Protein AF-A0A352SL53-F1 (afdb_monomer)

Sequence (410 aa):
MSFAHKALFLMIRSLYIFQQVCSWWLHPSRWYGLLTLALLGMVYASPAETQAQSLYEVQRGVDWIEFEVQNPDGVLSVPLSMLVEAPVRGDVEVLSTTRGMPAQNLSGQAGVEDLSAITQKAAALGISSSHPIAEVIPFAGEHSELQVSLWNGSTILTSARIRVFLDSQRPSGAGVAGRALGVRQQTGSPLATGTWVRFGIQESGLYQLRPSELTEASASFTGIDSDQLQCWGRPGVELPEVNTAPRISLQQLPLHLNDGGDGVFDGNDQAWVYMEGPSVTRVAADGNLEHRVHDSSTQTYLYCTSEGDPSTSLRMDMGAPTDALIREEGRQLAWIEEDLRKSEDKIRSGRQWLGQTLQATGAASSASILQVDESHVVPNSPMRVTSQWVGRSLAPVTVAQFVNSENAGN

Solvent-accessible surface area (backbone atoms only — not comparable to full-atom values): 26108 Å² total; per-residue (Å²): 139,69,79,70,69,67,56,58,61,55,56,58,58,56,55,58,56,55,60,60,58,66,72,72,73,78,64,86,82,52,58,68,56,53,55,50,50,52,58,54,56,70,71,50,71,66,72,76,77,76,61,74,69,46,71,47,82,75,49,75,62,93,47,35,40,32,33,40,39,41,23,83,67,17,72,93,68,65,63,51,70,41,83,38,87,44,50,65,66,61,53,72,46,79,78,44,77,42,70,33,68,68,56,76,78,92,70,92,63,100,64,83,80,52,71,66,59,54,50,51,52,33,49,76,59,73,47,48,52,84,54,60,61,61,46,60,46,80,43,99,74,54,38,23,35,44,36,33,45,40,50,56,80,80,41,20,44,24,33,36,34,37,37,38,34,38,44,80,82,66,81,87,84,78,94,69,94,70,76,86,75,74,80,74,70,66,88,82,48,79,83,77,56,80,64,73,46,76,44,80,31,62,58,59,46,78,43,79,49,41,33,64,61,47,26,73,72,35,71,77,32,62,67,28,51,46,52,15,52,36,38,30,33,52,72,25,67,75,79,61,87,52,87,86,52,84,72,88,63,82,39,79,44,48,33,37,75,46,41,92,81,77,56,38,30,34,86,89,25,45,34,36,37,74,44,49,3,14,51,45,77,44,75,43,97,89,69,44,82,45,76,46,74,40,94,84,44,78,50,26,56,43,36,36,28,51,76,37,60,53,95,73,46,52,63,51,83,80,73,78,92,69,91,67,83,88,69,95,78,81,90,84,86,88,87,87,86,42,84,74,36,63,91,45,90,90,59,93,78,76,90,66,54,35,49,90,83,79,65,91,49,100,82,66,69,86,80,89,86,81,87,77,79,63,93,80,57,67,84,96,58,92,81,86,87,86,86,85,84,88,86,85,70,100,58,93,84,85,83,80,45,66,56,100,85,42,79,67,57,128

Foldseek 3Di:
DDPVVVVVVVVVVVVVVVVVVVVVPDDPPCVVVVVVVVVVVVVPPPPPPQPDWDKDWDDDDLFKTKIKTARQQQAADAWDKDKDQAAFPFDKDWPDFDWDFHHDPPPPDPDPPPLVNVQVVCVVSVHDLPDDQWTWADDQARIIMITGHQDNSGTGTRMTMMMTTGDNPDDHDDDDPDDPPPPPPPPDAPVPDADKFKDWAQAWDKDKDALVVVCVRPVQSAFFQPLLKWKKWDALEDADPPPPDDGDGIDIWAKAWDCVPPRTRDDGIIIMTTHHWNWDWDQDPVRDIDIDHHLPDSTTMMMIGSRHDSVPHHHDDPDDDDPDDPDDDDDDDDDDADQDADLDPPDPDDSDGHDDDFDPDPVGGDDDDDDDDCPRPDPPDDDADDDDDDDDDPDDDDDWDDDVNHTRDD

Radius of gyration: 37.66 Å; Cα contacts (8 Å, |Δi|>4): 578; chains: 1; bounding box: 88×104×71 Å

Mean predicted aligned error: 20.08 Å

Secondary structure (DSSP, 8-state):
--THHHHHHHHHHHHHHHHHHHTTS--GGGHHHHHHHHHHTTT-------PPPEEEEEEE-SSEEEEEEE-TT----SPEEEEEES-EEEEEEEEEEEEEPPPPPSSS------HHHHHHHHHHTT--TTS-SEEEEE-SSSEEEEEE--B-SS-EEEEEEEEEEE-TTS----------------TT-GGGSS--EEEEE-S-EEEEE-HHHHHHH-GGGTTEEGGG-EEEE--SPPPPSSTTSPPPPPEEEPBEEE-TTSSEE-TT-EEEEEE--SSEEEE-TTS-EEEE--SS-S-EEEEEESS--GGG--B----S---S---S------------EES-TT----S-EE-SPPP--TT----------GGGPPTT-------------SS------EETTEE---

Structure (mmCIF, N/CA/C/O backbone):
data_AF-A0A352SL53-F1
#
_entry.id   AF-A0A352SL53-F1
#
loop_
_atom_site.group_PDB
_atom_site.id
_atom_site.type_symbol
_atom_site.label_atom_id
_atom_site.label_alt_id
_atom_site.label_comp_id
_atom_site.label_asym_id
_atom_site.label_entity_id
_atom_site.label_seq_id
_atom_site.pdbx_PDB_ins_code
_atom_site.Cartn_x
_atom_site.Cartn_y
_atom_site.Cartn_z
_atom_site.occupancy
_atom_site.B_iso_or_equiv
_atom_site.auth_seq_id
_atom_site.auth_comp_id
_atom_site.auth_asym_id
_atom_site.auth_atom_id
_atom_site.pdbx_PDB_model_num
ATOM 1 N N . MET A 1 1 ? -18.215 71.832 -38.502 1.00 46.66 1 MET A N 1
ATOM 2 C CA . MET A 1 1 ? -19.315 72.449 -37.727 1.00 46.66 1 MET A CA 1
ATOM 3 C C . MET A 1 1 ? -19.271 71.883 -36.321 1.00 46.66 1 MET A C 1
ATOM 5 O O . MET A 1 1 ? -19.277 70.673 -36.147 1.00 46.66 1 MET A O 1
ATOM 9 N N . SER A 1 2 ? -19.039 72.783 -35.371 1.00 40.12 2 SER A N 1
ATOM 10 C CA . SER A 1 2 ? -18.528 72.547 -34.018 1.00 40.12 2 SER A CA 1
ATOM 11 C C . SER A 1 2 ? -19.625 72.129 -33.024 1.00 40.12 2 SER A C 1
ATOM 13 O O . SER A 1 2 ? -20.807 72.391 -33.245 1.00 40.12 2 SER A O 1
ATOM 15 N N . PHE A 1 3 ? -19.184 71.509 -31.924 1.00 40.12 3 PHE A N 1
ATOM 16 C CA . PHE A 1 3 ? -19.862 71.036 -30.703 1.00 40.12 3 PHE A CA 1
ATOM 17 C C . PHE A 1 3 ? -21.044 71.879 -30.159 1.00 40.12 3 PHE A C 1
ATOM 19 O O . PHE A 1 3 ? -21.827 71.381 -29.352 1.00 40.12 3 PHE A O 1
ATOM 26 N N . ALA A 1 4 ? -21.238 73.115 -30.622 1.00 48.38 4 ALA A N 1
ATOM 27 C CA . ALA A 1 4 ? -22.300 74.026 -30.194 1.00 48.38 4 ALA A CA 1
ATOM 28 C C . ALA A 1 4 ? -23.737 73.564 -30.538 1.00 48.38 4 ALA A C 1
ATOM 30 O O . ALA A 1 4 ? -24.675 73.931 -29.837 1.00 48.38 4 ALA A O 1
ATOM 31 N N . HIS A 1 5 ? -23.939 72.723 -31.562 1.00 49.47 5 HIS A N 1
ATOM 32 C CA . HIS A 1 5 ? -25.293 72.281 -31.952 1.00 49.47 5 HIS A CA 1
ATOM 33 C C . HIS A 1 5 ? -25.867 71.139 -31.091 1.00 49.47 5 HIS A C 1
ATOM 35 O O . HIS A 1 5 ? -27.084 70.986 -31.019 1.00 49.47 5 HIS A O 1
ATOM 41 N N . LYS A 1 6 ? -25.027 70.353 -30.399 1.00 44.09 6 LYS A N 1
ATOM 42 C CA . LYS A 1 6 ? -25.499 69.247 -29.539 1.00 44.09 6 LYS A CA 1
ATOM 43 C C . LYS A 1 6 ? -25.878 69.705 -28.122 1.00 44.09 6 LYS A C 1
ATOM 45 O O . LYS A 1 6 ? -26.756 69.100 -27.516 1.00 44.09 6 LYS A O 1
ATOM 50 N N . ALA A 1 7 ? -25.294 70.796 -27.621 1.00 47.94 7 ALA A N 1
ATOM 51 C CA . ALA A 1 7 ? -25.607 71.338 -26.293 1.00 47.94 7 ALA A CA 1
ATOM 52 C C . ALA A 1 7 ? -26.977 72.050 -26.236 1.00 47.94 7 ALA A C 1
ATOM 54 O O . ALA A 1 7 ? -27.695 71.940 -25.243 1.00 47.94 7 ALA A O 1
ATOM 55 N N . LEU A 1 8 ? -27.387 72.712 -27.326 1.00 48.19 8 LEU A N 1
ATOM 56 C CA . LEU A 1 8 ? -28.653 73.453 -27.390 1.00 48.19 8 LEU A CA 1
ATOM 57 C C . LEU A 1 8 ? -29.890 72.531 -27.351 1.00 48.19 8 LEU A C 1
ATOM 59 O O . LEU A 1 8 ? -30.911 72.883 -26.765 1.00 48.19 8 LEU A O 1
ATOM 63 N N . PHE A 1 9 ? -29.787 71.314 -27.897 1.00 49.88 9 PHE A N 1
ATOM 64 C CA . PHE A 1 9 ? -30.880 70.329 -27.887 1.00 49.88 9 PHE A CA 1
ATOM 65 C C . PHE A 1 9 ? -31.115 69.682 -26.507 1.00 49.88 9 PHE A C 1
ATOM 67 O O . PHE A 1 9 ? -32.237 69.282 -26.195 1.00 49.88 9 PHE A O 1
ATOM 74 N N . LEU A 1 10 ? -30.081 69.606 -25.660 1.00 47.16 10 LEU A N 1
ATOM 75 C CA . LEU A 1 10 ? -30.177 69.060 -24.299 1.00 47.16 10 LEU A CA 1
ATOM 76 C C . LEU A 1 10 ? -30.773 70.069 -23.301 1.00 47.16 10 LEU A C 1
ATOM 78 O O . LEU A 1 10 ? -31.567 69.672 -22.448 1.00 47.16 10 LEU A O 1
ATOM 82 N N . MET A 1 11 ? -30.494 71.370 -23.450 1.00 48.19 11 MET A N 1
ATOM 83 C CA . MET A 1 11 ? -31.087 72.406 -22.586 1.00 48.19 11 MET A CA 1
ATOM 84 C C . MET A 1 11 ? -32.600 72.579 -22.799 1.00 48.19 11 MET A C 1
ATOM 86 O O . MET A 1 11 ? -33.339 72.740 -21.829 1.00 48.19 11 MET A O 1
ATOM 90 N N . ILE A 1 12 ? -33.089 72.476 -24.041 1.00 54.34 12 ILE A N 1
ATOM 91 C CA . ILE A 1 12 ? -34.522 72.649 -24.349 1.00 54.34 12 ILE A CA 1
ATOM 92 C C . ILE A 1 12 ? -35.364 71.475 -23.813 1.00 54.34 12 ILE A C 1
ATOM 94 O O . ILE A 1 12 ? -36.477 71.683 -23.331 1.00 54.34 12 ILE A O 1
ATOM 98 N N . ARG A 1 13 ? -34.825 70.245 -23.802 1.00 47.25 13 ARG A N 1
ATOM 99 C CA . ARG A 1 13 ? -35.509 69.081 -23.202 1.00 47.25 13 ARG A CA 1
ATOM 100 C C . ARG A 1 13 ? -35.604 69.157 -21.675 1.00 47.25 13 ARG A C 1
ATOM 102 O O . ARG A 1 13 ? -36.597 68.696 -21.119 1.00 47.25 13 ARG A O 1
ATOM 109 N N . SER A 1 14 ? -34.622 69.762 -21.003 1.00 45.09 14 SER A N 1
ATOM 110 C CA . SER A 1 14 ? -34.620 69.873 -19.538 1.00 45.09 14 SER A CA 1
ATOM 111 C C . SER A 1 14 ? -35.615 70.916 -19.014 1.00 45.09 14 SER A C 1
ATOM 113 O O . SER A 1 14 ? -36.202 70.715 -17.952 1.00 45.09 14 SER A O 1
ATOM 115 N N . LEU A 1 15 ? -35.861 72.000 -19.763 1.00 50.22 15 LEU A N 1
ATOM 116 C CA . LEU A 1 15 ? -36.838 73.027 -19.373 1.00 50.22 15 LEU A CA 1
ATOM 117 C C . LEU A 1 15 ? -38.296 72.547 -19.510 1.00 50.22 15 LEU A C 1
ATOM 119 O O . LEU A 1 15 ? -39.147 72.930 -18.710 1.00 50.22 15 LEU A O 1
ATOM 123 N N . TYR A 1 16 ? -38.581 71.659 -20.469 1.00 49.62 16 TYR A N 1
ATOM 124 C CA . TYR A 1 16 ? -39.933 71.128 -20.692 1.00 49.62 16 TYR A CA 1
ATOM 125 C C . TYR A 1 16 ? -40.381 70.148 -19.592 1.00 49.62 16 TYR A C 1
ATOM 127 O O . TYR A 1 16 ? -41.556 70.096 -19.235 1.00 49.62 16 TYR A O 1
ATOM 135 N N . ILE A 1 17 ? -39.436 69.405 -19.004 1.00 50.19 17 ILE A N 1
ATOM 136 C CA . ILE A 1 17 ? -39.706 68.471 -17.899 1.00 50.19 17 ILE A CA 1
ATOM 137 C C . ILE A 1 17 ? -39.978 69.238 -16.595 1.00 50.19 17 ILE A C 1
ATOM 139 O O . ILE A 1 17 ? -40.875 68.869 -15.842 1.00 50.19 17 ILE A O 1
ATOM 143 N N . PHE A 1 18 ? -39.288 70.358 -16.357 1.00 46.81 18 PHE A N 1
ATOM 144 C CA . PHE A 1 18 ? -39.480 71.161 -15.144 1.00 46.81 18 PHE A CA 1
ATOM 145 C C . PHE A 1 18 ? -40.843 71.879 -15.116 1.00 46.81 18 PHE A C 1
ATOM 147 O O . PHE A 1 18 ? -41.466 72.010 -14.063 1.00 46.81 18 PHE A O 1
ATOM 154 N N . GLN A 1 19 ? -41.360 72.275 -16.284 1.00 48.25 19 GLN A N 1
ATOM 155 C CA . GLN A 1 19 ? -42.663 72.937 -16.400 1.00 48.25 19 GLN A CA 1
ATOM 156 C C . GLN A 1 19 ? -43.855 71.970 -16.208 1.00 48.25 19 GLN A C 1
ATOM 158 O O . GLN A 1 19 ? -44.923 72.398 -15.776 1.00 48.25 19 GLN A O 1
ATOM 163 N N . GLN A 1 20 ? -43.664 70.667 -16.454 1.00 47.62 20 GLN A N 1
ATOM 164 C CA . GLN A 1 20 ? -44.666 69.613 -16.208 1.00 47.62 20 GLN A CA 1
ATOM 165 C C . GLN A 1 20 ? -44.749 69.201 -14.724 1.00 47.62 20 GLN A C 1
ATOM 167 O O . GLN A 1 20 ? -45.803 68.778 -14.257 1.00 47.62 20 GLN A O 1
ATOM 172 N N . VAL A 1 21 ? -43.660 69.351 -13.959 1.00 49.09 21 VAL A N 1
ATOM 173 C CA . VAL A 1 21 ? -43.610 68.967 -12.534 1.00 49.09 21 VAL A CA 1
ATOM 174 C C . VAL A 1 21 ? -44.258 70.027 -11.633 1.00 49.09 21 VAL A C 1
ATOM 176 O O . VAL A 1 21 ? -44.956 69.680 -10.680 1.00 49.09 21 VAL A O 1
ATOM 179 N N . CYS A 1 22 ? -44.117 71.317 -11.956 1.00 41.78 22 CYS A N 1
ATOM 180 C CA . CYS A 1 22 ? -44.687 72.398 -11.140 1.00 41.78 22 CYS A CA 1
ATOM 181 C C . CYS A 1 22 ? -46.211 72.578 -11.290 1.00 41.78 22 CYS A C 1
ATOM 183 O O . CYS A 1 22 ? -46.846 73.106 -10.380 1.00 41.78 22 CYS A O 1
ATOM 185 N N . SER A 1 23 ? -46.831 72.122 -12.385 1.00 44.88 23 SER A N 1
ATOM 186 C CA . SER A 1 23 ? -48.290 72.229 -12.586 1.00 44.88 23 SER A CA 1
ATOM 187 C C . SER A 1 23 ? -49.094 71.102 -11.918 1.00 44.88 23 SER A C 1
ATOM 189 O O . SER A 1 23 ? -50.316 71.192 -11.817 1.00 44.88 23 SER A O 1
ATOM 191 N N . TRP A 1 24 ? -48.423 70.067 -11.397 1.00 44.38 24 TRP A N 1
ATOM 192 C CA . TRP A 1 24 ? -49.049 68.939 -10.692 1.00 44.38 24 TRP A CA 1
ATOM 193 C C . TRP A 1 24 ? -49.290 69.187 -9.191 1.00 44.38 24 TRP A C 1
ATOM 195 O O . TRP A 1 24 ? -49.991 68.408 -8.545 1.00 44.38 24 TRP A O 1
ATOM 205 N N . TRP A 1 25 ? -48.736 70.267 -8.630 1.00 46.97 25 TRP A N 1
ATOM 206 C CA . TRP A 1 25 ? -48.635 70.475 -7.177 1.00 46.97 25 TRP A CA 1
ATOM 207 C C . TRP A 1 25 ? -49.689 71.405 -6.547 1.00 46.97 25 TRP A C 1
ATOM 209 O O . TRP A 1 25 ? -49.678 71.593 -5.334 1.00 46.97 25 TRP A O 1
ATOM 219 N N . LEU A 1 26 ? -50.621 71.979 -7.318 1.00 49.47 26 LEU A N 1
ATOM 220 C CA . LEU A 1 26 ? -51.493 73.071 -6.842 1.00 49.47 26 LEU A CA 1
ATOM 221 C C . LEU A 1 26 ? -52.998 72.857 -7.103 1.00 49.47 26 LEU A C 1
ATOM 223 O O . LEU A 1 26 ? -53.688 73.778 -7.529 1.00 49.47 26 LEU A O 1
ATOM 227 N N . HIS A 1 27 ? -53.543 71.671 -6.790 1.00 45.19 27 HIS A N 1
ATOM 228 C CA . HIS A 1 27 ? -55.004 71.498 -6.693 1.00 45.19 27 HIS A CA 1
ATOM 229 C C . HIS A 1 27 ? -55.474 70.881 -5.354 1.00 45.19 27 HIS A C 1
ATOM 231 O O . HIS A 1 27 ? -55.035 69.781 -5.007 1.00 45.19 27 HIS A O 1
ATOM 237 N N . PRO A 1 28 ? -56.405 71.529 -4.609 1.00 48.06 28 PRO A N 1
ATOM 238 C CA . PRO A 1 28 ? -56.774 71.146 -3.232 1.00 48.06 28 PRO A CA 1
ATOM 239 C C . PRO A 1 28 ? -57.628 69.873 -3.100 1.00 48.06 28 PRO A C 1
ATOM 241 O O . PRO A 1 28 ? -57.910 69.424 -1.994 1.00 48.06 28 PRO A O 1
ATOM 244 N N . SER A 1 29 ? -58.048 69.261 -4.207 1.00 47.28 29 SER A N 1
ATOM 245 C CA . SER A 1 29 ? -58.938 68.091 -4.220 1.00 47.28 29 SER A CA 1
ATOM 246 C C . SER A 1 29 ? -58.221 66.742 -4.063 1.00 47.28 29 SER A C 1
ATOM 248 O O . SER A 1 29 ? -58.870 65.701 -4.080 1.00 47.28 29 SER A O 1
ATOM 250 N N . ARG A 1 30 ? -56.894 66.729 -3.864 1.00 46.16 30 ARG A N 1
ATOM 251 C CA . ARG A 1 30 ? -56.108 65.495 -3.647 1.00 46.16 30 ARG A CA 1
ATOM 252 C C . ARG A 1 30 ? -55.719 65.234 -2.187 1.00 46.16 30 ARG A C 1
ATOM 254 O O . ARG A 1 30 ? -55.242 64.146 -1.874 1.00 46.16 30 ARG A O 1
ATOM 261 N N . TRP A 1 31 ? -55.991 66.173 -1.279 1.00 45.16 31 TRP A N 1
ATOM 262 C CA . TRP A 1 31 ? -55.723 66.001 0.157 1.00 45.16 31 TRP A CA 1
ATOM 263 C C . TRP A 1 31 ? -56.656 64.975 0.818 1.00 45.16 31 TRP A C 1
ATOM 265 O O . TRP A 1 31 ? -56.222 64.211 1.675 1.00 45.16 31 TRP A O 1
ATOM 275 N N . TYR A 1 32 ? -57.899 64.856 0.341 1.00 43.59 32 TYR A N 1
ATOM 276 C CA . TYR A 1 32 ? -58.831 63.821 0.805 1.00 43.59 32 TYR A CA 1
ATOM 277 C C . TYR A 1 32 ? -58.458 62.404 0.331 1.00 43.59 32 TYR A C 1
ATOM 279 O O . TYR A 1 32 ? -58.802 61.429 0.998 1.00 43.59 32 TYR A O 1
ATOM 287 N N . GLY A 1 33 ? -57.698 62.278 -0.764 1.00 42.84 33 GLY A N 1
ATOM 288 C CA . GLY A 1 33 ? -57.143 60.997 -1.219 1.00 42.84 33 GLY A CA 1
ATOM 289 C C . GLY A 1 33 ? -55.967 60.520 -0.362 1.00 42.84 33 GLY A C 1
ATOM 290 O O . GLY A 1 33 ? -55.851 59.334 -0.080 1.00 42.84 33 GLY A O 1
ATOM 291 N N . LEU A 1 34 ? -55.126 61.441 0.119 1.00 43.47 34 LEU A N 1
ATOM 292 C CA . LEU A 1 34 ? -53.979 61.102 0.970 1.00 43.47 34 LEU A CA 1
ATOM 293 C C . LEU A 1 34 ? -54.387 60.759 2.408 1.00 43.47 34 LEU A C 1
ATOM 295 O O . LEU A 1 34 ? -53.798 59.865 3.003 1.00 43.47 34 LEU A O 1
ATOM 299 N N . LEU A 1 35 ? -55.429 61.399 2.949 1.00 40.72 35 LEU A N 1
ATOM 300 C CA . LEU A 1 35 ? -55.952 61.077 4.284 1.00 40.72 35 LEU A CA 1
ATOM 301 C C . LEU A 1 35 ? -56.745 59.761 4.307 1.00 40.72 35 LEU A C 1
ATOM 303 O O . LEU A 1 35 ? -56.700 59.045 5.304 1.00 40.72 35 LEU A O 1
ATOM 307 N N . THR A 1 36 ? -57.400 59.392 3.200 1.00 43.09 36 THR A N 1
ATOM 308 C CA . THR A 1 36 ? -58.016 58.063 3.054 1.00 43.09 36 THR A CA 1
ATOM 309 C C . THR A 1 36 ? -56.973 56.972 2.813 1.00 43.09 36 THR A C 1
ATOM 311 O O . THR A 1 36 ? -57.112 55.904 3.394 1.00 43.09 36 THR A O 1
ATOM 314 N N . LEU A 1 37 ? -55.877 57.239 2.092 1.00 40.53 37 LEU A N 1
ATOM 315 C CA . LEU A 1 37 ? -54.739 56.309 1.992 1.00 40.53 37 LEU A CA 1
ATOM 316 C C . LEU A 1 37 ? -53.944 56.171 3.301 1.00 40.53 37 LEU A C 1
ATOM 318 O O . LEU A 1 37 ? -53.464 55.081 3.588 1.00 40.53 37 LEU A O 1
ATOM 322 N N . ALA A 1 38 ? -53.847 57.218 4.126 1.00 40.19 38 ALA A N 1
ATOM 323 C CA . ALA A 1 38 ? -53.189 57.142 5.434 1.00 40.19 38 ALA A CA 1
ATOM 324 C C . ALA A 1 38 ? -54.031 56.382 6.481 1.00 40.19 38 ALA A C 1
ATOM 326 O O . ALA A 1 38 ? -53.472 55.645 7.287 1.00 40.19 38 ALA A O 1
ATOM 327 N N . LEU A 1 39 ? -55.367 56.495 6.439 1.00 34.56 39 LEU A N 1
ATOM 328 C CA . LEU A 1 39 ? -56.272 55.718 7.302 1.00 34.56 39 LEU A 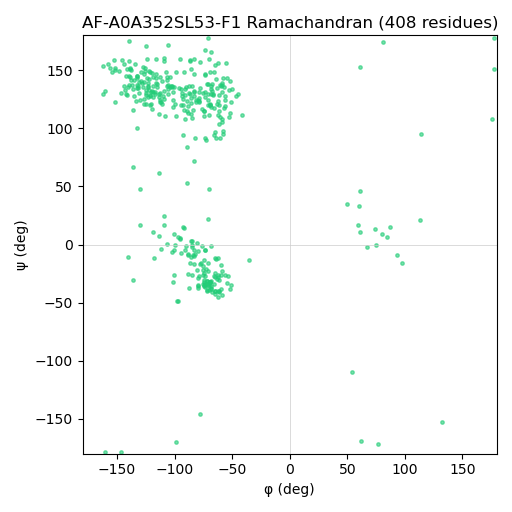CA 1
ATOM 329 C C . LEU A 1 39 ? -56.504 54.282 6.800 1.00 34.56 39 LEU A C 1
ATOM 331 O O . LEU A 1 39 ? -56.673 53.384 7.621 1.00 34.56 39 LEU A O 1
ATOM 335 N N . LEU A 1 40 ? -56.426 54.026 5.487 1.00 36.75 40 LEU A N 1
ATOM 336 C CA . LEU A 1 40 ? -56.371 52.660 4.943 1.00 36.75 40 LEU A CA 1
ATOM 337 C C . LEU A 1 40 ? -54.983 52.017 5.149 1.00 36.75 40 LEU A C 1
ATOM 339 O O . LEU A 1 40 ? -54.886 50.801 5.287 1.00 36.75 40 LEU A O 1
ATOM 343 N N . GLY A 1 41 ? -53.925 52.830 5.249 1.00 33.97 41 GLY A N 1
ATOM 344 C CA . GLY A 1 41 ? -52.554 52.421 5.577 1.00 33.97 41 GLY A CA 1
ATOM 345 C C . GLY A 1 41 ? -52.278 52.184 7.068 1.00 33.97 41 GLY A C 1
ATOM 346 O O . GLY A 1 41 ? -51.197 51.720 7.405 1.00 33.97 41 GLY A O 1
ATOM 347 N N . MET A 1 42 ? -53.237 52.464 7.960 1.00 33.56 42 MET A N 1
ATOM 348 C CA . MET A 1 42 ? -53.150 52.139 9.397 1.00 33.56 42 MET A CA 1
ATOM 349 C C . MET A 1 42 ? -54.044 50.960 9.824 1.00 33.56 42 MET A C 1
ATOM 351 O O . MET A 1 42 ? -54.034 50.584 10.993 1.00 33.56 42 MET A O 1
ATOM 355 N N . VAL A 1 43 ? -54.794 50.350 8.897 1.00 34.06 43 VAL A N 1
ATOM 356 C CA . VAL A 1 43 ? -55.611 49.140 9.154 1.00 34.06 43 VAL A CA 1
ATOM 357 C C . VAL A 1 43 ? -55.157 47.940 8.314 1.00 34.06 43 VAL A C 1
ATOM 359 O O . VAL A 1 43 ? -55.482 46.803 8.639 1.00 34.06 43 VAL A O 1
ATOM 362 N N . TYR A 1 44 ? -54.289 48.149 7.324 1.00 33.56 44 TYR A N 1
ATOM 363 C CA . TYR A 1 44 ? -53.350 47.114 6.909 1.00 33.56 44 TYR A CA 1
ATOM 364 C C . TYR A 1 44 ? -52.085 47.272 7.750 1.00 33.56 44 TYR A C 1
ATOM 366 O O . TYR A 1 44 ? -51.115 47.890 7.321 1.00 33.56 44 TYR A O 1
ATOM 374 N N . ALA A 1 45 ? -52.086 46.694 8.957 1.00 35.12 45 ALA A N 1
ATOM 375 C CA . ALA A 1 45 ? -50.845 46.088 9.418 1.00 35.12 45 ALA A CA 1
ATOM 376 C C . ALA A 1 45 ? -50.445 45.156 8.275 1.00 35.12 45 ALA A C 1
ATOM 378 O O . ALA A 1 45 ? -51.187 44.217 7.965 1.00 35.12 45 ALA A O 1
ATOM 379 N N . SER A 1 46 ? -49.382 45.513 7.553 1.00 34.09 46 SER A N 1
ATOM 380 C CA . SER A 1 46 ? -48.808 44.636 6.548 1.00 34.09 46 SER A CA 1
ATOM 381 C C . SER A 1 46 ? -48.734 43.250 7.187 1.00 34.09 46 SER A C 1
ATOM 383 O O . SER A 1 46 ? -48.279 43.154 8.335 1.00 34.09 46 SER A O 1
ATOM 385 N N . PRO A 1 47 ? -49.233 42.179 6.537 1.00 39.62 47 PRO A N 1
ATOM 386 C CA . PRO A 1 47 ? -48.839 40.852 6.985 1.00 39.62 47 PRO A CA 1
ATOM 387 C C . PRO A 1 47 ? -47.318 40.920 7.051 1.00 39.62 47 PRO A C 1
ATOM 389 O O . PRO A 1 47 ? -46.726 41.378 6.073 1.00 39.62 47 PRO A O 1
ATOM 392 N N . ALA A 1 48 ? -46.735 40.651 8.229 1.00 42.78 48 ALA A N 1
ATOM 393 C CA . ALA A 1 48 ? -45.296 40.750 8.441 1.00 42.78 48 ALA A CA 1
ATOM 394 C C . ALA A 1 48 ? -44.632 40.158 7.200 1.00 42.78 48 ALA A C 1
ATOM 396 O O . ALA A 1 48 ? -44.881 38.988 6.901 1.00 42.78 48 ALA A O 1
ATOM 397 N N . GLU A 1 49 ? -43.970 41.003 6.396 1.00 43.75 49 GLU A N 1
ATOM 398 C CA . GLU A 1 49 ? -43.363 40.551 5.149 1.00 43.75 49 GLU A CA 1
ATOM 399 C C . GLU A 1 49 ? -42.384 39.471 5.572 1.00 43.75 49 GLU A C 1
ATOM 401 O O . GLU A 1 49 ? -41.383 39.775 6.215 1.00 43.75 49 GLU A O 1
ATOM 406 N N . THR A 1 50 ? -42.751 38.213 5.318 1.00 51.28 50 THR A N 1
ATOM 407 C CA . THR A 1 50 ? -41.942 37.055 5.674 1.00 51.28 50 THR A CA 1
ATOM 408 C C . THR A 1 50 ? -40.625 37.258 4.952 1.00 51.28 50 THR A C 1
ATOM 410 O O . THR A 1 50 ? -40.585 37.241 3.717 1.00 51.28 50 THR A O 1
ATOM 413 N N . GLN A 1 51 ? -39.578 37.585 5.702 1.00 59.53 51 GLN A N 1
ATOM 414 C CA . GLN A 1 51 ? -38.299 37.910 5.102 1.00 59.53 51 GLN A CA 1
ATOM 415 C C . GLN A 1 51 ? -37.733 36.604 4.555 1.00 59.53 51 GLN A C 1
ATOM 417 O O . GLN A 1 51 ? -37.562 35.621 5.277 1.00 59.53 51 GLN A O 1
ATOM 422 N N . ALA A 1 52 ? -37.511 36.577 3.241 1.00 66.50 52 ALA A N 1
ATOM 423 C CA . ALA A 1 52 ? -37.087 35.371 2.555 1.00 66.50 52 ALA A CA 1
ATOM 424 C C . ALA A 1 52 ? -35.756 34.870 3.125 1.00 66.50 52 ALA A C 1
ATOM 426 O O . ALA A 1 52 ? -34.823 35.643 3.341 1.00 66.50 52 ALA A O 1
ATOM 427 N N . GLN A 1 53 ? -35.674 33.560 3.337 1.00 82.56 53 GLN A N 1
ATOM 428 C CA . GLN A 1 53 ? -34.421 32.918 3.705 1.00 82.56 53 GLN A CA 1
ATOM 429 C C . GLN A 1 53 ? -33.414 33.080 2.567 1.00 82.56 53 GLN A C 1
ATOM 431 O O . GLN A 1 53 ? -33.757 32.864 1.403 1.00 82.56 53 GLN A O 1
ATOM 436 N N . SER A 1 54 ? -32.176 33.438 2.893 1.00 85.00 54 SER A N 1
ATOM 437 C CA . SER A 1 54 ? -31.141 33.675 1.888 1.00 85.00 54 SER A CA 1
ATOM 438 C C . SER A 1 54 ? -29.773 33.180 2.336 1.00 85.00 54 SER A C 1
ATOM 440 O O . SER A 1 54 ? -29.415 33.297 3.508 1.00 85.00 54 SER A O 1
ATOM 442 N N . LEU A 1 55 ? -29.004 32.687 1.369 1.00 88.19 55 LEU A N 1
ATOM 443 C CA . LEU A 1 55 ? -27.584 32.377 1.470 1.00 88.19 55 LEU A CA 1
ATOM 444 C C . LEU A 1 55 ? -26.876 33.149 0.353 1.00 88.19 55 LEU A C 1
ATOM 446 O O . LEU A 1 55 ? -27.231 32.985 -0.814 1.00 88.19 55 LEU A O 1
ATOM 450 N N . TYR A 1 56 ? -25.925 34.013 0.701 1.00 86.44 56 TYR A N 1
ATOM 451 C CA . TYR A 1 56 ? -25.188 34.814 -0.280 1.00 86.44 56 TYR A CA 1
ATOM 452 C C . TYR A 1 56 ? -23.719 35.008 0.110 1.00 86.44 56 TYR A C 1
ATOM 454 O O . TYR A 1 56 ? -23.346 34.930 1.281 1.00 86.44 56 TYR A O 1
ATOM 462 N N . GLU A 1 57 ? -22.875 35.261 -0.890 1.00 88.88 57 GLU A N 1
ATOM 463 C CA . GLU A 1 57 ? -21.451 35.569 -0.718 1.00 88.88 57 GLU A CA 1
ATOM 464 C C . GLU A 1 57 ? -21.267 37.007 -0.204 1.00 88.88 57 GLU A C 1
ATOM 466 O O . GLU A 1 57 ? -21.822 37.954 -0.762 1.00 88.88 57 GLU A O 1
ATOM 471 N N . VAL A 1 58 ? -20.474 37.172 0.855 1.00 88.50 58 VAL A N 1
ATOM 472 C CA . VAL A 1 58 ? -20.168 38.471 1.478 1.00 88.50 58 VAL A CA 1
ATOM 473 C C . VAL A 1 58 ? -18.842 39.017 0.972 1.00 88.50 58 VAL A C 1
ATOM 475 O O . VAL A 1 58 ? -18.736 40.191 0.618 1.00 88.50 58 VAL A O 1
ATOM 478 N N . GLN A 1 59 ? -17.808 38.175 0.990 1.00 84.12 59 GLN A N 1
ATOM 479 C CA . GLN A 1 59 ? -16.445 38.571 0.666 1.00 84.12 59 GLN A CA 1
ATOM 480 C C . GLN A 1 59 ? -15.637 37.378 0.162 1.00 84.12 59 GLN A C 1
ATOM 482 O O . GLN A 1 59 ? -15.812 36.253 0.622 1.00 84.12 59 GLN A O 1
ATOM 487 N N . ARG A 1 60 ? -14.691 37.653 -0.737 1.00 84.44 60 ARG A N 1
ATOM 488 C CA . ARG A 1 60 ? -13.747 36.676 -1.276 1.00 84.44 60 ARG A CA 1
ATOM 489 C C . ARG A 1 60 ? -12.307 37.097 -0.998 1.00 84.44 60 ARG A C 1
ATOM 491 O O . ARG A 1 60 ? -11.926 38.236 -1.274 1.00 84.44 60 ARG A O 1
ATOM 498 N N . GLY A 1 61 ? -11.533 36.176 -0.438 1.00 74.38 61 GLY A N 1
ATOM 499 C CA . GLY A 1 61 ? -10.087 36.255 -0.267 1.00 74.38 61 GLY A CA 1
ATOM 500 C C . GLY A 1 61 ? -9.334 35.486 -1.355 1.00 74.38 61 GLY A C 1
ATOM 501 O O . GLY A 1 61 ? -9.911 35.057 -2.351 1.00 74.38 61 GLY A O 1
ATOM 502 N N . VAL A 1 62 ? -8.022 35.318 -1.166 1.00 71.62 62 VAL A N 1
ATOM 503 C CA . VAL A 1 62 ? -7.148 34.610 -2.124 1.00 71.62 62 VAL A CA 1
ATOM 504 C C . VAL A 1 62 ? -7.407 33.101 -2.109 1.00 71.62 62 VAL A C 1
ATOM 506 O O . VAL A 1 62 ? -7.414 32.460 -3.154 1.00 71.62 62 VAL A O 1
ATOM 509 N N . ASP A 1 63 ? -7.637 32.546 -0.925 1.00 77.88 63 ASP A N 1
ATOM 510 C CA . ASP A 1 63 ? -7.802 31.120 -0.655 1.00 77.88 63 ASP A CA 1
ATOM 511 C C . ASP A 1 63 ? -9.061 30.829 0.176 1.00 77.88 63 ASP A C 1
ATOM 513 O O . ASP A 1 63 ? -9.197 29.749 0.743 1.00 77.88 63 ASP A O 1
ATOM 517 N N . TRP A 1 64 ? -10.004 31.774 0.255 1.00 82.44 64 TRP A N 1
ATOM 518 C CA . TRP A 1 64 ? -11.255 31.597 0.993 1.00 82.44 64 TRP A CA 1
ATOM 519 C C . TRP A 1 64 ? -12.409 32.447 0.450 1.00 82.44 64 TRP A C 1
ATOM 521 O O . TRP A 1 64 ? -12.198 33.473 -0.196 1.00 82.44 64 TRP A O 1
ATOM 531 N N . ILE A 1 65 ? -13.643 32.037 0.754 1.00 85.44 65 ILE A N 1
ATOM 532 C CA . ILE A 1 65 ? -14.881 32.787 0.494 1.00 85.44 65 ILE A CA 1
ATOM 533 C C . ILE A 1 65 ? -15.735 32.798 1.765 1.00 85.44 65 ILE A C 1
ATOM 535 O O . ILE A 1 65 ? -15.902 31.764 2.406 1.00 85.44 65 ILE A O 1
ATOM 539 N N . GLU A 1 66 ? -16.276 33.956 2.133 1.00 89.25 66 GLU A N 1
ATOM 540 C CA . GLU A 1 66 ? -17.226 34.123 3.232 1.00 89.25 66 GLU A CA 1
ATOM 541 C C . GLU A 1 66 ? -18.663 34.239 2.724 1.00 89.25 66 GLU A C 1
ATOM 543 O O . GLU A 1 66 ? -18.957 35.009 1.809 1.00 89.25 66 GLU A O 1
ATOM 548 N N . PHE A 1 67 ? -19.565 33.524 3.388 1.00 90.81 67 PHE A N 1
ATOM 549 C CA . PHE A 1 67 ? -20.995 33.485 3.124 1.00 90.81 67 PHE A CA 1
ATOM 550 C C . PHE A 1 67 ? -21.786 33.916 4.353 1.00 90.81 67 PHE A C 1
ATOM 552 O O . PHE A 1 67 ? -21.381 33.670 5.495 1.00 90.81 67 PHE A O 1
ATOM 559 N N . GLU A 1 68 ? -22.941 34.527 4.113 1.00 91.38 68 GLU A N 1
ATOM 560 C CA . GLU A 1 68 ? -23.901 34.899 5.143 1.00 91.38 68 GLU A CA 1
ATOM 561 C C . GLU A 1 68 ? -25.238 34.204 4.906 1.00 91.38 68 GLU A C 1
ATOM 563 O O . GLU A 1 68 ? -25.775 34.176 3.798 1.00 91.38 68 GLU A O 1
ATOM 568 N N . VAL A 1 69 ? -25.749 33.622 5.986 1.00 91.38 69 VAL A N 1
ATOM 569 C CA . VAL A 1 69 ? -27.045 32.956 6.061 1.00 91.38 69 VAL A CA 1
ATOM 570 C C . VAL A 1 69 ? -27.989 33.868 6.823 1.00 91.38 69 VAL A C 1
ATOM 572 O O . VAL A 1 69 ? -27.671 34.283 7.940 1.00 91.38 69 VAL A O 1
ATOM 575 N N . GLN A 1 70 ? -29.165 34.121 6.257 1.00 89.06 70 GLN A N 1
ATOM 576 C CA . GLN A 1 70 ? -30.246 34.847 6.915 1.00 89.06 70 GLN A CA 1
ATOM 577 C C . GLN A 1 70 ? -31.533 34.021 6.863 1.00 89.06 70 GLN A C 1
ATOM 579 O O . GLN A 1 70 ? -32.019 33.664 5.794 1.00 89.06 70 GLN A O 1
ATOM 584 N N . ASN A 1 71 ? -32.070 33.711 8.040 1.00 86.69 71 ASN A N 1
ATOM 585 C CA . ASN A 1 71 ? -33.373 33.093 8.277 1.00 86.69 71 ASN A CA 1
ATOM 586 C C . ASN A 1 71 ? -34.055 33.841 9.442 1.00 86.69 71 ASN A C 1
ATOM 588 O O . ASN A 1 71 ? -34.184 33.302 10.546 1.00 86.69 71 ASN A O 1
ATOM 592 N N . PRO A 1 72 ? -34.413 35.118 9.235 1.00 78.56 72 PRO A N 1
ATOM 593 C CA . PRO A 1 72 ? -34.865 36.022 10.298 1.00 78.56 72 PRO A CA 1
ATOM 594 C C . PRO A 1 72 ? -36.138 35.536 11.002 1.00 78.56 72 PRO A C 1
ATOM 596 O O . PRO A 1 72 ? -36.282 35.743 12.205 1.00 78.56 72 PRO A O 1
ATOM 599 N N . ASP A 1 73 ? -37.004 34.820 10.283 1.00 75.88 73 ASP A N 1
ATOM 600 C CA . ASP A 1 73 ? -38.259 34.281 10.813 1.00 75.88 73 ASP A CA 1
ATOM 601 C C . ASP A 1 73 ? -38.092 32.918 11.514 1.00 75.88 73 ASP A C 1
ATOM 603 O O . ASP A 1 73 ? -39.059 32.367 12.036 1.00 75.88 73 ASP A O 1
ATOM 607 N N . GLY A 1 74 ? -36.879 32.344 11.537 1.00 75.00 74 GLY A N 1
ATOM 608 C CA . GLY A 1 74 ? -36.591 31.092 12.247 1.00 75.00 74 GLY A CA 1
ATOM 609 C C . GLY A 1 74 ? -37.408 29.898 11.749 1.00 75.00 74 GLY A C 1
ATOM 610 O O . GLY A 1 74 ? -37.770 29.022 12.534 1.00 75.00 74 GLY A O 1
ATOM 611 N N . VAL A 1 75 ? -37.722 29.862 10.453 1.00 76.25 75 VAL A N 1
ATOM 612 C CA . VAL A 1 75 ? -38.546 28.810 9.844 1.00 76.25 75 VAL A CA 1
ATOM 613 C C . VAL A 1 75 ? -37.678 27.607 9.475 1.00 76.25 75 VAL A C 1
ATOM 615 O O . VAL A 1 75 ? -36.590 27.759 8.918 1.00 76.25 75 VAL A O 1
ATOM 618 N N . LEU A 1 76 ? -38.172 26.398 9.764 1.00 72.19 76 LEU A N 1
ATOM 619 C CA . LEU A 1 76 ? -37.548 25.148 9.328 1.00 72.19 76 LEU A CA 1
ATOM 620 C C . LEU A 1 76 ? -37.886 24.875 7.858 1.00 72.19 76 LEU A C 1
ATOM 622 O O . LEU A 1 76 ? -39.060 24.740 7.505 1.00 72.19 76 LEU A O 1
ATOM 626 N N . SER A 1 77 ? -36.860 24.739 7.029 1.00 70.94 77 SER A N 1
ATOM 627 C CA . SER A 1 77 ? -36.944 24.448 5.596 1.00 70.94 77 SER A CA 1
ATOM 628 C C . SER A 1 77 ? -35.853 23.445 5.200 1.00 70.94 77 SER A C 1
ATOM 630 O O . SER A 1 77 ? -35.044 23.052 6.043 1.00 70.94 77 SER A O 1
ATOM 632 N N . VAL A 1 78 ? -35.862 22.996 3.937 1.00 74.12 78 VAL A N 1
ATOM 633 C CA . VAL A 1 78 ? -34.761 22.202 3.357 1.00 74.12 78 VAL A CA 1
ATOM 634 C C . VAL A 1 78 ? -33.420 22.942 3.504 1.00 74.12 78 VAL A C 1
ATOM 636 O O . VAL A 1 78 ? -33.432 24.170 3.622 1.00 74.12 78 VAL A O 1
ATOM 639 N N . PRO A 1 79 ? -32.270 22.243 3.494 1.00 79.06 79 PRO A N 1
ATOM 640 C CA . PRO A 1 79 ? -30.966 22.898 3.565 1.00 79.06 79 PRO A CA 1
ATOM 641 C C . PRO A 1 79 ? -30.842 24.022 2.530 1.00 79.06 79 PRO A C 1
ATOM 643 O O . PRO A 1 79 ? -31.206 23.842 1.366 1.00 79.06 79 PRO A O 1
ATOM 646 N N . LEU A 1 80 ? -30.343 25.185 2.956 1.00 83.19 80 LEU A N 1
ATOM 647 C CA . LEU A 1 80 ? -30.076 26.283 2.029 1.00 83.19 80 LEU A CA 1
ATOM 648 C C . LEU A 1 80 ? -28.840 25.935 1.223 1.00 83.19 80 LEU A C 1
ATOM 650 O O . LEU A 1 80 ? -27.824 25.569 1.813 1.00 83.19 80 LEU A O 1
ATOM 654 N N . SER A 1 81 ? -28.912 26.080 -0.096 1.00 85.00 81 SER A N 1
ATOM 655 C CA . SER A 1 81 ? -27.780 25.794 -0.958 1.00 85.00 81 SER A CA 1
ATOM 656 C C . SER A 1 81 ? -27.412 26.943 -1.885 1.00 85.00 81 SER A C 1
ATOM 658 O O . SER A 1 81 ? -28.258 27.732 -2.309 1.00 85.00 81 SER A O 1
ATOM 660 N N . MET A 1 82 ? -26.115 27.070 -2.162 1.00 82.88 82 MET A N 1
ATOM 661 C CA . MET A 1 82 ? -25.570 28.050 -3.095 1.00 82.88 82 MET A CA 1
ATOM 662 C C . MET A 1 82 ? -24.451 27.420 -3.918 1.00 82.88 82 MET A C 1
ATOM 664 O O . MET A 1 82 ? -23.588 26.724 -3.383 1.00 82.88 82 MET A O 1
ATOM 668 N N . LEU A 1 83 ? -24.448 27.705 -5.221 1.00 81.06 83 LEU A N 1
ATOM 669 C CA . LEU A 1 83 ? -23.346 27.335 -6.098 1.00 81.06 83 LEU A CA 1
ATOM 670 C C . LEU A 1 83 ? -22.143 28.251 -5.834 1.00 81.06 83 LEU A C 1
ATOM 672 O O . LEU A 1 83 ? -22.247 29.475 -5.893 1.00 81.06 83 LEU A O 1
ATOM 676 N N . VAL A 1 84 ? -20.994 27.643 -5.587 1.00 78.38 84 VAL A N 1
ATOM 677 C CA . VAL A 1 84 ? -19.700 28.281 -5.379 1.00 78.38 84 VAL A CA 1
ATOM 678 C C . VAL A 1 84 ? -18.836 28.005 -6.602 1.00 78.38 84 VAL A C 1
ATOM 680 O O . VAL A 1 84 ? -18.421 26.872 -6.837 1.00 78.38 84 VAL A O 1
ATOM 683 N N . GLU A 1 85 ? -18.561 29.038 -7.393 1.00 75.62 85 GLU A N 1
ATOM 684 C CA . GLU A 1 85 ? -17.666 28.962 -8.555 1.00 75.62 85 GLU A CA 1
ATOM 685 C C . GLU A 1 85 ? -16.202 29.101 -8.108 1.00 75.62 85 GLU A C 1
ATOM 687 O O . GLU A 1 85 ? -15.578 30.158 -8.250 1.00 75.62 85 GLU A O 1
ATOM 692 N N . ALA A 1 86 ? -15.689 28.061 -7.454 1.00 64.94 86 ALA A N 1
ATOM 693 C CA . ALA A 1 86 ? -14.292 27.940 -7.061 1.00 64.94 86 ALA A CA 1
ATOM 694 C C . ALA A 1 86 ? -13.931 26.476 -6.731 1.00 64.94 86 ALA A C 1
ATOM 696 O O . ALA A 1 86 ? -14.796 25.711 -6.292 1.00 64.94 86 ALA A O 1
ATOM 697 N N . PRO A 1 87 ? -12.654 26.071 -6.878 1.00 62.00 87 PRO A N 1
ATOM 698 C CA . PRO A 1 87 ? -12.184 24.780 -6.388 1.00 62.00 87 PRO A CA 1
ATOM 699 C C . PRO A 1 87 ? -12.150 24.817 -4.855 1.00 62.00 87 PRO A C 1
ATOM 701 O O . PRO A 1 87 ? -11.360 25.554 -4.274 1.00 62.00 87 PRO A O 1
ATOM 704 N N . VAL A 1 88 ? -13.023 24.068 -4.183 1.00 63.56 88 VAL A N 1
ATOM 705 C CA . VAL A 1 88 ? -13.138 24.087 -2.716 1.00 63.56 88 VAL A CA 1
ATOM 706 C C . VAL A 1 88 ? -12.471 22.851 -2.111 1.00 63.56 88 VAL A C 1
ATOM 708 O O . VAL A 1 88 ? -12.648 21.741 -2.609 1.00 63.56 88 VAL A O 1
ATOM 711 N N . ARG A 1 89 ? -11.708 23.037 -1.025 1.00 58.53 89 ARG A N 1
ATOM 712 C CA . ARG A 1 89 ? -10.961 21.966 -0.334 1.00 58.53 89 ARG A CA 1
ATOM 713 C C . ARG A 1 89 ? -11.846 21.083 0.560 1.00 58.53 89 ARG A C 1
ATOM 715 O O . ARG A 1 89 ? -11.447 19.984 0.926 1.00 58.53 89 ARG A O 1
ATOM 722 N N . GLY A 1 90 ? -13.047 21.563 0.885 1.00 59.91 90 GLY A N 1
ATOM 723 C CA . GLY A 1 90 ? -13.999 20.929 1.804 1.00 59.91 90 GLY A CA 1
ATOM 724 C C . GLY A 1 90 ? -13.884 21.425 3.250 1.00 59.91 90 GLY A C 1
ATOM 725 O O . GLY A 1 90 ? -14.763 21.134 4.055 1.00 59.91 90 GLY A O 1
ATOM 726 N N . ASP A 1 91 ? -12.854 22.215 3.571 1.00 67.12 91 ASP A N 1
ATOM 727 C CA . ASP A 1 91 ? -12.671 22.805 4.898 1.00 67.12 91 ASP A CA 1
ATOM 728 C C . ASP A 1 91 ? -13.581 24.034 5.069 1.00 67.12 91 ASP A C 1
ATOM 730 O O . ASP A 1 91 ? -13.528 24.989 4.283 1.00 67.12 91 ASP A O 1
ATOM 734 N N . VAL A 1 92 ? -14.415 24.007 6.112 1.00 76.31 92 VAL A N 1
ATOM 735 C CA . VAL A 1 92 ? -15.383 25.062 6.440 1.00 76.31 92 VAL A CA 1
ATOM 736 C C . VAL A 1 92 ? -15.160 25.546 7.871 1.00 76.31 92 VAL A C 1
ATOM 738 O O . VAL A 1 92 ? -15.139 24.757 8.812 1.00 76.31 92 VAL A O 1
ATOM 741 N N . GLU A 1 93 ? -15.032 26.858 8.043 1.00 78.56 93 GLU A N 1
ATOM 742 C CA . GLU A 1 93 ? -14.928 27.537 9.332 1.00 78.56 93 GLU A CA 1
ATOM 743 C C . GLU A 1 93 ? -16.217 28.325 9.604 1.00 78.56 93 GLU A C 1
ATOM 745 O O . GLU A 1 93 ? -16.644 29.161 8.810 1.00 78.56 93 GLU A O 1
ATOM 750 N N . VAL A 1 94 ? -16.856 28.084 10.749 1.00 82.94 94 VAL A N 1
ATOM 751 C CA . VAL A 1 94 ? -18.051 28.831 11.161 1.00 82.94 94 VAL A CA 1
ATOM 752 C C . VAL A 1 94 ? -17.616 30.032 12.001 1.00 82.94 94 VAL A C 1
ATOM 754 O O . VAL A 1 94 ? -17.190 29.872 13.141 1.00 82.94 94 VAL A O 1
ATOM 757 N N . LEU A 1 95 ? -17.730 31.236 11.440 1.00 78.00 95 LEU A N 1
ATOM 758 C CA . LEU A 1 95 ? -17.260 32.482 12.056 1.00 78.00 95 LEU A CA 1
ATOM 759 C C . LEU A 1 95 ? -18.236 33.018 13.110 1.00 78.00 95 LEU A C 1
ATOM 761 O O . LEU A 1 95 ? -17.822 33.563 14.131 1.00 78.00 95 LEU A O 1
ATOM 765 N N . SER A 1 96 ? -19.540 32.879 12.871 1.00 82.62 96 SER A N 1
ATOM 766 C CA . SER A 1 96 ? -20.573 33.224 13.850 1.00 82.62 96 SER A CA 1
ATOM 767 C C . SER A 1 96 ? -21.866 32.461 13.579 1.00 82.62 96 SER A C 1
ATOM 769 O O . SER A 1 96 ? -22.165 32.123 12.435 1.00 82.62 96 SER A O 1
ATOM 771 N N . THR A 1 97 ? -22.652 32.201 14.629 1.00 87.62 97 THR A N 1
ATOM 772 C CA . THR A 1 97 ? -24.023 31.688 14.497 1.00 87.62 97 THR A CA 1
ATOM 773 C C . THR A 1 97 ? -24.954 32.349 15.500 1.00 87.62 97 THR A C 1
ATOM 775 O O . THR A 1 97 ? -24.571 32.610 16.638 1.00 87.62 97 THR A O 1
ATOM 778 N N . THR A 1 98 ? -26.194 32.568 15.080 1.00 84.56 98 THR A N 1
ATOM 779 C CA . THR A 1 98 ? -27.321 32.884 15.955 1.00 84.56 98 THR A CA 1
ATOM 780 C C . THR A 1 98 ? -28.409 31.852 15.709 1.00 84.56 98 THR A C 1
ATOM 782 O O . THR A 1 98 ? -28.694 31.489 14.564 1.00 84.56 98 THR A O 1
ATOM 785 N N . ARG A 1 99 ? -28.999 31.345 16.791 1.00 85.62 99 ARG A N 1
ATOM 786 C CA . ARG A 1 99 ? -30.059 30.340 16.737 1.00 85.62 99 ARG A CA 1
ATOM 787 C C . ARG A 1 99 ? -31.262 30.811 17.536 1.00 85.62 99 ARG A C 1
ATOM 789 O O . ARG A 1 99 ? -31.110 31.382 18.614 1.00 85.62 99 ARG A O 1
ATOM 796 N N . GLY A 1 100 ? -32.441 30.554 16.995 1.00 78.00 100 GLY A N 1
ATOM 797 C CA . GLY A 1 100 ? -33.722 30.822 17.626 1.00 78.00 100 GLY A CA 1
ATOM 798 C C . GLY A 1 100 ? -34.420 29.532 18.034 1.00 78.00 100 GLY A C 1
ATOM 799 O O . GLY A 1 100 ? -34.137 28.444 17.519 1.00 78.00 100 GLY A O 1
ATOM 800 N N . MET A 1 101 ? -35.372 29.666 18.954 1.00 71.75 101 MET A N 1
ATOM 801 C CA . MET A 1 101 ? -36.389 28.635 19.131 1.00 71.75 101 MET A CA 1
ATOM 802 C C . MET A 1 101 ? -37.257 28.564 17.866 1.00 71.75 101 MET A C 1
ATOM 804 O O . MET A 1 101 ? -37.459 29.597 17.224 1.00 71.75 101 MET A O 1
ATOM 808 N N . PRO A 1 102 ? -37.778 27.384 17.501 1.00 63.94 102 PRO A N 1
ATOM 809 C CA . PRO A 1 102 ? -38.636 27.253 16.335 1.00 63.94 102 PRO A CA 1
ATOM 810 C C . PRO A 1 102 ? -39.852 28.180 16.407 1.00 63.94 102 PRO A C 1
ATOM 812 O O . PRO A 1 102 ? -40.568 28.191 17.412 1.00 63.94 102 PRO A O 1
ATOM 815 N N . ALA A 1 103 ? -40.074 28.973 15.358 1.00 55.94 103 ALA A N 1
ATOM 816 C CA . ALA A 1 103 ? -41.212 29.881 15.308 1.00 55.94 103 ALA A CA 1
ATOM 817 C C . ALA A 1 103 ? -42.539 29.104 15.225 1.00 55.94 103 ALA A C 1
ATOM 819 O O . ALA A 1 103 ? -42.660 28.118 14.496 1.00 55.94 103 ALA A O 1
ATOM 820 N N . GLN A 1 104 ? -43.540 29.567 15.979 1.00 53.59 104 GLN A N 1
ATOM 821 C CA . GLN A 1 104 ? -44.898 29.022 15.972 1.00 53.59 104 GLN A CA 1
ATOM 822 C C . GLN A 1 104 ? 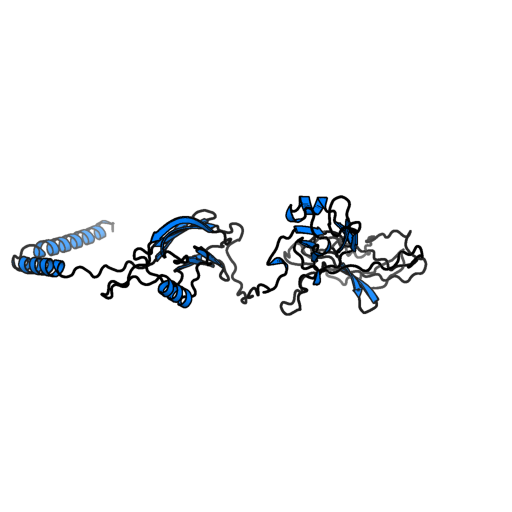-45.567 29.323 14.625 1.00 53.59 104 GLN A C 1
ATOM 824 O O . GLN A 1 104 ? -45.537 30.465 14.165 1.00 53.59 104 GLN A O 1
ATOM 829 N N . ASN A 1 105 ? -46.217 28.336 14.005 1.00 44.94 105 ASN A N 1
ATOM 830 C CA . ASN A 1 105 ? -47.101 28.613 12.875 1.00 44.94 105 ASN A CA 1
ATOM 831 C C . ASN A 1 105 ? -48.179 29.627 13.307 1.00 44.94 105 ASN A C 1
ATOM 833 O O . ASN A 1 105 ? -48.923 29.393 14.259 1.00 44.94 105 ASN A O 1
ATOM 837 N N . LEU A 1 106 ? -48.286 30.746 12.583 1.00 42.81 106 LEU A N 1
ATOM 838 C CA . LEU A 1 106 ? -49.299 31.802 12.736 1.00 42.81 106 LEU A CA 1
ATOM 839 C C . LEU A 1 106 ? -50.703 31.340 12.286 1.00 42.81 106 LEU A C 1
ATOM 841 O O . LEU A 1 106 ? -51.415 32.041 11.573 1.00 42.81 106 LEU A O 1
ATOM 845 N N . SER A 1 107 ? -51.138 30.160 12.725 1.00 43.03 107 SER A N 1
ATOM 846 C CA . SER A 1 107 ? -52.513 29.678 12.591 1.00 43.03 107 SER A CA 1
ATOM 847 C C . SER A 1 107 ? -53.167 29.551 13.968 1.00 43.03 107 SER A C 1
ATOM 849 O O . SER A 1 107 ? -53.545 28.469 14.400 1.00 43.03 107 SER A O 1
ATOM 851 N N . GLY A 1 108 ? -53.283 30.678 14.673 1.00 42.69 108 GLY A N 1
ATOM 852 C CA . GLY A 1 108 ? -54.394 30.956 15.592 1.00 42.69 108 GLY A CA 1
ATOM 853 C C . GLY A 1 108 ? -54.647 30.050 16.805 1.00 42.69 108 GLY A C 1
ATOM 854 O O . GLY A 1 108 ? -55.689 30.225 17.431 1.00 42.69 108 GLY A O 1
ATOM 855 N N . GLN A 1 109 ? -53.763 29.129 17.193 1.00 41.75 109 GLN A N 1
ATOM 856 C CA . GLN A 1 109 ? -53.911 28.382 18.448 1.00 41.75 109 GLN A CA 1
ATOM 857 C C . GLN A 1 109 ? -52.579 28.291 19.190 1.00 41.75 109 GLN A C 1
ATOM 859 O O . GLN A 1 109 ? -51.620 27.692 18.717 1.00 41.75 109 GLN A O 1
ATOM 864 N N . ALA A 1 110 ? -52.544 28.903 20.375 1.00 39.41 110 ALA A N 1
ATOM 865 C CA . ALA A 1 110 ? -51.444 28.802 21.320 1.00 39.41 110 ALA A CA 1
ATOM 866 C C . ALA A 1 110 ? -51.345 27.359 21.841 1.00 39.41 110 ALA A C 1
ATOM 868 O O . ALA A 1 110 ? -52.024 26.971 22.790 1.00 39.41 110 ALA A O 1
ATOM 869 N N . GLY A 1 111 ? -50.497 26.572 21.192 1.00 44.56 111 GLY A N 1
ATOM 870 C CA . GLY A 1 111 ? -50.010 25.287 21.661 1.00 44.56 111 GLY A CA 1
ATOM 871 C C . GLY A 1 111 ? -48.545 25.186 21.264 1.00 44.56 111 GLY A C 1
ATOM 872 O O . GLY A 1 111 ? -48.198 25.456 20.119 1.00 44.56 111 GLY A O 1
ATOM 873 N N . VAL A 1 112 ? -47.674 24.868 22.218 1.00 51.25 112 VAL A N 1
ATOM 874 C CA . VAL A 1 112 ? -46.264 24.566 21.944 1.00 51.25 112 VAL A CA 1
ATOM 875 C C . VAL A 1 112 ? -46.236 23.399 20.950 1.00 51.25 112 VAL A C 1
ATOM 877 O O . VAL A 1 112 ? -46.748 22.331 21.283 1.00 51.25 112 VAL A O 1
ATOM 880 N N . GLU A 1 113 ? -45.695 23.580 19.737 1.00 55.22 113 GLU A N 1
ATOM 881 C CA . GLU A 1 113 ? -45.337 22.421 18.908 1.00 55.22 113 GLU A CA 1
ATOM 882 C C . GLU A 1 113 ? -44.282 21.642 19.696 1.00 55.22 113 GLU A C 1
ATOM 884 O O . GLU A 1 113 ? -43.204 22.157 19.997 1.00 55.22 113 GLU A O 1
ATOM 889 N N . ASP A 1 114 ? -44.636 20.426 20.109 1.00 59.94 114 ASP A N 1
ATOM 890 C CA . ASP A 1 114 ? -43.733 19.552 20.841 1.00 59.94 114 ASP A CA 1
ATOM 891 C C . ASP A 1 114 ? -42.481 19.302 19.983 1.00 59.94 114 ASP A C 1
ATOM 893 O O . ASP A 1 114 ? -42.573 19.120 18.765 1.00 59.94 114 ASP A O 1
ATOM 897 N N . LEU A 1 115 ? -41.297 19.298 20.601 1.00 63.72 115 LEU A N 1
ATOM 898 C CA . LEU A 1 115 ? -40.008 19.144 19.907 1.00 63.72 115 LEU A CA 1
ATOM 899 C C . LEU A 1 115 ? -39.992 17.875 19.031 1.00 63.72 115 LEU A C 1
ATOM 901 O O . LEU A 1 115 ? -39.315 17.813 18.002 1.00 63.72 115 LEU A O 1
ATOM 905 N N . SER A 1 116 ? -40.798 16.883 19.416 1.00 64.94 116 SER A N 1
ATOM 906 C CA . SER A 1 116 ? -41.076 15.654 18.676 1.00 64.94 116 SER A CA 1
ATOM 907 C C . SER A 1 116 ? -41.681 15.898 17.282 1.00 64.94 116 SER A C 1
ATOM 909 O O . SER A 1 116 ? -41.222 15.294 16.311 1.00 64.94 116 SER A O 1
ATOM 911 N N . ALA A 1 117 ? -42.637 16.819 17.139 1.00 67.25 117 ALA A N 1
ATOM 912 C CA . ALA A 1 117 ? -43.282 17.152 15.866 1.00 67.25 117 ALA A CA 1
ATOM 913 C C . ALA A 1 117 ? -42.320 17.883 14.917 1.00 67.25 117 ALA A C 1
ATOM 915 O O . ALA A 1 117 ? -42.260 17.595 13.721 1.00 67.25 117 ALA A O 1
ATOM 916 N N . ILE A 1 118 ? -41.495 18.777 15.463 1.00 67.38 118 ILE A N 1
ATOM 917 C CA . ILE A 1 118 ? -40.471 19.510 14.707 1.00 67.38 118 ILE A CA 1
ATOM 918 C C . ILE A 1 118 ? -39.367 18.556 14.247 1.00 67.38 118 ILE A C 1
ATOM 920 O O . ILE A 1 118 ? -38.907 18.637 13.110 1.00 67.38 118 ILE A O 1
ATOM 924 N N . THR A 1 119 ? -38.999 17.593 15.092 1.00 68.25 119 THR A N 1
ATOM 925 C CA . THR A 1 119 ? -38.045 16.534 14.742 1.00 68.25 119 THR A CA 1
ATOM 926 C C . THR A 1 119 ? -38.592 15.630 13.635 1.00 68.25 119 THR A C 1
ATOM 928 O O . THR A 1 119 ? -37.859 15.295 12.708 1.00 68.25 119 THR A O 1
ATOM 931 N N . GLN A 1 120 ? -39.887 15.290 13.660 1.00 70.56 120 GLN A N 1
ATOM 932 C CA . GLN A 1 120 ? -40.537 14.561 12.561 1.00 70.56 120 GLN A CA 1
ATOM 933 C C . GLN A 1 120 ? -40.566 15.380 11.265 1.00 70.56 120 GLN A C 1
ATOM 935 O O . GLN A 1 120 ? -40.311 14.837 10.191 1.00 70.56 120 GLN A O 1
ATOM 940 N N . LYS A 1 121 ? -40.815 16.692 11.356 1.00 70.25 121 LYS A N 1
ATOM 941 C CA . LYS A 1 121 ? -40.769 17.605 10.208 1.00 70.25 121 LYS A CA 1
ATOM 942 C C . LYS A 1 121 ? -39.356 17.714 9.626 1.00 70.25 121 LYS A C 1
ATOM 944 O O . LYS A 1 121 ? -39.205 17.654 8.412 1.00 70.25 121 LYS A O 1
ATOM 949 N N . ALA A 1 122 ? -38.327 17.803 10.469 1.00 66.94 122 ALA A N 1
ATOM 950 C CA . ALA A 1 122 ? -36.928 17.784 10.043 1.00 66.94 122 ALA A CA 1
ATOM 951 C C . ALA A 1 122 ? -36.569 16.461 9.350 1.00 66.94 122 ALA A C 1
ATOM 953 O O . ALA A 1 122 ? -36.013 16.478 8.255 1.00 66.94 122 ALA A O 1
ATOM 954 N N . ALA A 1 123 ? -36.985 15.324 9.920 1.00 70.06 123 ALA A N 1
ATOM 955 C CA . ALA A 1 123 ? -36.775 14.007 9.324 1.00 70.06 123 ALA A CA 1
ATOM 956 C C . ALA A 1 123 ? -37.474 13.860 7.959 1.00 70.06 123 ALA A C 1
ATOM 958 O O . ALA A 1 123 ? -36.885 13.321 7.026 1.00 70.06 123 ALA A O 1
ATOM 959 N N . ALA A 1 124 ? -38.694 14.390 7.809 1.00 70.06 124 ALA A N 1
ATOM 960 C CA . ALA A 1 124 ? -39.411 14.411 6.531 1.00 70.06 124 ALA A CA 1
ATOM 961 C C . ALA A 1 124 ? -38.727 15.293 5.469 1.00 70.06 124 ALA A C 1
ATOM 963 O O . ALA A 1 124 ? -38.856 15.029 4.276 1.00 70.06 124 ALA A O 1
ATOM 964 N N . LEU A 1 125 ? -37.977 16.314 5.897 1.00 65.00 125 LEU A N 1
ATOM 965 C CA . LEU A 1 125 ? -37.140 17.157 5.038 1.00 65.00 125 LEU A CA 1
ATOM 966 C C . LEU A 1 125 ? -35.739 16.563 4.795 1.00 65.00 125 LEU A C 1
ATOM 968 O O . LEU A 1 125 ? -34.921 17.199 4.138 1.00 65.00 125 LEU A O 1
ATOM 972 N N . GLY A 1 126 ? -35.452 15.363 5.317 1.00 63.19 126 GLY A N 1
ATOM 973 C CA . GLY A 1 126 ? -34.146 14.708 5.201 1.00 63.19 126 GLY A CA 1
ATOM 974 C C . GLY A 1 126 ? -33.056 15.313 6.093 1.00 63.19 126 GLY A C 1
ATOM 975 O O . GLY A 1 126 ? -31.883 15.009 5.908 1.00 63.19 126 GLY A O 1
ATOM 976 N N . ILE A 1 127 ? -33.421 16.155 7.062 1.00 66.00 127 ILE A N 1
ATOM 977 C CA . ILE A 1 127 ? -32.491 16.891 7.921 1.00 66.00 127 ILE A CA 1
ATOM 978 C C . ILE A 1 127 ? -32.402 16.192 9.276 1.00 66.00 127 ILE A C 1
ATOM 980 O O . ILE A 1 127 ? -33.404 16.017 9.971 1.00 66.00 127 ILE A O 1
ATOM 984 N N . SER A 1 128 ? -31.191 15.827 9.685 1.00 68.31 128 SER A N 1
ATOM 985 C CA . SER A 1 128 ? -30.920 15.257 11.010 1.00 68.31 128 SER A CA 1
ATOM 986 C C . SER A 1 128 ? -30.016 16.172 11.834 1.00 68.31 128 SER A C 1
ATOM 988 O O . SER A 1 128 ? -29.254 16.969 11.290 1.00 68.31 128 SER A O 1
ATOM 990 N N . SER A 1 129 ? -30.035 16.002 13.156 1.00 64.06 129 SER A N 1
ATOM 991 C CA . SER A 1 129 ? -29.114 16.683 14.076 1.00 64.06 129 SER A CA 1
ATOM 992 C C . SER A 1 129 ? -27.645 16.283 13.901 1.00 64.06 129 SER A C 1
ATOM 994 O O . SER A 1 129 ? -26.775 16.916 14.488 1.00 64.06 129 SER A O 1
ATOM 996 N N . SER A 1 130 ? -27.364 15.222 13.137 1.00 64.81 130 SER A N 1
ATOM 997 C CA . SER A 1 130 ? -26.006 14.762 12.844 1.00 64.81 130 SER A CA 1
ATOM 998 C C . SER A 1 130 ? -25.393 15.436 11.616 1.00 64.81 130 SER A C 1
ATOM 1000 O O . SER A 1 130 ? -24.207 15.234 11.369 1.00 64.81 130 SER A O 1
ATOM 1002 N N . HIS A 1 131 ? -26.169 16.202 10.837 1.00 66.50 131 HIS A N 1
ATOM 1003 C CA . HIS A 1 131 ? -25.611 16.966 9.724 1.00 66.50 131 HIS A CA 1
ATOM 1004 C C . HIS A 1 131 ? -24.769 18.131 10.259 1.00 66.50 131 HIS A C 1
ATOM 1006 O O . HIS A 1 131 ? -25.186 18.805 11.210 1.00 66.50 131 HIS A O 1
ATOM 1012 N N . PRO A 1 132 ? -23.600 18.403 9.656 1.00 74.50 132 PRO A N 1
ATOM 1013 C CA . PRO A 1 132 ? -22.828 19.588 9.993 1.00 74.50 132 PRO A CA 1
ATOM 1014 C C . PRO A 1 132 ? -23.625 20.859 9.659 1.00 74.50 132 PRO A C 1
ATOM 1016 O O . PRO A 1 132 ? -24.526 20.863 8.822 1.00 74.50 132 PRO A O 1
ATOM 1019 N N . ILE A 1 133 ? -23.291 21.967 10.329 1.00 79.62 133 ILE A N 1
ATOM 1020 C CA . ILE A 1 133 ? -23.963 23.262 10.114 1.00 79.62 133 ILE A CA 1
ATOM 1021 C C . ILE A 1 133 ? -23.800 23.718 8.661 1.00 79.62 133 ILE A C 1
ATOM 1023 O O . ILE A 1 133 ? -24.739 24.260 8.085 1.00 79.62 133 ILE A O 1
ATOM 1027 N N . ALA A 1 134 ? -22.628 23.478 8.079 1.00 82.81 134 ALA A N 1
ATOM 1028 C CA . ALA A 1 134 ? -22.353 23.695 6.673 1.00 82.81 134 ALA A CA 1
ATOM 1029 C C . ALA A 1 134 ? -21.536 22.535 6.110 1.00 82.81 134 ALA A C 1
ATOM 1031 O O . ALA A 1 134 ? -20.633 22.021 6.771 1.00 82.81 134 ALA A O 1
ATOM 1032 N N . GLU A 1 135 ? -21.860 22.159 4.885 1.00 81.88 135 GLU A N 1
ATOM 1033 C CA . GLU A 1 135 ? -21.203 21.119 4.112 1.00 81.88 135 GLU A CA 1
ATOM 1034 C C . GLU A 1 135 ? -20.907 21.668 2.722 1.00 81.88 135 GLU A C 1
ATOM 1036 O O . GLU A 1 135 ? -21.746 22.335 2.115 1.00 81.88 135 GLU A O 1
ATOM 1041 N N . VAL A 1 136 ? -19.711 21.392 2.211 1.00 78.06 136 VAL A N 1
ATOM 1042 C CA . VAL A 1 136 ? -19.393 21.673 0.815 1.00 78.06 136 VAL A CA 1
ATOM 1043 C C . VAL A 1 136 ? -19.486 20.377 0.034 1.00 78.06 136 VAL A C 1
ATOM 1045 O O . VAL A 1 136 ? -18.710 19.449 0.255 1.00 78.06 136 VAL A O 1
ATOM 1048 N N . ILE A 1 137 ? -20.399 20.348 -0.925 1.00 76.12 137 ILE A N 1
ATOM 1049 C CA . ILE A 1 137 ? -20.584 19.238 -1.845 1.00 76.12 137 ILE A CA 1
ATOM 1050 C C . ILE A 1 137 ? -19.867 19.583 -3.150 1.00 76.12 137 ILE A C 1
ATOM 1052 O O . ILE A 1 137 ? -20.301 20.479 -3.874 1.00 76.12 137 ILE A O 1
ATOM 1056 N N . PRO A 1 138 ? -18.766 18.906 -3.499 1.00 67.31 138 PRO A N 1
ATOM 1057 C CA . PRO A 1 138 ? -18.110 19.152 -4.773 1.00 67.31 138 PRO A CA 1
ATOM 1058 C C . PRO A 1 138 ? -19.004 18.672 -5.927 1.00 67.31 138 PRO A C 1
ATOM 1060 O O . PRO A 1 138 ? -19.445 17.520 -5.944 1.00 67.31 138 PRO A O 1
ATOM 1063 N N . PHE A 1 139 ? -19.231 19.525 -6.928 1.00 54.81 139 PHE A N 1
ATOM 1064 C CA . PHE A 1 139 ? -19.818 19.105 -8.200 1.00 54.81 139 PHE A CA 1
ATOM 1065 C C . PHE A 1 139 ? -18.719 18.813 -9.225 1.00 54.81 139 PHE A C 1
ATOM 1067 O O . PHE A 1 139 ? -17.578 19.256 -9.111 1.00 54.81 139 PHE A O 1
ATOM 1074 N N . ALA A 1 140 ? -19.052 18.043 -10.261 1.00 49.09 140 ALA A N 1
ATOM 1075 C CA . ALA A 1 140 ? -18.131 17.817 -11.368 1.00 49.09 140 ALA A CA 1
ATOM 1076 C C . ALA A 1 140 ? -17.820 19.152 -12.084 1.00 49.09 140 ALA A C 1
ATOM 1078 O O . ALA A 1 140 ? -18.697 19.715 -12.736 1.00 49.09 140 ALA A O 1
ATOM 1079 N N . GLY A 1 141 ? -16.582 19.652 -11.974 1.00 54.53 141 GLY A N 1
ATOM 1080 C CA . GLY A 1 141 ? -16.131 20.918 -12.575 1.00 54.53 141 GLY A CA 1
ATOM 1081 C C . GLY A 1 141 ? -15.365 21.811 -11.590 1.00 54.53 141 GLY A C 1
ATOM 1082 O O . GLY A 1 141 ? -14.743 21.307 -10.659 1.00 54.53 141 GLY A O 1
ATOM 1083 N N . GLU A 1 142 ? -15.408 23.133 -11.804 1.00 55.41 142 GLU A N 1
ATOM 1084 C CA . GLU A 1 142 ? -14.906 24.171 -10.873 1.00 55.41 142 GLU A CA 1
ATOM 1085 C C . GLU A 1 142 ? -16.001 24.698 -9.929 1.00 55.41 142 GLU A C 1
ATOM 1087 O O . GLU A 1 142 ? -15.848 25.744 -9.304 1.00 55.41 142 GLU A O 1
ATOM 1092 N N . HIS A 1 143 ? -17.127 23.990 -9.840 1.00 64.38 143 HIS A N 1
ATOM 1093 C CA . HIS A 1 143 ? -18.274 24.399 -9.042 1.00 64.38 143 HIS A CA 1
ATOM 1094 C C . HIS A 1 143 ? -18.441 23.469 -7.840 1.00 64.38 143 HIS A C 1
ATOM 1096 O O . HIS A 1 143 ? -18.294 22.254 -7.959 1.00 64.38 143 HIS A O 1
ATOM 1102 N N . SER A 1 144 ? -18.790 24.034 -6.693 1.00 76.88 144 SER A N 1
ATOM 1103 C CA . SER A 1 144 ? -19.181 23.293 -5.489 1.00 76.88 144 SER A CA 1
ATOM 1104 C C . SER A 1 144 ? -20.530 23.809 -4.995 1.00 76.88 144 SER A C 1
ATOM 1106 O O . SER A 1 144 ? -20.868 24.957 -5.251 1.00 76.88 144 SER A O 1
ATOM 1108 N N . GLU A 1 145 ? -21.323 22.996 -4.309 1.00 81.88 145 GLU A N 1
ATOM 1109 C CA . GLU A 1 145 ? -22.461 23.474 -3.523 1.00 81.88 145 GLU A CA 1
ATOM 1110 C C . GLU A 1 145 ? -22.006 23.743 -2.100 1.00 81.88 145 GLU A C 1
ATOM 1112 O O . GLU A 1 145 ? -21.444 22.858 -1.465 1.00 81.88 145 GLU A O 1
ATOM 1117 N N . LEU A 1 146 ? -22.295 24.922 -1.566 1.00 83.62 146 LEU A N 1
ATOM 1118 C CA . LEU A 1 146 ? -22.349 25.104 -0.123 1.00 83.62 146 LEU A CA 1
ATOM 1119 C C . LEU A 1 146 ? -23.775 24.795 0.323 1.00 83.62 146 LEU A C 1
ATOM 1121 O O . LEU A 1 146 ? -24.687 25.526 -0.053 1.00 83.62 146 LEU A O 1
ATOM 1125 N N . GLN A 1 147 ? -23.959 23.744 1.116 1.00 86.38 147 GLN A N 1
ATOM 1126 C CA . GLN A 1 147 ? -25.215 23.438 1.791 1.00 86.38 147 GLN A CA 1
ATOM 1127 C C . GLN A 1 147 ? -25.128 23.836 3.264 1.00 86.38 147 GLN A C 1
ATOM 1129 O O . GLN A 1 147 ? -24.142 23.551 3.938 1.00 86.38 147 GLN A O 1
ATOM 1134 N N . VAL A 1 148 ? -26.166 24.487 3.783 1.00 84.75 148 VAL A N 1
ATOM 1135 C CA . VAL A 1 148 ? -26.258 24.912 5.182 1.00 84.75 148 VAL A CA 1
ATOM 1136 C C . VAL A 1 148 ? -27.486 24.281 5.824 1.00 84.75 148 VAL A C 1
ATOM 1138 O O . VAL A 1 148 ? -28.622 24.532 5.412 1.00 84.75 148 VAL A O 1
ATOM 1141 N N . SER A 1 149 ? -27.259 23.490 6.873 1.00 85.06 149 SER A N 1
ATOM 1142 C CA . SER A 1 149 ? -28.333 22.920 7.682 1.00 85.06 149 SER A CA 1
ATOM 1143 C C . SER A 1 149 ? -28.860 23.950 8.677 1.00 85.06 149 SER A C 1
ATOM 1145 O O . SER A 1 149 ? -28.132 24.485 9.521 1.00 85.06 149 SER A O 1
ATOM 1147 N N . LEU A 1 150 ? -30.169 24.192 8.622 1.00 83.25 150 LEU A N 1
ATOM 1148 C CA . LEU A 1 150 ? -30.840 25.112 9.534 1.00 83.25 150 LEU A CA 1
ATOM 1149 C C . LEU A 1 150 ? -31.200 24.467 10.880 1.00 83.25 150 LEU A C 1
ATOM 1151 O O . LEU A 1 150 ? -31.563 25.183 11.805 1.00 83.25 150 LEU A O 1
ATOM 1155 N N . TRP A 1 151 ? -31.084 23.146 11.039 1.00 80.81 151 TRP A N 1
ATOM 1156 C CA . TRP A 1 151 ? -31.542 22.424 12.233 1.00 80.81 151 TRP A CA 1
ATOM 1157 C C . TRP A 1 151 ? -30.422 21.621 12.889 1.00 80.81 151 TRP A C 1
ATOM 1159 O O . TRP A 1 151 ? -29.665 20.939 12.208 1.00 80.81 151 TRP A O 1
ATOM 1169 N N . ASN A 1 152 ? -30.338 21.672 14.222 1.00 77.44 152 ASN A N 1
ATOM 1170 C CA . ASN A 1 152 ? -29.358 20.901 15.002 1.00 77.44 152 ASN A CA 1
ATOM 1171 C C . ASN A 1 152 ? -29.987 19.901 15.990 1.00 77.44 152 ASN A C 1
ATOM 1173 O O . ASN A 1 152 ? -29.288 19.372 16.847 1.00 77.44 152 ASN A O 1
ATOM 1177 N N . GLY A 1 153 ? -31.297 19.658 15.910 1.00 73.56 153 GLY A N 1
ATOM 1178 C CA . GLY A 1 153 ? -32.019 18.794 16.853 1.00 73.56 153 GLY A CA 1
ATOM 1179 C C . GLY A 1 153 ? -32.743 19.530 17.980 1.00 73.56 153 GLY A C 1
ATOM 1180 O O . GLY A 1 153 ? -33.626 18.942 18.598 1.00 73.56 153 GLY A O 1
ATOM 1181 N N . SER A 1 154 ? -32.422 20.801 18.237 1.00 74.81 154 SER A N 1
ATOM 1182 C CA . SER A 1 154 ? -33.070 21.582 19.302 1.00 74.81 154 SER A CA 1
ATOM 1183 C C . SER A 1 154 ? -33.453 23.007 18.907 1.00 74.81 154 SER A C 1
ATOM 1185 O O . SER A 1 154 ? -34.436 23.540 19.415 1.00 74.81 154 SER A O 1
ATOM 1187 N N . THR A 1 155 ? -32.704 23.637 18.003 1.00 81.44 155 THR A N 1
ATOM 1188 C CA . THR A 1 155 ? -32.847 25.057 17.653 1.00 81.44 155 THR A CA 1
ATOM 1189 C C . THR A 1 155 ? -32.657 25.284 16.157 1.00 81.44 155 THR A C 1
ATOM 1191 O O . THR A 1 155 ? -31.918 24.553 15.487 1.00 81.44 155 THR A O 1
ATOM 1194 N N . ILE A 1 156 ? -33.309 26.322 15.631 1.00 84.12 156 ILE A N 1
ATOM 1195 C CA . ILE A 1 156 ? -33.232 26.696 14.216 1.00 84.12 156 ILE A CA 1
ATOM 1196 C C . ILE A 1 156 ? -32.185 27.793 14.038 1.00 84.12 156 ILE A C 1
ATOM 1198 O O . ILE A 1 156 ? -32.120 28.745 14.814 1.00 84.12 156 ILE A O 1
ATOM 1202 N N . LEU A 1 157 ? -31.341 27.655 13.021 1.00 85.44 157 LEU A N 1
ATOM 1203 C CA . LEU A 1 157 ? -30.364 28.658 12.628 1.00 85.44 157 LEU A CA 1
ATOM 1204 C C . LEU A 1 157 ? -31.090 29.867 12.037 1.00 85.44 157 LEU A C 1
ATOM 1206 O O . LEU A 1 157 ? -31.797 29.733 11.037 1.00 85.44 157 LEU A O 1
ATOM 1210 N N . THR A 1 158 ? -30.911 31.032 12.661 1.00 86.62 158 THR A N 1
ATOM 1211 C CA . THR A 1 158 ? -31.501 32.303 12.215 1.00 86.62 158 THR A CA 1
ATOM 1212 C C . THR A 1 158 ? -30.487 33.164 11.475 1.00 86.62 158 THR A C 1
ATOM 1214 O O . THR A 1 158 ? -30.847 33.882 10.547 1.00 86.62 158 THR A O 1
ATOM 1217 N N . SER A 1 159 ? -29.207 33.079 11.845 1.00 86.56 159 SER A N 1
ATOM 1218 C CA . SER A 1 159 ? -28.119 33.653 11.057 1.00 86.56 159 SER A CA 1
ATOM 1219 C C . SER A 1 159 ? -26.807 32.903 11.254 1.00 86.56 159 SER A C 1
ATOM 1221 O O . SER A 1 159 ? -26.564 32.313 12.310 1.00 86.56 159 SER A O 1
ATOM 1223 N N . ALA A 1 160 ? -25.942 32.931 10.244 1.00 87.75 160 ALA A N 1
ATOM 1224 C CA . ALA A 1 160 ? -24.568 32.458 10.362 1.00 87.75 160 ALA A CA 1
ATOM 1225 C C . ALA A 1 160 ? -23.643 33.194 9.400 1.00 87.75 160 ALA A C 1
ATOM 1227 O O . ALA A 1 160 ? -24.059 33.569 8.305 1.00 87.75 160 ALA A O 1
ATOM 1228 N N . ARG A 1 161 ? -22.376 33.333 9.792 1.00 87.62 161 ARG A N 1
ATOM 1229 C CA . ARG A 1 161 ? -21.289 33.680 8.879 1.00 87.62 161 ARG A CA 1
ATOM 1230 C C . ARG A 1 161 ? -20.333 32.500 8.776 1.00 87.62 161 ARG A C 1
ATOM 1232 O O . ARG A 1 161 ? -19.885 31.977 9.796 1.00 87.62 161 ARG A O 1
ATOM 1239 N N . ILE A 1 162 ? -20.052 32.072 7.553 1.00 87.69 162 ILE A N 1
ATOM 1240 C CA . ILE A 1 162 ? -19.331 30.832 7.259 1.00 87.69 162 ILE A CA 1
ATOM 1241 C C . ILE A 1 162 ? -18.221 31.144 6.265 1.00 87.69 162 ILE A C 1
ATOM 1243 O O . ILE A 1 162 ? -18.475 31.776 5.247 1.00 87.69 162 ILE A O 1
ATOM 1247 N N . ARG A 1 163 ? -17.000 30.700 6.547 1.00 86.06 163 ARG A N 1
ATOM 1248 C CA . ARG A 1 163 ? -15.854 30.794 5.649 1.00 86.06 163 ARG A CA 1
ATOM 1249 C C . ARG A 1 163 ? -15.543 29.423 5.065 1.00 86.06 163 ARG A C 1
ATOM 1251 O O . ARG A 1 163 ? -15.486 28.431 5.780 1.00 86.06 163 ARG A O 1
ATOM 1258 N N . VAL A 1 164 ? -15.322 29.384 3.763 1.00 84.25 164 VAL A N 1
ATOM 1259 C CA . VAL A 1 164 ? -15.019 28.181 2.990 1.00 84.25 164 VAL A CA 1
ATOM 1260 C C . VAL A 1 164 ? -13.639 28.342 2.364 1.00 84.25 164 VAL A C 1
ATOM 1262 O O . VAL A 1 164 ? -13.400 29.346 1.694 1.00 84.25 164 VAL A O 1
ATOM 1265 N N . PHE A 1 165 ? -12.736 27.379 2.564 1.00 81.00 165 PHE A N 1
ATOM 1266 C CA . PHE A 1 165 ? -11.368 27.448 2.036 1.00 81.00 165 PHE A CA 1
ATOM 1267 C C . PHE A 1 165 ? -11.243 26.830 0.636 1.00 81.00 165 PHE A C 1
ATOM 1269 O O . PHE A 1 165 ? -11.745 25.737 0.356 1.00 81.00 165 PHE A O 1
ATOM 1276 N N . LEU A 1 166 ? -10.540 27.532 -0.249 1.00 78.44 166 LEU A N 1
ATOM 1277 C CA . LEU A 1 166 ? -10.317 27.162 -1.642 1.00 78.44 166 LEU A CA 1
ATOM 1278 C C . LEU A 1 166 ? -9.023 26.360 -1.814 1.00 78.44 166 LEU A C 1
ATOM 1280 O O . LEU A 1 166 ? -8.026 26.581 -1.128 1.00 78.44 166 LEU A O 1
ATOM 1284 N N . ASP A 1 167 ? -9.022 25.457 -2.787 1.00 64.31 167 ASP A N 1
ATOM 1285 C CA . ASP A 1 167 ? -7.828 24.773 -3.268 1.00 64.31 167 ASP A CA 1
ATOM 1286 C C . ASP A 1 167 ? -7.097 25.670 -4.278 1.00 64.31 167 ASP A C 1
ATOM 1288 O O . ASP A 1 167 ? -7.373 25.678 -5.479 1.00 64.31 167 ASP A O 1
ATOM 1292 N N . SER A 1 168 ? -6.155 26.462 -3.769 1.00 52.69 168 SER A N 1
ATOM 1293 C CA . SER A 1 168 ? -5.361 27.418 -4.548 1.00 52.69 168 SER A CA 1
ATOM 1294 C C . SER A 1 168 ? -4.372 26.771 -5.533 1.00 52.69 168 SER A C 1
ATOM 1296 O O . SER A 1 168 ? -3.680 27.493 -6.251 1.00 52.69 168 SER A O 1
ATOM 1298 N N . GLN A 1 169 ? -4.283 25.434 -5.591 1.00 45.66 169 GLN A N 1
ATOM 1299 C CA . GLN A 1 169 ? -3.315 24.706 -6.423 1.00 45.66 169 GLN A CA 1
ATOM 1300 C C . GLN A 1 169 ? -3.900 24.151 -7.732 1.00 45.66 169 GLN A C 1
ATOM 1302 O O . GLN A 1 169 ? -3.149 23.616 -8.552 1.00 45.66 169 GLN A O 1
ATOM 1307 N N . ARG A 1 170 ? -5.212 24.280 -7.977 1.00 42.28 170 ARG A N 1
ATOM 1308 C CA . ARG A 1 170 ? -5.839 23.798 -9.218 1.00 42.28 170 ARG A CA 1
ATOM 1309 C C . ARG A 1 170 ? -5.867 24.911 -10.279 1.00 42.28 170 ARG A C 1
ATOM 1311 O O . ARG A 1 170 ? -6.551 25.910 -10.068 1.00 42.28 170 ARG A O 1
ATOM 1318 N N . PRO A 1 171 ? -5.171 24.776 -11.427 1.00 38.53 171 PRO A N 1
ATOM 1319 C CA . PRO A 1 171 ? -5.309 25.736 -12.514 1.00 38.53 171 PRO A CA 1
ATOM 1320 C C . PRO A 1 171 ? -6.723 25.639 -13.083 1.00 38.53 171 PRO A C 1
ATOM 1322 O O . PRO A 1 171 ? -7.179 24.542 -13.419 1.00 38.53 171 PRO A O 1
ATOM 1325 N N . SER A 1 172 ? -7.399 26.779 -13.190 1.00 45.09 172 SER A N 1
ATOM 1326 C CA . SER A 1 172 ? -8.711 26.860 -13.807 1.00 45.09 172 SER A CA 1
ATOM 1327 C C . SER A 1 172 ? -8.612 26.668 -15.324 1.00 45.09 172 SER A C 1
ATOM 1329 O O . SER A 1 172 ? -7.800 27.302 -16.002 1.00 45.09 172 SER A O 1
ATOM 1331 N N . GLY A 1 173 ? -9.437 25.770 -15.860 1.00 37.41 173 GLY A N 1
ATOM 1332 C CA . GLY A 1 173 ? -9.594 25.545 -17.295 1.00 37.41 173 GLY A CA 1
ATOM 1333 C C . GLY A 1 173 ? -9.131 24.182 -17.814 1.00 37.41 173 GLY A C 1
ATOM 1334 O O . GLY A 1 173 ? -7.983 24.009 -18.212 1.00 37.41 173 GLY A O 1
ATOM 1335 N N . ALA A 1 174 ? -10.077 23.245 -17.918 1.00 37.19 174 ALA A N 1
ATOM 1336 C CA . ALA A 1 174 ? -10.375 22.471 -19.133 1.00 37.19 174 ALA A CA 1
ATOM 1337 C C . ALA A 1 174 ? -11.458 21.430 -18.810 1.00 37.19 174 ALA A C 1
ATOM 1339 O O . ALA A 1 174 ? -11.214 20.440 -18.121 1.00 37.19 174 ALA A O 1
ATOM 1340 N N . GLY A 1 175 ? -12.672 21.669 -19.312 1.00 42.72 175 GLY A N 1
ATOM 1341 C CA . GLY A 1 175 ? -13.810 20.775 -19.147 1.00 42.72 175 GLY A CA 1
ATOM 1342 C C . GLY A 1 175 ? -13.554 19.403 -19.767 1.00 42.72 175 GLY A C 1
ATOM 1343 O O . GLY A 1 175 ? -13.370 19.274 -20.976 1.00 42.72 175 GLY A O 1
ATOM 1344 N N . VAL A 1 176 ? -13.604 18.372 -18.930 1.00 36.62 176 VAL A N 1
ATOM 1345 C CA . VAL A 1 176 ? -13.748 16.982 -19.355 1.00 36.62 176 VAL A CA 1
ATOM 1346 C C . VAL A 1 176 ? -15.032 16.478 -18.719 1.00 36.62 176 VAL A C 1
ATOM 1348 O O . VAL A 1 176 ? -15.157 16.452 -17.497 1.00 36.62 176 VAL A O 1
ATOM 1351 N N . ALA A 1 177 ? -16.004 16.120 -19.558 1.00 40.41 177 ALA A N 1
ATOM 1352 C CA . ALA A 1 177 ? -17.252 15.490 -19.152 1.00 40.41 177 ALA A CA 1
ATOM 1353 C C . ALA A 1 177 ? -16.947 14.184 -18.393 1.00 40.41 177 ALA A C 1
ATOM 1355 O O . ALA A 1 177 ? -16.704 13.132 -18.986 1.00 40.41 177 ALA A O 1
ATOM 1356 N N . GLY A 1 178 ? -16.902 14.276 -17.066 1.00 32.81 178 GLY A N 1
ATOM 1357 C CA . GLY A 1 178 ? -16.613 13.170 -16.167 1.00 32.81 178 GLY A CA 1
ATOM 1358 C C . GLY A 1 178 ? -17.893 12.434 -15.808 1.00 32.81 178 GLY A C 1
ATOM 1359 O O . GLY A 1 178 ? -18.758 12.967 -15.121 1.00 32.81 178 GLY A O 1
ATOM 1360 N N . ARG A 1 179 ? -17.999 11.188 -16.269 1.00 33.84 179 ARG A N 1
ATOM 1361 C CA . ARG A 1 179 ? -18.958 10.192 -15.774 1.00 33.84 179 ARG A CA 1
ATOM 1362 C C . ARG A 1 179 ? -18.912 10.211 -14.243 1.00 33.84 179 ARG A C 1
ATOM 1364 O O . ARG A 1 179 ? -17.826 10.092 -13.682 1.00 33.84 179 ARG A O 1
ATOM 1371 N N . ALA A 1 180 ? -20.068 10.348 -13.592 1.00 34.25 180 ALA A N 1
ATOM 1372 C CA . ALA A 1 180 ? -20.182 10.269 -12.142 1.00 34.25 180 ALA A CA 1
ATOM 1373 C C . ALA A 1 180 ? -19.653 8.907 -11.661 1.00 34.25 180 ALA A C 1
ATOM 1375 O O . ALA A 1 180 ? -20.346 7.890 -11.712 1.00 34.25 180 ALA A O 1
ATOM 1376 N N . LEU A 1 181 ? -18.397 8.883 -11.220 1.00 35.75 181 LEU A N 1
ATOM 1377 C CA . LEU A 1 181 ? -17.878 7.838 -10.359 1.00 35.75 181 LEU A CA 1
ATOM 1378 C C . LEU A 1 181 ? -18.505 8.104 -8.998 1.00 35.75 181 LEU A C 1
ATOM 1380 O O . LEU A 1 181 ? -17.971 8.866 -8.199 1.00 35.75 181 LEU A O 1
ATOM 1384 N N . GLY A 1 182 ? -19.674 7.509 -8.756 1.00 34.75 182 GLY A N 1
ATOM 1385 C CA . GLY A 1 182 ? -20.167 7.377 -7.397 1.00 34.75 182 GLY A CA 1
ATOM 1386 C C . GLY A 1 182 ? -19.051 6.742 -6.576 1.00 34.75 182 GLY A C 1
ATOM 1387 O O . GLY A 1 182 ? -18.670 5.595 -6.829 1.00 34.75 182 GLY A O 1
ATOM 1388 N N . VAL A 1 183 ? -18.492 7.493 -5.629 1.00 37.50 183 VAL A N 1
ATOM 1389 C CA . VAL A 1 183 ? -17.685 6.909 -4.568 1.00 37.50 183 VAL A CA 1
ATOM 1390 C C . VAL A 1 183 ? -18.661 6.042 -3.786 1.00 37.50 183 VAL A C 1
ATOM 1392 O O . VAL A 1 183 ? -19.359 6.506 -2.892 1.00 37.50 183 VAL A O 1
ATOM 1395 N N . ARG A 1 184 ? -18.761 4.762 -4.159 1.00 38.34 184 ARG A N 1
ATOM 1396 C CA . ARG A 1 184 ? -19.189 3.735 -3.216 1.00 38.34 184 ARG A CA 1
ATOM 1397 C C . ARG A 1 184 ? -18.148 3.773 -2.107 1.00 38.34 184 ARG A C 1
ATOM 1399 O O . ARG A 1 184 ? -17.105 3.132 -2.216 1.00 38.34 184 ARG A O 1
ATOM 1406 N N . GLN A 1 185 ? -18.406 4.561 -1.069 1.00 42.50 185 GLN A N 1
ATOM 1407 C CA . GLN A 1 185 ? -17.766 4.339 0.213 1.00 42.50 185 GLN A CA 1
ATOM 1408 C C . GLN A 1 185 ? -18.110 2.892 0.566 1.00 42.50 185 GLN A C 1
ATOM 1410 O O . GLN A 1 185 ? -19.281 2.506 0.559 1.00 42.50 185 GLN A O 1
ATOM 1415 N N . GLN A 1 186 ? -17.090 2.052 0.707 1.00 42.38 186 GLN A N 1
ATOM 1416 C CA . GLN A 1 186 ? -17.284 0.643 1.006 1.00 42.38 186 GLN A CA 1
ATOM 1417 C C . GLN A 1 186 ? -17.910 0.568 2.404 1.00 42.38 186 GLN A C 1
ATOM 1419 O O . GLN A 1 186 ? -17.213 0.700 3.407 1.00 42.38 186 GLN A O 1
ATOM 1424 N N . THR A 1 187 ? -19.236 0.436 2.472 1.00 42.12 187 THR A N 1
ATOM 1425 C CA . THR A 1 187 ? -19.974 0.220 3.718 1.00 42.12 187 THR A CA 1
ATOM 1426 C C . THR A 1 187 ? -19.477 -1.104 4.298 1.00 42.12 187 THR A C 1
ATOM 1428 O O . THR A 1 187 ? -19.771 -2.158 3.734 1.00 42.12 187 THR A O 1
ATOM 1431 N N . GLY A 1 188 ? -18.639 -1.041 5.336 1.00 64.25 188 GLY A N 1
ATOM 1432 C CA . GLY A 1 188 ? -17.937 -2.198 5.908 1.00 64.25 188 GLY A CA 1
ATOM 1433 C C . GLY A 1 188 ? -16.412 -2.204 5.739 1.00 64.25 188 GLY A C 1
ATOM 1434 O O . GLY A 1 188 ? -15.811 -3.271 5.794 1.00 64.25 188 GLY A O 1
ATOM 1435 N N . SER A 1 189 ? -15.761 -1.057 5.503 1.00 78.19 189 SER A N 1
ATOM 1436 C CA . SER A 1 189 ? -14.300 -0.986 5.663 1.00 78.19 189 SER A CA 1
ATOM 1437 C C . SER A 1 189 ? -13.927 -1.287 7.123 1.00 78.19 189 SER A C 1
ATOM 1439 O O . SER A 1 189 ? -14.468 -0.617 8.002 1.00 78.19 189 SER A O 1
ATOM 1441 N N . PRO A 1 190 ? -12.993 -2.214 7.406 1.00 82.12 190 PRO A N 1
ATOM 1442 C CA . PRO A 1 190 ? -12.524 -2.465 8.774 1.00 82.12 190 PRO A CA 1
ATOM 1443 C C . PRO A 1 190 ? -11.909 -1.207 9.409 1.00 82.12 190 PRO A C 1
ATOM 1445 O O . PRO A 1 190 ? -11.996 -1.017 10.613 1.00 82.12 190 PRO A O 1
ATOM 1448 N N . LEU A 1 191 ? -11.385 -0.288 8.589 1.00 85.69 191 LEU A N 1
ATOM 1449 C CA . LEU A 1 191 ? -10.815 0.985 9.045 1.00 85.69 191 LEU A CA 1
ATOM 1450 C C . LEU A 1 191 ? -11.868 2.040 9.431 1.00 85.69 191 LEU A C 1
ATOM 1452 O O . LEU A 1 191 ? -11.506 3.165 9.758 1.00 85.69 191 LEU A O 1
ATOM 1456 N N . ALA A 1 192 ? -13.166 1.744 9.300 1.00 84.19 192 ALA A N 1
ATOM 1457 C CA . ALA A 1 192 ? -14.224 2.719 9.574 1.00 84.19 192 ALA A CA 1
ATOM 1458 C C . ALA A 1 192 ? -14.412 2.995 11.074 1.00 84.19 192 ALA A C 1
ATOM 1460 O O . ALA A 1 192 ? -14.988 4.018 11.438 1.00 84.19 192 ALA A O 1
ATOM 1461 N N . THR A 1 193 ? -13.956 2.081 11.929 1.00 81.94 193 THR A N 1
ATOM 1462 C CA . THR A 1 193 ? -14.114 2.133 13.385 1.00 81.94 193 THR A CA 1
ATOM 1463 C C . THR A 1 193 ? -12.835 1.683 14.080 1.00 81.94 193 THR A C 1
ATOM 1465 O O . THR A 1 193 ? -12.050 0.932 13.501 1.00 81.94 193 THR A O 1
ATOM 1468 N N . GLY A 1 194 ? -12.669 2.098 15.335 1.00 84.94 194 GLY A N 1
ATOM 1469 C CA . GLY A 1 194 ? -11.544 1.713 16.186 1.00 84.94 194 GLY A CA 1
ATOM 1470 C C . GLY A 1 194 ? -10.270 2.515 15.932 1.00 84.94 194 GLY A C 1
ATOM 1471 O O . GLY A 1 194 ? -10.191 3.345 15.018 1.00 84.94 194 GLY A O 1
ATOM 1472 N N . THR A 1 195 ? -9.269 2.275 16.773 1.00 88.81 195 THR A N 1
ATOM 1473 C CA . THR A 1 195 ? -7.959 2.917 16.666 1.00 88.81 195 THR A CA 1
ATOM 1474 C C . THR A 1 195 ? -7.049 2.142 15.721 1.00 88.81 195 THR A C 1
ATOM 1476 O O . THR A 1 195 ? -6.870 0.931 15.855 1.00 88.81 195 THR A O 1
ATOM 1479 N N . TRP A 1 196 ? -6.440 2.856 14.772 1.00 94.19 196 TRP A N 1
ATOM 1480 C CA . TRP A 1 196 ? -5.530 2.286 13.782 1.00 94.19 196 TRP A CA 1
ATOM 1481 C C . TRP A 1 196 ? -4.208 3.038 13.759 1.00 94.19 196 TRP A C 1
ATOM 1483 O O . TRP A 1 196 ? -4.179 4.268 13.700 1.00 94.19 196 TRP A O 1
ATOM 1493 N N . VAL A 1 197 ? -3.114 2.288 13.717 1.00 94.81 197 VAL A N 1
ATOM 1494 C CA . VAL A 1 197 ? -1.782 2.796 13.376 1.00 94.81 197 VAL A CA 1
ATOM 1495 C C . VAL A 1 197 ? -1.399 2.293 11.993 1.00 94.81 197 VAL A C 1
ATOM 1497 O O . VAL A 1 197 ? -1.829 1.217 11.573 1.00 94.81 197 VAL A O 1
ATOM 1500 N N . ARG A 1 198 ? -0.614 3.086 11.261 1.00 94.12 198 ARG A N 1
ATOM 1501 C CA . ARG A 1 198 ? -0.151 2.735 9.915 1.00 94.12 198 ARG A CA 1
ATOM 1502 C C . ARG A 1 198 ? 1.369 2.755 9.840 1.00 94.12 198 ARG A C 1
ATOM 1504 O O . ARG A 1 198 ? 1.990 3.699 10.323 1.00 94.12 198 ARG A O 1
ATOM 1511 N N . PHE A 1 199 ? 1.936 1.780 9.142 1.00 93.19 199 PHE A N 1
ATOM 1512 C CA . PHE A 1 199 ? 3.364 1.686 8.853 1.00 93.19 199 PHE A CA 1
ATOM 1513 C C . PHE A 1 199 ? 3.585 1.673 7.343 1.00 93.19 199 PHE A C 1
ATOM 1515 O O . PHE A 1 199 ? 2.898 0.947 6.624 1.00 93.19 199 PHE A O 1
ATOM 1522 N N . GLY A 1 200 ? 4.511 2.504 6.864 1.00 93.50 200 GLY A N 1
ATOM 1523 C CA . GLY A 1 200 ? 4.929 2.521 5.463 1.00 93.50 200 GLY A CA 1
ATOM 1524 C C . GLY A 1 200 ? 5.955 1.424 5.202 1.00 93.50 200 GLY A C 1
ATOM 1525 O O . GLY A 1 200 ? 6.985 1.372 5.868 1.00 93.50 200 GLY A O 1
ATOM 1526 N N . ILE A 1 201 ? 5.668 0.559 4.238 1.00 92.44 201 ILE A N 1
ATOM 1527 C CA . ILE A 1 201 ? 6.480 -0.597 3.868 1.00 92.44 201 ILE A CA 1
ATOM 1528 C C . ILE A 1 201 ? 7.078 -0.342 2.486 1.00 92.44 201 ILE A C 1
ATOM 1530 O O . ILE A 1 201 ? 6.346 -0.122 1.523 1.00 92.44 201 ILE A O 1
ATOM 1534 N N . GLN A 1 202 ? 8.406 -0.343 2.387 1.00 91.19 202 GLN A N 1
ATOM 1535 C CA . GLN A 1 202 ? 9.122 -0.062 1.133 1.00 91.19 202 GLN A CA 1
ATOM 1536 C C . GLN A 1 202 ? 9.611 -1.331 0.433 1.00 91.19 202 GLN A C 1
ATOM 1538 O O . GLN A 1 202 ? 9.740 -1.350 -0.787 1.00 91.19 202 GLN A O 1
ATOM 1543 N N . GLU A 1 203 ? 9.844 -2.401 1.188 1.00 89.69 203 GLU A N 1
ATOM 1544 C CA . GLU A 1 203 ? 10.390 -3.655 0.679 1.00 89.69 203 GLU A CA 1
ATOM 1545 C C . GLU A 1 203 ? 9.468 -4.817 1.057 1.00 89.69 203 GLU A C 1
ATOM 1547 O O . GLU A 1 203 ? 8.721 -4.755 2.028 1.00 89.69 203 GLU A O 1
ATOM 1552 N N . SER A 1 204 ? 9.465 -5.878 0.255 1.00 90.38 204 SER A N 1
ATOM 1553 C CA . SER A 1 204 ? 8.725 -7.090 0.611 1.00 90.38 204 SER A CA 1
ATOM 1554 C C . SER A 1 204 ? 9.524 -7.886 1.637 1.00 90.38 204 SER A C 1
ATOM 1556 O O . SER A 1 204 ? 10.703 -8.154 1.415 1.00 90.38 204 SER A O 1
ATOM 1558 N N . GLY A 1 205 ? 8.898 -8.316 2.731 1.00 91.12 205 GLY A N 1
ATOM 1559 C CA . GLY A 1 205 ? 9.628 -9.024 3.777 1.00 91.12 205 GLY A CA 1
ATOM 1560 C C . GLY A 1 205 ? 8.805 -9.409 4.997 1.00 91.12 205 GLY A C 1
ATOM 1561 O O . GLY A 1 205 ? 7.612 -9.119 5.103 1.00 91.12 205 GLY A O 1
ATOM 1562 N N . LEU A 1 206 ? 9.479 -10.098 5.919 1.00 93.44 206 LEU A N 1
ATOM 1563 C CA . LEU A 1 206 ? 8.964 -10.397 7.249 1.00 93.44 206 LEU A CA 1
ATOM 1564 C C . LEU A 1 206 ? 9.334 -9.248 8.192 1.00 93.44 206 LEU A C 1
ATOM 1566 O O . LEU A 1 206 ? 10.513 -8.974 8.410 1.00 93.44 206 LEU A O 1
ATOM 1570 N N . TYR A 1 207 ? 8.324 -8.601 8.757 1.00 94.94 207 TYR A N 1
ATOM 1571 C CA . TYR A 1 207 ? 8.466 -7.473 9.667 1.00 94.94 207 TYR A CA 1
ATOM 1572 C C . TYR A 1 207 ? 8.206 -7.912 11.100 1.00 94.94 207 TYR A C 1
ATOM 1574 O O . TYR A 1 207 ? 7.245 -8.633 11.360 1.00 94.94 207 TYR A O 1
ATOM 1582 N N . GLN A 1 208 ? 9.057 -7.458 12.017 1.00 95.00 208 GLN A N 1
ATOM 1583 C CA . GLN A 1 208 ? 8.841 -7.583 13.454 1.00 95.00 208 GLN A CA 1
ATOM 1584 C C . GLN A 1 208 ? 8.106 -6.337 13.955 1.00 95.00 208 GLN A C 1
ATOM 1586 O O . GLN A 1 208 ? 8.485 -5.223 13.609 1.00 95.00 208 GLN A O 1
ATOM 1591 N N . LEU A 1 209 ? 7.079 -6.541 14.773 1.00 94.81 209 LEU A N 1
ATOM 1592 C CA . LEU A 1 209 ? 6.334 -5.507 15.478 1.00 94.81 209 LEU A CA 1
ATOM 1593 C C . LEU A 1 209 ? 6.602 -5.668 16.971 1.00 94.81 209 LEU A C 1
ATOM 1595 O O . LEU A 1 209 ? 6.349 -6.739 17.533 1.00 94.81 209 LEU A O 1
ATOM 1599 N N . ARG A 1 210 ? 7.111 -4.613 17.608 1.00 94.38 210 ARG A N 1
ATOM 1600 C CA . ARG A 1 210 ? 7.353 -4.594 19.055 1.00 94.38 210 ARG A CA 1
ATOM 1601 C C . ARG A 1 210 ? 6.282 -3.771 19.777 1.00 94.38 210 ARG A C 1
ATOM 1603 O O . ARG A 1 210 ? 5.888 -2.720 19.261 1.00 94.38 210 ARG A O 1
ATOM 1610 N N . PRO A 1 211 ? 5.865 -4.162 20.997 1.00 94.19 211 PRO A N 1
ATOM 1611 C CA . PRO A 1 211 ? 4.924 -3.389 21.807 1.00 94.19 211 PRO A CA 1
ATOM 1612 C C . PRO A 1 211 ? 5.344 -1.924 21.972 1.00 94.19 211 PRO A C 1
ATOM 1614 O O . PRO A 1 211 ? 4.508 -1.024 21.894 1.00 94.19 211 PRO A O 1
ATOM 1617 N N . SER A 1 212 ? 6.648 -1.665 22.123 1.00 93.50 212 SER A N 1
ATOM 1618 C CA . SER A 1 212 ? 7.194 -0.309 22.236 1.00 93.50 212 SER A CA 1
ATOM 1619 C C . SER A 1 212 ? 6.925 0.553 20.999 1.00 93.50 212 SER A C 1
ATOM 1621 O O . SER A 1 212 ? 6.574 1.719 21.141 1.00 93.50 212 SER A O 1
ATOM 1623 N N . GLU A 1 213 ? 7.053 -0.015 19.796 1.00 92.94 213 GLU A N 1
ATOM 1624 C CA . GLU A 1 213 ? 6.863 0.701 18.524 1.00 92.94 213 GLU A CA 1
ATOM 1625 C C . GLU A 1 213 ? 5.379 1.010 18.286 1.00 92.94 213 GLU A C 1
ATOM 1627 O O . GLU A 1 213 ? 5.018 2.107 17.860 1.00 92.94 213 GLU A O 1
ATOM 1632 N N . LEU A 1 214 ? 4.498 0.059 18.613 1.00 93.38 214 LEU A N 1
ATOM 1633 C CA . LEU A 1 214 ? 3.050 0.253 18.526 1.00 93.38 214 LEU A CA 1
ATOM 1634 C C . LEU A 1 214 ? 2.553 1.277 19.555 1.00 93.38 214 LEU A C 1
ATOM 1636 O O . LEU A 1 214 ? 1.728 2.127 19.221 1.00 93.38 214 LEU A O 1
ATOM 1640 N N . THR A 1 215 ? 3.088 1.235 20.777 1.00 93.06 215 THR A N 1
ATOM 1641 C CA . THR A 1 215 ? 2.731 2.173 21.853 1.00 93.06 215 THR A CA 1
ATOM 1642 C C . THR A 1 215 ? 3.225 3.590 21.560 1.00 93.06 215 THR A C 1
ATOM 1644 O O . THR 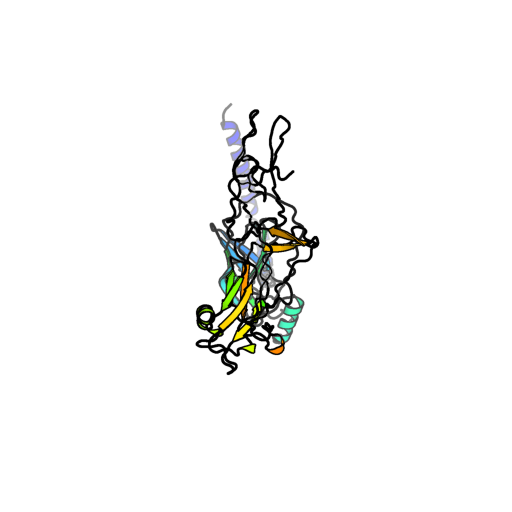A 1 215 ? 2.526 4.558 21.859 1.00 93.06 215 THR A O 1
ATOM 1647 N N . GLU A 1 216 ? 4.399 3.729 20.933 1.00 92.94 216 GLU A N 1
ATOM 1648 C CA . GLU A 1 216 ? 4.899 5.020 20.446 1.00 92.94 216 GLU A CA 1
ATOM 1649 C C . GLU A 1 216 ? 3.975 5.609 19.371 1.00 92.94 216 GLU A C 1
ATOM 1651 O O . GLU A 1 216 ? 3.683 6.806 19.390 1.00 92.94 216 GLU A O 1
ATOM 1656 N N . ALA A 1 217 ? 3.461 4.770 18.466 1.00 89.88 217 ALA A N 1
ATOM 1657 C CA . ALA A 1 217 ? 2.508 5.198 17.447 1.00 89.88 217 ALA A CA 1
ATOM 1658 C C . ALA A 1 217 ? 1.125 5.543 18.034 1.00 89.88 217 ALA A C 1
ATOM 1660 O O . ALA A 1 217 ? 0.456 6.454 17.539 1.00 89.88 217 ALA A O 1
ATOM 1661 N N . SER A 1 218 ? 0.676 4.827 19.069 1.00 91.38 218 SER A N 1
ATOM 1662 C CA . SER A 1 218 ? -0.563 5.117 19.792 1.00 91.38 218 SER A CA 1
ATOM 1663 C C . SER A 1 218 ? -0.593 4.461 21.173 1.00 91.38 218 SER A C 1
ATOM 1665 O O . SER A 1 218 ? -0.438 3.250 21.307 1.00 91.38 218 SER A O 1
ATOM 1667 N N . ALA A 1 219 ? -0.948 5.236 22.202 1.00 92.25 219 ALA A N 1
ATOM 1668 C CA . ALA A 1 219 ? -1.086 4.738 23.574 1.00 92.25 219 ALA A CA 1
ATOM 1669 C C . ALA A 1 219 ? -2.133 3.611 23.733 1.00 92.25 219 ALA A C 1
ATOM 1671 O O . ALA A 1 219 ? -2.087 2.877 24.719 1.00 92.25 219 ALA A O 1
ATOM 1672 N N . SER A 1 220 ? -3.040 3.442 22.760 1.00 92.06 220 SER A N 1
ATOM 1673 C CA . SER A 1 220 ? -4.024 2.343 22.708 1.00 92.06 220 SER A CA 1
ATOM 1674 C C . SER A 1 220 ? -3.412 0.939 22.614 1.00 92.06 220 SER A C 1
ATOM 1676 O O . SER A 1 220 ? -4.140 -0.034 22.778 1.00 92.06 220 SER A O 1
ATOM 1678 N N . PHE A 1 221 ? -2.103 0.826 22.357 1.00 92.75 221 PHE A N 1
ATOM 1679 C CA . PHE A 1 221 ? -1.367 -0.442 22.306 1.00 92.75 221 PHE A CA 1
ATOM 1680 C C . PHE A 1 221 ? -0.667 -0.809 23.626 1.00 92.75 221 PHE A C 1
ATOM 1682 O O . PHE A 1 221 ? 0.049 -1.805 23.684 1.00 92.75 221 PHE A O 1
ATOM 1689 N N . THR A 1 222 ? -0.876 -0.037 24.697 1.00 94.19 222 THR A N 1
ATOM 1690 C CA . THR A 1 222 ? -0.253 -0.311 26.001 1.00 94.19 222 THR A CA 1
ATOM 1691 C C . THR A 1 222 ? -0.920 -1.504 26.689 1.00 94.19 222 THR A C 1
ATOM 1693 O O . THR A 1 222 ? -2.045 -1.363 27.166 1.00 94.19 222 THR A O 1
ATOM 1696 N N . GLY A 1 223 ? -0.219 -2.638 26.802 1.00 90.31 223 GLY A N 1
ATOM 1697 C CA . GLY A 1 223 ? -0.687 -3.799 27.573 1.00 90.31 223 GLY A CA 1
ATOM 1698 C C . GLY A 1 223 ? -2.002 -4.373 27.049 1.00 90.31 223 GLY A C 1
ATOM 1699 O O . GLY A 1 223 ? -2.941 -4.582 27.817 1.00 90.31 223 GLY A O 1
ATOM 1700 N N . ILE A 1 224 ? -2.096 -4.534 25.730 1.00 94.62 224 ILE A N 1
ATOM 1701 C CA . ILE A 1 224 ? -3.303 -5.041 25.070 1.00 94.62 224 ILE A CA 1
ATOM 1702 C C . ILE A 1 224 ? -3.409 -6.552 25.223 1.00 94.62 224 ILE A C 1
ATOM 1704 O O . ILE A 1 224 ? -2.402 -7.232 25.383 1.00 94.62 224 ILE A O 1
ATOM 1708 N N . ASP A 1 225 ? -4.622 -7.080 25.106 1.00 96.19 225 ASP A N 1
ATOM 1709 C CA . ASP A 1 225 ? -4.826 -8.515 24.924 1.00 96.19 225 ASP A CA 1
ATOM 1710 C C . ASP A 1 225 ? -4.169 -8.952 23.602 1.00 96.19 225 ASP A C 1
ATOM 1712 O O . ASP A 1 225 ? -4.474 -8.406 22.532 1.00 96.19 225 ASP A O 1
ATOM 1716 N N . SER A 1 226 ? -3.252 -9.919 23.675 1.00 95.56 226 SER A N 1
ATOM 1717 C CA . SER A 1 226 ? -2.513 -10.441 22.521 1.00 95.56 226 SER A CA 1
ATOM 1718 C C . SER A 1 226 ? -3.437 -10.918 21.402 1.00 95.56 226 SER A C 1
ATOM 1720 O O . SER A 1 226 ? -3.114 -10.767 20.218 1.00 95.56 226 SER A O 1
ATOM 1722 N N . ASP A 1 227 ? -4.614 -11.452 21.737 1.00 95.12 227 ASP A N 1
ATOM 1723 C CA . ASP A 1 227 ? -5.577 -11.951 20.759 1.00 95.12 227 ASP A CA 1
ATOM 1724 C C . ASP A 1 227 ? -6.332 -10.830 20.033 1.00 95.12 227 ASP A C 1
ATOM 1726 O O . ASP A 1 227 ? -6.825 -11.039 18.919 1.00 95.12 227 ASP A O 1
ATOM 1730 N N . GLN A 1 228 ? -6.348 -9.615 20.585 1.00 95.88 228 GLN A N 1
ATOM 1731 C CA . GLN A 1 228 ? -6.967 -8.442 19.957 1.00 95.88 228 GLN A CA 1
ATOM 1732 C C . GLN A 1 228 ? -6.056 -7.757 18.935 1.00 95.88 228 GLN A C 1
ATOM 1734 O O . GLN A 1 228 ? -6.541 -7.000 18.087 1.00 95.88 228 GLN A O 1
ATOM 1739 N N . LEU A 1 229 ? -4.745 -8.039 18.949 1.00 96.50 229 LEU A N 1
ATOM 1740 C CA . LEU A 1 229 ? -3.839 -7.493 17.944 1.00 96.50 229 LEU A CA 1
ATOM 1741 C C . LEU A 1 229 ? -4.174 -8.064 16.563 1.00 96.50 229 LEU A C 1
ATOM 1743 O O . LEU A 1 229 ? -4.024 -9.265 16.293 1.00 96.50 229 LEU A O 1
ATOM 1747 N N . GLN A 1 230 ? -4.565 -7.170 15.659 1.00 96.62 230 GLN A N 1
ATOM 1748 C CA . GLN A 1 230 ? -4.800 -7.481 14.257 1.00 96.62 230 GLN A CA 1
ATOM 1749 C C . GLN A 1 230 ? -4.029 -6.520 13.369 1.00 96.62 230 GLN A C 1
ATOM 1751 O O . GLN A 1 230 ? -4.031 -5.311 13.596 1.00 96.62 230 GLN A O 1
ATOM 1756 N N . CYS A 1 231 ? -3.441 -7.053 12.300 1.00 96.19 231 CYS A N 1
ATOM 1757 C CA . CYS A 1 231 ? -2.886 -6.237 11.236 1.00 96.19 231 CYS A CA 1
ATOM 1758 C C . CYS A 1 231 ? -3.524 -6.581 9.894 1.00 96.19 231 CYS A C 1
ATOM 1760 O O . CYS A 1 231 ? -3.961 -7.702 9.641 1.00 96.19 231 CYS A O 1
ATOM 1762 N N . TRP A 1 232 ? -3.603 -5.571 9.047 1.00 95.56 232 TRP A N 1
ATOM 1763 C CA . TRP A 1 232 ? -4.354 -5.544 7.813 1.00 95.56 232 TRP A CA 1
ATOM 1764 C C . TRP A 1 232 ? -3.520 -4.859 6.740 1.00 95.56 232 TRP A C 1
ATOM 1766 O O . TRP A 1 232 ? -2.804 -3.894 7.000 1.00 95.56 232 TRP A O 1
ATOM 1776 N N . GLY A 1 233 ? -3.636 -5.329 5.510 1.00 92.56 233 GLY A N 1
ATOM 1777 C CA . GLY A 1 233 ? -2.876 -4.786 4.399 1.00 92.56 233 GLY A CA 1
ATOM 1778 C C . GLY A 1 233 ? -3.497 -5.124 3.061 1.00 92.56 233 GLY A C 1
ATOM 1779 O O . GLY A 1 233 ? -4.573 -5.724 2.958 1.00 92.56 233 GLY A O 1
ATOM 1780 N N . ARG A 1 234 ? -2.816 -4.680 2.014 1.00 88.31 234 ARG A N 1
ATOM 1781 C CA . ARG A 1 234 ? -3.080 -5.093 0.640 1.00 88.31 234 ARG A CA 1
ATOM 1782 C C . ARG A 1 234 ? -1.777 -5.614 0.055 1.00 88.31 234 ARG A C 1
ATOM 1784 O O . ARG A 1 234 ? -0.723 -5.096 0.423 1.00 88.31 234 ARG A O 1
ATOM 1791 N N . PRO A 1 235 ? -1.845 -6.576 -0.874 1.00 79.56 235 PRO A N 1
ATOM 1792 C CA . PRO A 1 235 ? -0.698 -6.863 -1.718 1.00 79.56 235 PRO A CA 1
ATOM 1793 C C . PRO A 1 235 ? -0.251 -5.570 -2.403 1.00 79.56 235 PRO A C 1
ATOM 1795 O O . PRO A 1 235 ? -1.100 -4.758 -2.787 1.00 79.56 235 PRO A O 1
ATOM 1798 N N . GLY A 1 236 ? 1.054 -5.385 -2.581 1.00 78.31 236 GLY A N 1
ATOM 1799 C CA . GLY A 1 236 ? 1.633 -4.159 -3.141 1.00 78.31 236 GLY A CA 1
ATOM 1800 C C . GLY A 1 236 ? 1.397 -3.936 -4.631 1.00 78.31 236 GLY A C 1
ATOM 1801 O O . GLY A 1 236 ? 2.135 -3.210 -5.280 1.00 78.31 236 GLY A O 1
ATOM 1802 N N . VAL A 1 237 ? 0.362 -4.564 -5.181 1.00 81.00 237 VAL A N 1
ATOM 1803 C CA . VAL A 1 237 ? -0.016 -4.456 -6.583 1.00 81.00 237 VAL A CA 1
ATOM 1804 C C . VAL A 1 237 ? -0.866 -3.220 -6.826 1.00 81.00 237 VAL A C 1
ATOM 1806 O O . VAL A 1 237 ? -1.695 -2.817 -6.007 1.00 81.00 237 VAL A O 1
ATOM 1809 N N . GLU A 1 238 ? -0.699 -2.657 -8.013 1.00 83.31 238 GLU A N 1
ATOM 1810 C CA . GLU A 1 238 ? -1.461 -1.498 -8.442 1.00 83.31 238 GLU A CA 1
ATOM 1811 C C . GLU A 1 238 ? -2.953 -1.803 -8.571 1.00 83.31 238 GLU A C 1
ATOM 1813 O O . GLU A 1 238 ? -3.379 -2.927 -8.865 1.00 83.31 238 GLU A O 1
ATOM 1818 N N . LEU A 1 239 ? -3.767 -0.759 -8.425 1.00 84.19 239 LEU A N 1
ATOM 1819 C CA . LEU A 1 239 ? -5.175 -0.865 -8.772 1.00 84.19 239 LEU A CA 1
ATOM 1820 C C . LEU A 1 239 ? -5.328 -1.136 -10.278 1.00 84.19 239 LEU A C 1
ATOM 1822 O O . LEU A 1 239 ? -4.602 -0.551 -11.085 1.00 84.19 239 LEU A O 1
ATOM 1826 N N . PRO A 1 240 ? -6.299 -1.975 -10.680 1.00 83.38 240 PRO A N 1
ATOM 1827 C CA . PRO A 1 240 ? -6.583 -2.183 -12.090 1.00 83.38 240 PRO A CA 1
ATOM 1828 C C . PRO A 1 240 ? -6.921 -0.869 -12.802 1.00 83.38 240 PRO A C 1
ATOM 1830 O O . PRO A 1 240 ? -7.749 -0.093 -12.321 1.00 83.38 240 PRO A O 1
ATOM 1833 N N . GLU A 1 241 ? -6.343 -0.663 -13.986 1.00 82.56 241 GLU A N 1
ATOM 1834 C CA . GLU A 1 241 ? -6.657 0.491 -14.842 1.00 82.56 241 GLU A CA 1
ATOM 1835 C C . GLU A 1 241 ? -8.103 0.447 -15.353 1.00 82.56 241 GLU A C 1
ATOM 1837 O O . GLU A 1 241 ? -8.769 1.469 -15.530 1.00 82.56 241 GLU A O 1
ATOM 1842 N N . VAL A 1 242 ? -8.607 -0.765 -15.595 1.00 85.56 242 VAL A N 1
ATOM 1843 C CA . VAL A 1 242 ? -9.978 -0.981 -16.042 1.00 85.56 242 VAL A CA 1
ATOM 1844 C C . VAL A 1 242 ? -10.916 -0.755 -14.862 1.00 85.56 242 VAL A C 1
ATOM 1846 O O . VAL A 1 242 ? -10.948 -1.537 -13.917 1.00 85.56 242 VAL A O 1
ATOM 1849 N N . ASN A 1 243 ? -11.752 0.280 -14.948 1.00 81.31 243 ASN A N 1
ATOM 1850 C CA . ASN A 1 243 ? -12.684 0.653 -13.877 1.00 81.31 243 ASN A CA 1
ATOM 1851 C C . ASN A 1 243 ? -13.646 -0.468 -13.443 1.00 81.31 243 ASN A C 1
ATOM 1853 O O . ASN A 1 243 ? -14.126 -0.449 -12.312 1.00 81.31 243 ASN A O 1
ATOM 1857 N N . THR A 1 244 ? -13.956 -1.412 -14.336 1.00 83.38 244 THR A N 1
ATOM 1858 C CA . THR A 1 244 ? -14.830 -2.563 -14.057 1.00 83.38 244 THR A CA 1
ATOM 1859 C C . THR A 1 244 ? -14.085 -3.778 -13.507 1.00 83.38 244 THR A C 1
ATOM 1861 O O . THR A 1 244 ? -14.735 -4.751 -13.131 1.00 83.38 244 THR A O 1
ATOM 1864 N N . ALA A 1 245 ? -12.749 -3.764 -13.482 1.00 79.94 245 ALA A N 1
ATOM 1865 C CA . ALA A 1 245 ? -11.975 -4.885 -12.974 1.00 79.94 245 ALA A CA 1
ATOM 1866 C C . ALA A 1 245 ? -12.050 -4.961 -11.434 1.00 79.94 245 ALA A C 1
ATOM 1868 O O . ALA A 1 245 ? -12.114 -3.923 -10.763 1.00 79.94 245 ALA A O 1
ATOM 1869 N N . PRO A 1 246 ? -12.046 -6.178 -10.856 1.00 79.06 246 PRO A N 1
ATOM 1870 C CA . PRO A 1 246 ? -12.106 -6.361 -9.411 1.00 79.06 246 PRO A CA 1
ATOM 1871 C C . PRO A 1 246 ? -10.940 -5.674 -8.698 1.00 79.06 246 PRO A C 1
ATOM 1873 O O . PRO A 1 246 ? -9.781 -5.860 -9.060 1.00 79.06 246 PRO A O 1
ATOM 1876 N N . ARG A 1 247 ? -11.244 -4.910 -7.646 1.00 80.56 247 ARG A N 1
ATOM 1877 C CA . ARG A 1 247 ? -10.235 -4.309 -6.767 1.00 80.56 247 ARG A CA 1
ATOM 1878 C C . ARG A 1 247 ? -10.015 -5.218 -5.571 1.00 80.56 247 ARG A C 1
ATOM 1880 O O . ARG A 1 247 ? -10.981 -5.644 -4.942 1.00 80.56 247 ARG A O 1
ATOM 1887 N N . ILE A 1 248 ? -8.757 -5.462 -5.229 1.00 79.94 248 ILE A N 1
ATOM 1888 C CA . ILE A 1 248 ? -8.413 -6.189 -4.007 1.00 79.94 248 ILE A CA 1
ATOM 1889 C C . ILE A 1 248 ? -8.757 -5.287 -2.820 1.00 79.94 248 ILE A C 1
ATOM 1891 O O . ILE A 1 248 ? -8.282 -4.152 -2.747 1.00 79.94 248 ILE A O 1
ATOM 1895 N N . SER A 1 249 ? -9.633 -5.754 -1.932 1.00 82.75 249 SER A N 1
ATOM 1896 C CA . SER A 1 249 ? -9.984 -5.052 -0.696 1.00 82.75 249 SER A CA 1
ATOM 1897 C C . SER A 1 249 ? -8.848 -5.138 0.324 1.00 82.75 249 SER A C 1
ATOM 1899 O O . SER A 1 249 ? -7.921 -5.926 0.165 1.00 82.75 249 SER A O 1
ATOM 1901 N N . LEU A 1 250 ? -8.921 -4.335 1.389 1.00 87.88 250 LEU A N 1
ATOM 1902 C CA . LEU A 1 250 ? -8.060 -4.556 2.550 1.00 87.88 250 LEU A CA 1
ATOM 1903 C C . LEU A 1 250 ? -8.355 -5.950 3.123 1.00 87.88 250 LEU A C 1
ATOM 1905 O O . LEU A 1 250 ? -9.523 -6.344 3.186 1.00 87.88 250 LEU A O 1
ATOM 1909 N N . GLN A 1 251 ? -7.314 -6.682 3.495 1.00 91.19 251 GLN A N 1
ATOM 1910 C CA . GLN A 1 251 ? -7.408 -8.028 4.053 1.00 91.19 251 GLN A CA 1
ATOM 1911 C C . GLN A 1 251 ? -6.607 -8.101 5.344 1.00 91.19 251 GLN A C 1
ATOM 1913 O O . GLN A 1 251 ? -5.599 -7.410 5.491 1.00 91.19 251 GLN A O 1
ATOM 1918 N N . GLN A 1 252 ? -7.067 -8.930 6.271 1.00 94.19 252 GLN A N 1
ATOM 1919 C CA . GLN A 1 252 ? -6.323 -9.222 7.481 1.00 94.19 252 GLN A CA 1
ATOM 1920 C C . GLN A 1 252 ? -5.118 -10.091 7.134 1.00 94.19 252 GLN A C 1
ATOM 1922 O O . GLN A 1 252 ? -5.220 -11.016 6.327 1.00 94.19 252 GLN A O 1
ATOM 1927 N N . LEU A 1 253 ? -3.983 -9.781 7.742 1.00 95.00 253 LEU A N 1
ATOM 1928 C CA . LEU A 1 253 ? -2.743 -10.516 7.575 1.00 95.00 253 LEU A CA 1
ATOM 1929 C C . LEU A 1 253 ? -2.535 -11.415 8.793 1.00 95.00 253 LEU A C 1
ATOM 1931 O O . LEU A 1 253 ? -2.751 -10.967 9.922 1.00 95.00 253 LEU A O 1
ATOM 1935 N N . PRO A 1 254 ? -2.128 -12.676 8.590 1.00 95.69 254 PRO A N 1
ATOM 1936 C CA . PRO A 1 254 ? -1.860 -13.569 9.699 1.00 95.69 254 PRO A CA 1
ATOM 1937 C C . PRO A 1 254 ? -0.622 -13.092 10.467 1.00 95.69 254 PRO A C 1
ATOM 1939 O O . PRO A 1 254 ? 0.389 -12.722 9.868 1.00 95.69 254 PRO A O 1
ATOM 1942 N N . LEU A 1 255 ? -0.708 -13.119 11.797 1.00 96.31 255 LEU A N 1
ATOM 1943 C CA . LEU A 1 255 ? 0.387 -12.746 12.694 1.00 96.31 255 LEU A CA 1
ATOM 1944 C C . LEU A 1 255 ? 0.991 -13.981 13.356 1.00 96.31 255 LEU A C 1
ATOM 1946 O O . LEU A 1 255 ? 0.260 -14.837 13.849 1.00 96.31 255 LEU A O 1
ATOM 1950 N N . HIS A 1 256 ? 2.314 -14.063 13.423 1.00 94.50 256 HIS A N 1
ATOM 1951 C CA . HIS A 1 256 ? 2.962 -14.931 14.403 1.00 94.50 256 HIS A CA 1
ATOM 1952 C C . HIS A 1 256 ? 3.165 -14.107 15.670 1.00 94.50 256 HIS A C 1
ATOM 1954 O O . HIS A 1 256 ? 3.763 -13.040 15.592 1.00 94.50 256 HIS A O 1
ATOM 1960 N N . LEU A 1 257 ? 2.646 -14.569 16.801 1.00 93.06 257 LEU A N 1
ATOM 1961 C CA . LEU A 1 257 ? 2.719 -13.873 18.082 1.00 93.06 257 LEU A CA 1
ATOM 1962 C C . LEU A 1 257 ? 3.483 -14.724 19.085 1.00 93.06 257 LEU A C 1
ATOM 1964 O O . LEU A 1 257 ? 3.272 -15.933 19.169 1.00 93.06 257 LEU A O 1
ATOM 1968 N N . ASN A 1 258 ? 4.360 -14.066 19.830 1.00 92.38 258 ASN A N 1
ATOM 1969 C CA . ASN A 1 258 ? 5.044 -14.615 20.981 1.00 92.38 258 ASN A CA 1
ATOM 1970 C C . ASN A 1 258 ? 4.938 -13.597 22.119 1.00 92.38 258 ASN A C 1
ATOM 1972 O O . ASN A 1 258 ? 5.666 -12.604 22.125 1.00 92.38 258 ASN A O 1
ATOM 1976 N N . ASP A 1 259 ? 4.000 -13.857 23.022 1.00 91.81 259 ASP A N 1
ATOM 1977 C CA . ASP A 1 259 ? 3.623 -13.021 24.165 1.00 91.81 259 ASP A CA 1
ATOM 1978 C C . ASP A 1 259 ? 4.052 -13.636 25.511 1.00 91.81 259 ASP A C 1
ATOM 1980 O O . ASP A 1 259 ? 3.482 -13.370 26.560 1.00 91.81 259 ASP A O 1
ATOM 1984 N N . GLY A 1 260 ? 4.970 -14.609 25.493 1.00 89.56 260 GLY A N 1
ATOM 1985 C CA . GLY A 1 260 ? 5.386 -15.313 26.711 1.00 89.56 260 GLY A CA 1
ATOM 1986 C C . GLY A 1 260 ? 4.309 -16.200 27.365 1.00 89.56 260 GLY A C 1
ATOM 1987 O O . GLY A 1 260 ? 4.629 -16.910 28.323 1.00 89.56 260 GLY A O 1
ATOM 1988 N N . GLY A 1 261 ? 3.084 -16.241 26.827 1.00 89.94 261 GLY A N 1
ATOM 1989 C CA . GLY A 1 261 ? 1.981 -17.090 27.275 1.00 89.94 261 GLY A CA 1
ATOM 1990 C C . GLY A 1 261 ? 1.114 -16.516 28.399 1.00 89.94 261 GLY A C 1
ATOM 1991 O O . GLY A 1 261 ? 0.380 -17.285 29.026 1.00 89.94 261 GLY A O 1
ATOM 1992 N N . ASP A 1 262 ? 1.190 -15.215 28.685 1.00 92.62 262 ASP A N 1
ATOM 1993 C CA . ASP A 1 262 ? 0.323 -14.553 29.671 1.00 92.62 262 ASP A CA 1
ATOM 1994 C C . ASP A 1 262 ? -0.928 -13.890 29.057 1.00 92.62 262 ASP A C 1
ATOM 1996 O O . ASP A 1 262 ? -1.836 -13.499 29.797 1.00 92.62 262 ASP A O 1
ATOM 2000 N N . GLY A 1 263 ? -1.018 -13.850 27.722 1.00 93.50 263 GLY A N 1
ATOM 2001 C CA . GLY A 1 263 ? -2.143 -13.293 26.972 1.00 93.50 263 GLY A CA 1
ATOM 2002 C C . GLY A 1 263 ? -2.125 -11.768 26.860 1.00 93.50 263 GLY A C 1
ATOM 2003 O O . GLY A 1 263 ? -3.113 -11.186 26.409 1.00 93.50 263 GLY A O 1
ATOM 2004 N N . VAL A 1 264 ? -1.041 -11.111 27.274 1.00 96.19 264 VAL A N 1
ATOM 2005 C CA . VAL A 1 264 ? -0.870 -9.661 27.180 1.00 96.19 264 VAL A CA 1
ATOM 2006 C C . VAL A 1 264 ? 0.303 -9.372 26.260 1.00 96.19 264 VAL A C 1
ATOM 2008 O O . VAL A 1 264 ? 1.367 -9.939 26.422 1.00 96.19 264 VAL A O 1
ATOM 2011 N N . PHE A 1 265 ? 0.122 -8.468 25.301 1.00 96.00 265 PHE A N 1
ATOM 2012 C CA . PHE A 1 265 ? 1.193 -8.058 24.404 1.00 96.00 265 PHE A CA 1
ATOM 2013 C C . PHE A 1 265 ? 1.900 -6.821 24.964 1.00 96.00 265 PHE A C 1
ATOM 2015 O O . PHE A 1 265 ? 1.463 -5.683 24.740 1.00 96.00 265 PHE A O 1
ATOM 2022 N N . ASP A 1 266 ? 2.987 -7.026 25.707 1.00 94.06 266 ASP A N 1
ATOM 2023 C CA . ASP A 1 266 ? 3.764 -5.957 26.328 1.00 94.06 266 ASP A CA 1
ATOM 2024 C C . ASP A 1 266 ? 5.280 -6.231 26.415 1.00 94.06 266 ASP A C 1
ATOM 2026 O O . ASP A 1 266 ? 5.822 -7.187 25.870 1.00 94.06 266 ASP A O 1
ATOM 2030 N N . GLY A 1 267 ? 6.022 -5.291 27.010 1.00 91.88 267 GLY A N 1
ATOM 2031 C CA . GLY A 1 267 ? 7.415 -5.521 27.395 1.00 91.88 267 GLY A CA 1
ATOM 2032 C C . GLY A 1 267 ? 8.333 -6.011 26.264 1.00 91.88 267 GLY A C 1
ATOM 2033 O O . GLY A 1 267 ? 8.723 -5.235 25.389 1.00 91.88 267 GLY A O 1
ATOM 2034 N N . ASN A 1 268 ? 8.741 -7.283 26.349 1.00 91.12 268 ASN A N 1
ATOM 2035 C CA . ASN A 1 268 ? 9.691 -7.930 25.432 1.00 91.12 268 ASN A CA 1
ATOM 2036 C C . ASN A 1 268 ? 9.017 -8.807 24.363 1.00 91.12 268 ASN A C 1
ATOM 2038 O O . ASN A 1 268 ? 9.723 -9.526 23.644 1.00 91.12 268 ASN A O 1
ATOM 2042 N N . ASP A 1 269 ? 7.692 -8.747 24.257 1.00 95.38 269 ASP A N 1
ATOM 2043 C CA . ASP A 1 269 ? 6.915 -9.556 23.327 1.00 95.38 269 ASP A CA 1
ATOM 2044 C C . ASP A 1 269 ? 7.131 -9.142 21.881 1.00 95.38 269 ASP A C 1
ATOM 2046 O O . ASP A 1 269 ? 7.640 -8.059 21.562 1.00 95.38 269 ASP A O 1
ATOM 2050 N N . GLN A 1 270 ? 6.806 -10.060 20.974 1.00 93.75 270 GLN A N 1
ATOM 2051 C CA . GLN A 1 270 ? 7.110 -9.903 19.559 1.00 93.75 270 GLN A CA 1
ATOM 2052 C C . GLN A 1 270 ? 5.987 -10.473 18.708 1.00 93.75 270 GLN A C 1
ATOM 2054 O O . GLN A 1 270 ? 5.527 -11.597 18.909 1.00 93.75 270 GLN A O 1
ATOM 2059 N N . ALA A 1 271 ? 5.581 -9.692 17.713 1.00 95.31 271 ALA A N 1
ATOM 2060 C CA . ALA A 1 271 ? 4.740 -10.167 16.634 1.00 95.31 271 ALA A CA 1
ATOM 2061 C C . ALA A 1 271 ? 5.501 -10.079 15.309 1.00 95.31 271 ALA A C 1
ATOM 2063 O O . ALA A 1 271 ? 6.306 -9.173 15.103 1.00 95.31 271 ALA A O 1
ATOM 2064 N N . TRP A 1 272 ? 5.236 -11.005 14.394 1.00 95.44 272 TRP A N 1
ATOM 2065 C CA . TRP A 1 272 ? 5.764 -10.974 13.036 1.00 95.44 272 TRP A CA 1
ATOM 2066 C C . TRP A 1 272 ? 4.641 -11.016 12.017 1.00 95.44 272 TRP A C 1
ATOM 2068 O O . TRP A 1 272 ? 3.652 -11.731 12.188 1.00 95.44 272 TRP A O 1
ATOM 2078 N N . VAL A 1 273 ? 4.829 -10.277 10.929 1.00 95.69 273 VAL A N 1
ATOM 2079 C CA . VAL A 1 273 ? 3.901 -10.210 9.803 1.00 95.69 273 VAL A CA 1
ATOM 2080 C C . VAL A 1 273 ? 4.677 -10.175 8.497 1.00 95.69 273 VAL A C 1
ATOM 2082 O O . VAL A 1 273 ? 5.666 -9.455 8.370 1.00 95.69 273 VAL A O 1
ATOM 2085 N N . TYR A 1 274 ? 4.245 -10.959 7.514 1.00 93.88 274 TYR A N 1
ATOM 2086 C CA . TYR A 1 274 ? 4.773 -10.848 6.159 1.00 93.88 274 TYR A CA 1
ATOM 2087 C C . TYR A 1 274 ? 3.982 -9.796 5.382 1.00 93.88 274 TYR A C 1
ATOM 2089 O O . TYR A 1 274 ? 2.750 -9.831 5.362 1.00 93.88 274 TYR A O 1
ATOM 2097 N N . MET A 1 275 ? 4.689 -8.877 4.729 1.00 91.81 275 MET A N 1
ATOM 2098 C CA . MET A 1 275 ? 4.098 -7.840 3.889 1.00 91.81 275 MET A CA 1
ATOM 2099 C C . MET A 1 275 ? 4.789 -7.778 2.534 1.00 91.81 275 MET A C 1
ATOM 2101 O O . MET A 1 275 ? 6.012 -7.863 2.436 1.00 91.81 275 MET A O 1
ATOM 2105 N N . GLU A 1 276 ? 3.987 -7.579 1.491 1.00 88.94 276 GLU A N 1
ATOM 2106 C CA . GLU A 1 276 ? 4.491 -7.240 0.164 1.00 88.94 276 GLU A CA 1
ATOM 2107 C C . GLU A 1 276 ? 4.683 -5.718 0.066 1.00 88.94 276 GLU A C 1
ATOM 2109 O O . GLU A 1 276 ? 3.759 -4.929 0.308 1.00 88.94 276 GLU A O 1
ATOM 2114 N N . GLY A 1 277 ? 5.892 -5.308 -0.307 1.00 89.88 277 GLY A N 1
ATOM 2115 C CA . GLY A 1 277 ? 6.200 -3.949 -0.729 1.00 89.88 277 GLY A CA 1
ATOM 2116 C C . GLY A 1 277 ? 5.598 -3.633 -2.107 1.00 89.88 277 GLY A C 1
ATOM 2117 O O . GLY A 1 277 ? 4.984 -4.496 -2.735 1.00 89.88 277 GLY A O 1
ATOM 2118 N N . PRO A 1 278 ? 5.765 -2.398 -2.601 1.00 86.38 278 PRO A N 1
ATOM 2119 C CA . PRO A 1 278 ? 5.192 -1.940 -3.873 1.00 86.38 278 PRO A CA 1
ATOM 2120 C C . PRO A 1 278 ? 5.757 -2.678 -5.096 1.00 86.38 278 PRO A C 1
ATOM 2122 O O . PRO A 1 278 ? 5.071 -2.813 -6.105 1.00 86.38 278 PRO A O 1
ATOM 2125 N N . SER A 1 279 ? 6.991 -3.177 -5.016 1.00 83.12 279 SER A N 1
ATOM 2126 C CA . SER A 1 279 ? 7.576 -4.016 -6.060 1.00 83.12 279 SER A CA 1
ATOM 2127 C C . SER A 1 279 ? 7.327 -5.481 -5.737 1.00 83.12 279 SER A C 1
ATOM 2129 O O . SER A 1 279 ? 7.762 -5.986 -4.697 1.00 83.12 279 SER A O 1
ATOM 2131 N N . VAL A 1 280 ? 6.632 -6.172 -6.635 1.00 80.12 280 VAL A N 1
ATOM 2132 C CA . VAL A 1 280 ? 6.153 -7.531 -6.389 1.00 80.12 280 VAL A CA 1
ATOM 2133 C C . VAL A 1 280 ? 6.803 -8.500 -7.368 1.00 80.12 280 VAL A C 1
ATOM 2135 O O . VAL A 1 280 ? 6.783 -8.288 -8.580 1.00 80.12 280 VAL A O 1
ATOM 2138 N N . THR A 1 281 ? 7.353 -9.589 -6.830 1.00 83.19 281 THR A N 1
ATOM 2139 C CA . THR A 1 281 ? 7.888 -10.716 -7.602 1.00 83.19 281 THR A CA 1
ATOM 2140 C C . THR A 1 281 ? 7.001 -11.931 -7.375 1.00 83.19 281 THR A C 1
ATOM 2142 O O . THR A 1 281 ? 6.823 -12.355 -6.234 1.00 83.19 281 THR A O 1
ATOM 2145 N N . ARG A 1 282 ? 6.437 -12.509 -8.439 1.00 81.75 282 ARG A N 1
ATOM 2146 C CA . ARG A 1 282 ? 5.517 -13.654 -8.342 1.00 81.75 282 ARG A CA 1
ATOM 2147 C C . ARG A 1 282 ? 5.851 -14.732 -9.348 1.00 81.75 282 ARG A C 1
ATOM 2149 O O . ARG A 1 282 ? 6.423 -14.463 -10.395 1.00 81.75 282 ARG A O 1
ATOM 2156 N N . VAL A 1 283 ? 5.453 -15.960 -9.036 1.00 82.38 283 VAL A N 1
ATOM 2157 C CA . VAL A 1 283 ? 5.464 -17.048 -10.012 1.00 82.38 283 VAL A CA 1
ATOM 2158 C C . VAL A 1 283 ? 4.172 -16.977 -10.826 1.00 82.38 283 VAL A C 1
ATOM 2160 O O . VAL A 1 283 ? 3.085 -17.138 -10.274 1.00 82.38 283 VAL A O 1
ATOM 2163 N N . ALA A 1 284 ? 4.293 -16.724 -12.123 1.00 80.06 284 ALA A N 1
ATOM 2164 C CA . ALA A 1 284 ? 3.200 -16.749 -13.079 1.00 80.06 284 ALA A CA 1
ATOM 2165 C C . ALA A 1 284 ? 2.666 -18.173 -13.297 1.00 80.06 284 ALA A C 1
ATOM 2167 O O . ALA A 1 284 ? 3.295 -19.169 -12.934 1.00 80.06 284 ALA A O 1
ATOM 2168 N N . ALA A 1 285 ? 1.490 -18.278 -13.920 1.00 81.31 285 ALA A N 1
ATOM 2169 C CA . ALA A 1 285 ? 0.818 -19.560 -14.153 1.00 81.31 285 ALA A CA 1
ATOM 2170 C C . ALA A 1 285 ? 1.622 -20.523 -15.047 1.00 81.31 285 ALA A C 1
ATOM 2172 O O . ALA A 1 285 ? 1.476 -21.738 -14.937 1.00 81.31 285 ALA A O 1
ATOM 2173 N N . ASP A 1 286 ? 2.485 -19.990 -15.912 1.00 82.50 286 ASP A N 1
ATOM 2174 C CA . ASP A 1 286 ? 3.408 -20.756 -16.755 1.00 82.50 286 ASP A CA 1
ATOM 2175 C C . ASP A 1 286 ? 4.682 -21.201 -16.007 1.00 82.50 286 ASP A C 1
ATOM 2177 O O . ASP A 1 286 ? 5.562 -21.845 -16.578 1.00 82.50 286 ASP A O 1
ATOM 2181 N N . GLY A 1 287 ? 4.779 -20.869 -14.718 1.00 80.25 287 GLY A N 1
ATOM 2182 C CA . GLY A 1 287 ? 5.900 -21.197 -13.860 1.00 80.25 287 GLY A CA 1
ATOM 2183 C C . GLY A 1 287 ? 7.064 -20.214 -13.944 1.00 80.25 287 GLY A C 1
ATOM 2184 O O . GLY A 1 287 ? 8.076 -20.491 -13.307 1.00 80.25 287 GLY A O 1
ATOM 2185 N N . ASN A 1 288 ? 6.968 -19.091 -14.654 1.00 81.75 288 ASN A N 1
ATOM 2186 C CA . ASN A 1 288 ? 8.039 -18.090 -14.714 1.00 81.75 288 ASN A CA 1
ATOM 2187 C C . ASN A 1 288 ? 7.958 -17.068 -13.577 1.00 81.75 288 ASN A C 1
ATOM 2189 O O . ASN A 1 288 ? 6.910 -16.904 -12.967 1.00 81.75 28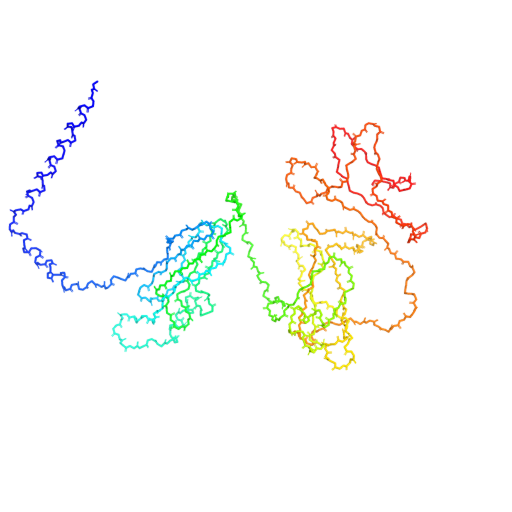8 ASN A O 1
ATOM 2193 N N . LEU A 1 289 ? 9.070 -16.395 -13.266 1.00 83.94 289 LEU A N 1
ATOM 2194 C CA . LEU A 1 289 ? 9.044 -15.249 -12.356 1.00 83.94 289 LEU A CA 1
ATOM 2195 C C . LEU A 1 289 ? 8.650 -13.989 -13.129 1.00 83.94 289 LEU A C 1
ATOM 2197 O O . LEU A 1 289 ? 9.265 -13.661 -14.140 1.00 83.94 289 LEU A O 1
ATOM 2201 N N . GLU A 1 290 ? 7.645 -13.286 -12.625 1.00 81.62 290 GLU A N 1
ATOM 2202 C CA . GLU A 1 290 ? 7.240 -11.960 -13.071 1.00 81.62 290 GLU A CA 1
ATOM 2203 C C . GLU A 1 290 ? 7.603 -10.948 -11.993 1.00 81.62 290 GLU A C 1
ATOM 2205 O O . GLU A 1 290 ? 7.308 -11.154 -10.813 1.00 81.62 290 GLU A O 1
ATOM 2210 N N . HIS A 1 291 ? 8.236 -9.857 -12.413 1.00 84.81 291 HIS A N 1
ATOM 2211 C CA . HIS A 1 291 ? 8.532 -8.714 -11.568 1.00 84.81 291 HIS A CA 1
ATOM 2212 C C . HIS A 1 291 ? 7.770 -7.504 -12.067 1.00 84.81 291 HIS A C 1
ATOM 2214 O O . HIS A 1 291 ? 7.701 -7.266 -13.274 1.00 84.81 291 HIS A O 1
ATOM 2220 N N . ARG A 1 292 ? 7.217 -6.738 -11.135 1.00 81.38 292 ARG A N 1
ATOM 2221 C CA . ARG A 1 292 ? 6.556 -5.481 -11.447 1.00 81.38 292 ARG A CA 1
ATOM 2222 C C . ARG A 1 292 ? 6.845 -4.461 -10.363 1.00 81.38 292 ARG A C 1
ATOM 2224 O O . ARG A 1 292 ? 6.622 -4.741 -9.185 1.00 81.38 292 ARG A O 1
ATOM 2231 N N . VAL A 1 293 ? 7.283 -3.285 -10.793 1.00 82.75 293 VAL A N 1
ATOM 2232 C CA . VAL A 1 293 ? 7.387 -2.086 -9.964 1.00 82.75 293 VAL A CA 1
ATOM 2233 C C . VAL A 1 293 ? 6.041 -1.363 -9.968 1.00 82.75 293 VAL A C 1
ATOM 2235 O O . VAL A 1 293 ? 5.257 -1.482 -10.910 1.00 82.75 293 VAL A O 1
ATOM 2238 N N . HIS A 1 294 ? 5.738 -0.655 -8.885 1.00 85.56 294 HIS A N 1
ATOM 2239 C CA . HIS A 1 294 ? 4.560 0.198 -8.821 1.00 85.56 294 HIS A CA 1
ATOM 2240 C C . HIS A 1 294 ? 4.878 1.581 -9.408 1.00 85.56 294 HIS A C 1
ATOM 2242 O O . HIS A 1 294 ? 5.702 2.319 -8.878 1.00 85.56 294 HIS A O 1
ATOM 2248 N N . ASP A 1 295 ? 4.140 1.997 -10.433 1.00 80.00 295 ASP A N 1
ATOM 2249 C CA . ASP A 1 295 ? 4.386 3.216 -11.217 1.00 80.00 295 ASP A CA 1
ATOM 2250 C C . ASP A 1 295 ? 4.021 4.515 -10.476 1.00 80.00 295 ASP A C 1
ATOM 2252 O O . ASP A 1 295 ? 4.125 5.612 -11.023 1.00 80.00 295 ASP A O 1
ATOM 2256 N N . SER A 1 296 ? 3.444 4.428 -9.277 1.00 78.50 296 SER A N 1
ATOM 2257 C CA . SER A 1 296 ? 2.812 5.576 -8.605 1.00 78.50 296 SER A CA 1
ATOM 2258 C C . SER A 1 296 ? 3.063 5.646 -7.104 1.00 78.50 296 SER A C 1
ATOM 2260 O O . SER A 1 296 ? 2.734 6.661 -6.494 1.00 78.50 296 SER A O 1
ATOM 2262 N N . SER A 1 297 ? 3.620 4.599 -6.491 1.00 86.12 297 SER A N 1
ATOM 2263 C CA . SER A 1 297 ? 3.916 4.592 -5.061 1.00 86.12 297 SER A CA 1
ATOM 2264 C C . SER A 1 297 ? 5.206 3.846 -4.772 1.00 86.12 297 SER A C 1
ATOM 2266 O O . SER A 1 297 ? 5.423 2.746 -5.265 1.00 86.12 297 SER A O 1
ATOM 2268 N N . THR A 1 298 ? 6.024 4.421 -3.899 1.00 87.94 298 THR A N 1
ATOM 2269 C CA . THR A 1 298 ? 7.250 3.805 -3.374 1.00 87.94 298 THR A CA 1
ATOM 2270 C C . THR A 1 298 ? 7.029 3.097 -2.039 1.00 87.94 298 THR A C 1
ATOM 2272 O O . THR A 1 298 ? 7.979 2.622 -1.424 1.00 87.94 298 THR A O 1
ATOM 2275 N N . GLN A 1 299 ? 5.781 3.023 -1.569 1.00 90.44 299 GLN A N 1
ATOM 2276 C CA . GLN A 1 299 ? 5.432 2.347 -0.325 1.00 90.44 299 GLN A CA 1
ATOM 2277 C C . GLN A 1 299 ? 4.036 1.721 -0.373 1.00 90.44 299 GLN A C 1
ATOM 2279 O O . GLN A 1 299 ? 3.115 2.241 -1.012 1.00 90.44 299 GLN A O 1
ATOM 2284 N N . THR A 1 300 ? 3.875 0.622 0.353 1.00 91.81 300 THR A N 1
ATOM 2285 C CA . THR A 1 300 ? 2.587 0.041 0.744 1.00 91.81 300 THR A CA 1
ATOM 2286 C C . THR A 1 300 ? 2.346 0.318 2.224 1.00 91.81 300 THR A C 1
ATOM 2288 O O . THR A 1 300 ? 3.216 0.850 2.913 1.00 91.81 300 THR A O 1
ATOM 2291 N N . TYR A 1 301 ? 1.147 0.022 2.725 1.00 92.75 301 TYR A N 1
ATOM 2292 C CA . TYR A 1 301 ? 0.803 0.312 4.114 1.00 92.75 301 TYR A CA 1
ATOM 2293 C C . TYR A 1 301 ? 0.315 -0.932 4.842 1.00 92.75 301 TYR A C 1
ATOM 2295 O O . TYR A 1 301 ? -0.588 -1.628 4.370 1.00 92.75 301 TYR A O 1
ATOM 2303 N N . LEU A 1 302 ? 0.896 -1.154 6.017 1.00 95.44 302 LEU A N 1
ATOM 2304 C CA . LEU A 1 302 ? 0.391 -2.055 7.042 1.00 95.44 302 LEU A CA 1
ATOM 2305 C C . LEU A 1 302 ? -0.454 -1.236 8.016 1.00 95.44 302 LEU A C 1
ATOM 2307 O O . LEU A 1 302 ? -0.000 -0.204 8.504 1.00 95.44 302 LEU A O 1
ATOM 2311 N N . TYR A 1 303 ? -1.661 -1.696 8.312 1.00 96.38 303 TYR A N 1
ATOM 2312 C CA . TYR A 1 303 ? -2.560 -1.092 9.287 1.00 96.38 303 TYR A CA 1
ATOM 2313 C C . TYR A 1 303 ? -2.719 -2.048 10.455 1.00 96.38 303 TYR A C 1
ATOM 2315 O O . TYR A 1 303 ? -3.132 -3.179 10.235 1.00 96.38 303 TYR A O 1
ATOM 2323 N N . CYS A 1 304 ? -2.435 -1.620 11.677 1.00 96.12 304 CYS A N 1
ATOM 2324 C CA . CYS A 1 304 ? -2.645 -2.448 12.861 1.00 96.12 304 CYS A CA 1
ATOM 2325 C C . CYS A 1 304 ? -3.634 -1.781 13.815 1.00 96.12 304 CYS A C 1
ATOM 2327 O O . CYS A 1 304 ? -3.696 -0.552 13.895 1.00 96.12 304 CYS A O 1
ATOM 2329 N N . THR A 1 305 ? -4.400 -2.599 14.527 1.00 96.06 305 THR A N 1
ATOM 2330 C CA . THR A 1 305 ? -5.358 -2.181 15.551 1.00 96.06 305 THR A CA 1
ATOM 2331 C C . THR A 1 305 ? -5.180 -3.031 16.804 1.00 96.06 305 THR A C 1
ATOM 2333 O O . THR A 1 305 ? -4.852 -4.216 16.709 1.00 96.06 305 THR A O 1
ATOM 2336 N N . SER A 1 306 ? -5.377 -2.410 17.964 1.00 94.81 306 SER A N 1
ATOM 2337 C CA . SER A 1 306 ? -5.436 -3.072 19.267 1.00 94.81 306 SER A CA 1
ATOM 2338 C C . SER A 1 306 ? -6.850 -3.496 19.665 1.00 94.81 306 SER A C 1
ATOM 2340 O O . SER A 1 306 ? -7.020 -4.133 20.693 1.00 94.81 306 SER A O 1
ATOM 2342 N N . GLU A 1 307 ? -7.862 -3.144 18.871 1.00 94.19 307 GLU A N 1
ATOM 2343 C CA . GLU A 1 307 ? -9.282 -3.356 19.181 1.00 94.19 307 GLU A CA 1
ATOM 2344 C C . GLU A 1 307 ? -9.897 -4.450 18.288 1.00 94.19 307 GLU A C 1
ATOM 2346 O O . GLU A 1 307 ? -11.098 -4.448 18.008 1.00 94.19 307 GLU A O 1
ATOM 2351 N N . GLY A 1 308 ? -9.069 -5.359 17.766 1.00 91.94 308 GLY A N 1
ATOM 2352 C CA . GLY A 1 308 ? -9.527 -6.444 16.909 1.00 91.94 308 GLY A CA 1
ATOM 2353 C C . GLY A 1 308 ? -10.359 -7.471 17.673 1.00 91.94 308 GLY A C 1
ATOM 2354 O O . GLY A 1 308 ? -10.128 -7.718 18.852 1.00 91.94 308 GLY A O 1
ATOM 2355 N N . ASP A 1 309 ? -11.319 -8.101 16.996 1.00 93.44 309 ASP A N 1
ATOM 2356 C CA . ASP A 1 309 ? -12.112 -9.188 17.578 1.00 93.44 309 ASP A CA 1
ATOM 2357 C C . ASP A 1 309 ? -11.260 -10.472 17.664 1.00 93.44 309 ASP A C 1
ATOM 2359 O O . ASP A 1 309 ? -10.931 -11.034 16.607 1.00 93.44 309 ASP A O 1
ATOM 2363 N N . PRO A 1 310 ? -10.953 -10.977 18.879 1.00 93.00 310 PRO A N 1
ATOM 2364 C CA . PRO A 1 310 ? -10.162 -12.192 19.091 1.00 93.00 310 PRO A CA 1
ATOM 2365 C C . PRO A 1 310 ? -10.649 -13.402 18.292 1.00 93.00 310 PRO A C 1
ATOM 2367 O O . PRO A 1 310 ? -9.848 -14.195 17.805 1.00 93.00 310 PRO A O 1
ATOM 2370 N N . SER A 1 311 ? -11.965 -13.530 18.093 1.00 93.38 311 SER A N 1
ATOM 2371 C CA . SER A 1 311 ? -12.562 -14.670 17.388 1.00 93.38 311 SER A CA 1
ATOM 2372 C C . SER A 1 311 ? -12.293 -14.674 15.880 1.00 93.38 311 SER A C 1
ATOM 2374 O O . SER A 1 311 ? -12.461 -15.700 15.219 1.00 93.38 311 SER A O 1
ATOM 2376 N N . THR A 1 312 ? -11.861 -13.534 15.334 1.00 93.00 312 THR A N 1
ATOM 2377 C CA . THR A 1 312 ? -11.544 -13.350 13.911 1.00 93.00 312 THR A CA 1
ATOM 2378 C C . THR A 1 312 ? -10.054 -13.135 13.659 1.00 93.00 312 THR A C 1
ATOM 2380 O O . THR A 1 312 ? -9.638 -13.044 12.508 1.00 93.00 312 THR A O 1
ATOM 2383 N N . SER A 1 313 ? -9.236 -13.063 14.710 1.00 94.50 313 SER A N 1
ATOM 2384 C CA . SER A 1 313 ? -7.800 -12.826 14.599 1.00 94.50 313 SER A CA 1
ATOM 2385 C C . SER A 1 313 ? -7.083 -13.950 13.847 1.00 94.50 313 SER A C 1
ATOM 2387 O O . SER A 1 313 ? -7.100 -15.111 14.249 1.00 94.50 313 SER A O 1
ATOM 2389 N N . LEU A 1 314 ? -6.414 -13.600 12.743 1.00 95.25 314 LEU A N 1
ATOM 2390 C CA . LEU A 1 314 ? -5.610 -14.548 11.972 1.00 95.25 314 LEU A CA 1
ATOM 2391 C C . LEU A 1 314 ? -4.213 -14.711 12.578 1.00 95.25 314 LEU A C 1
ATOM 2393 O O . LEU A 1 314 ? -3.503 -13.732 12.841 1.00 95.25 314 LEU A O 1
ATOM 2397 N N . ARG A 1 315 ? -3.800 -15.969 12.749 1.00 94.06 315 ARG A N 1
ATOM 2398 C CA . ARG A 1 315 ? -2.493 -16.352 13.290 1.00 94.06 315 ARG A CA 1
ATOM 2399 C C . ARG A 1 315 ? -1.732 -17.236 12.304 1.00 94.06 315 ARG A C 1
ATOM 2401 O O . ARG A 1 315 ? -2.335 -18.048 11.606 1.00 94.06 315 ARG A O 1
ATOM 2408 N N . MET A 1 316 ? -0.416 -17.049 12.220 1.00 91.44 316 MET A N 1
ATOM 2409 C CA . MET A 1 316 ? 0.469 -17.919 11.444 1.00 91.44 316 MET A CA 1
ATOM 2410 C C . MET A 1 316 ? 0.755 -19.194 12.236 1.00 91.44 316 MET A C 1
ATOM 2412 O O . MET A 1 316 ? 1.240 -19.127 13.366 1.00 91.44 316 MET A O 1
ATOM 2416 N N . ASP A 1 317 ? 0.498 -20.344 11.618 1.00 83.31 317 ASP A N 1
ATOM 2417 C CA . ASP A 1 317 ? 0.993 -21.629 12.101 1.00 83.31 317 ASP A CA 1
ATOM 2418 C C . ASP A 1 317 ? 2.409 -21.846 11.558 1.00 83.31 317 ASP A C 1
ATOM 2420 O O . ASP A 1 317 ? 2.608 -22.038 10.357 1.00 83.31 317 ASP A O 1
ATOM 2424 N N . MET A 1 318 ? 3.398 -21.763 12.446 1.00 78.06 318 MET A N 1
ATOM 2425 C CA . MET A 1 318 ? 4.811 -21.932 12.097 1.00 78.06 318 MET A CA 1
ATOM 2426 C C . MET A 1 318 ? 5.234 -23.410 12.052 1.00 78.06 318 MET A C 1
ATOM 2428 O O . MET A 1 318 ? 6.366 -23.707 11.670 1.00 78.06 318 MET A O 1
ATOM 2432 N N . GLY A 1 319 ? 4.346 -24.343 12.418 1.00 79.38 319 GLY A N 1
ATOM 2433 C CA . GLY A 1 319 ? 4.681 -25.754 12.560 1.00 79.38 319 GLY A CA 1
ATOM 2434 C C . GLY A 1 319 ? 5.736 -26.016 13.643 1.00 79.38 319 GLY A C 1
ATOM 2435 O O . GLY A 1 319 ? 6.078 -25.153 14.452 1.00 79.38 319 GLY A O 1
ATOM 2436 N N . ALA A 1 320 ? 6.256 -27.246 13.678 1.00 81.12 320 ALA A N 1
ATOM 2437 C CA . ALA A 1 320 ? 7.351 -27.593 14.578 1.00 81.12 320 ALA A CA 1
ATOM 2438 C C . ALA A 1 320 ? 8.687 -27.063 14.022 1.00 81.12 320 ALA A C 1
ATOM 2440 O O . ALA A 1 320 ? 8.962 -27.269 12.835 1.00 81.12 320 ALA A O 1
ATOM 2441 N N . PRO A 1 321 ? 9.544 -26.440 14.854 1.00 79.75 321 PRO A N 1
ATOM 2442 C CA . PRO A 1 321 ? 10.869 -26.024 14.419 1.00 79.75 321 PRO A CA 1
ATOM 2443 C C . PRO A 1 321 ? 11.666 -27.238 13.935 1.00 79.75 321 PRO A C 1
ATOM 2445 O O . PRO A 1 321 ? 11.642 -28.309 14.547 1.00 79.75 321 PRO A O 1
ATOM 2448 N N . THR A 1 322 ? 12.369 -27.073 12.818 1.00 82.25 322 THR A N 1
ATOM 2449 C CA . THR A 1 322 ? 13.219 -28.111 12.241 1.00 82.25 322 THR A CA 1
ATOM 2450 C C . THR A 1 322 ? 14.542 -27.510 11.795 1.00 82.25 322 THR A C 1
ATOM 2452 O 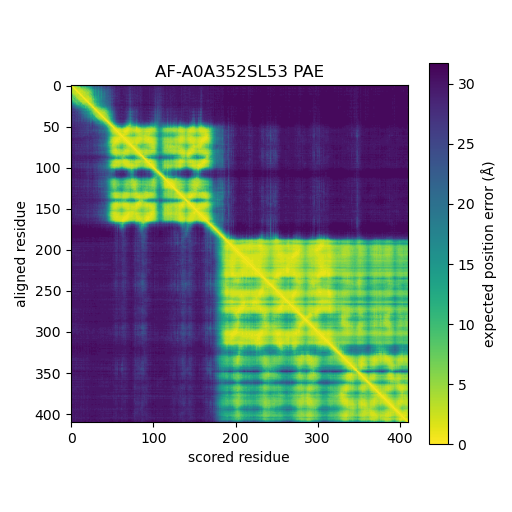O . THR A 1 322 ? 14.567 -26.477 11.133 1.00 82.25 322 THR A O 1
ATOM 2455 N N . ASP A 1 323 ? 15.636 -28.185 12.141 1.00 82.19 323 ASP A N 1
ATOM 2456 C CA . ASP A 1 323 ? 16.979 -27.862 11.646 1.00 82.19 323 ASP A CA 1
ATOM 2457 C C . ASP A 1 323 ? 17.256 -28.515 10.281 1.00 82.19 323 ASP A C 1
ATOM 2459 O O . ASP A 1 323 ? 18.344 -28.377 9.720 1.00 82.19 323 ASP A O 1
ATOM 2463 N N . ALA A 1 324 ? 16.292 -29.267 9.737 1.00 81.81 324 ALA A N 1
ATOM 2464 C CA . ALA A 1 324 ? 16.427 -29.858 8.418 1.00 81.81 324 ALA A CA 1
ATOM 2465 C C . ALA A 1 324 ? 16.450 -28.754 7.357 1.00 81.81 324 ALA A C 1
ATOM 2467 O O . ALA A 1 324 ? 15.564 -27.900 7.301 1.00 81.81 324 ALA A O 1
ATOM 2468 N N . LEU A 1 325 ? 17.449 -28.804 6.477 1.00 73.94 325 LEU A N 1
ATOM 2469 C CA . LEU A 1 325 ? 17.529 -27.916 5.328 1.00 73.94 325 LEU A CA 1
ATOM 2470 C C . LEU A 1 325 ? 16.301 -28.141 4.435 1.00 73.94 325 LEU A C 1
ATOM 2472 O O . LEU A 1 325 ? 16.148 -29.192 3.817 1.00 73.94 325 LEU A O 1
ATOM 2476 N N . ILE A 1 326 ? 15.404 -27.156 4.401 1.00 71.88 326 ILE A N 1
ATOM 2477 C CA . ILE A 1 326 ? 14.112 -27.280 3.712 1.00 71.88 326 ILE A CA 1
ATOM 2478 C C . ILE A 1 326 ? 14.310 -27.284 2.188 1.00 71.88 326 ILE A C 1
ATOM 2480 O O . ILE A 1 326 ? 13.574 -27.956 1.462 1.00 71.88 326 ILE A O 1
ATOM 2484 N N . ARG A 1 327 ? 15.295 -26.525 1.687 1.00 71.69 327 ARG A N 1
ATOM 2485 C CA . ARG A 1 327 ? 15.585 -26.375 0.256 1.00 71.69 327 ARG A CA 1
ATOM 2486 C C . ARG A 1 327 ? 16.998 -25.824 0.039 1.00 71.69 327 ARG A C 1
ATOM 2488 O O . ARG A 1 327 ? 17.332 -24.794 0.613 1.00 71.69 327 ARG A O 1
ATOM 2495 N N . GLU A 1 328 ? 17.787 -26.480 -0.814 1.00 72.44 328 GLU A N 1
ATOM 2496 C CA . GLU A 1 328 ? 19.159 -26.046 -1.150 1.00 72.44 328 GLU A CA 1
ATOM 2497 C C . GLU A 1 328 ? 19.200 -25.054 -2.324 1.00 72.44 328 GLU A C 1
ATOM 2499 O O . GLU A 1 328 ? 20.110 -24.238 -2.418 1.00 72.44 328 GLU A O 1
ATOM 2504 N N . GLU A 1 329 ? 18.194 -25.095 -3.205 1.00 80.69 329 GLU A N 1
ATOM 2505 C CA . GLU A 1 329 ? 18.156 -24.306 -4.440 1.00 80.69 329 GLU A CA 1
ATOM 2506 C C . GLU A 1 329 ? 16.802 -23.612 -4.640 1.00 80.69 329 GLU A C 1
ATOM 2508 O O . GLU A 1 329 ? 15.720 -24.205 -4.495 1.00 80.69 329 GLU A O 1
ATOM 2513 N N . GLY A 1 330 ? 16.864 -22.337 -5.015 1.00 81.19 330 GLY A N 1
ATOM 2514 C CA . GLY A 1 330 ? 15.715 -21.479 -5.275 1.00 81.19 330 GLY A CA 1
ATOM 2515 C C . GLY A 1 330 ? 15.773 -20.850 -6.661 1.00 81.19 330 GLY A C 1
ATOM 2516 O O . GLY A 1 330 ? 16.774 -20.926 -7.367 1.00 81.19 330 GLY A O 1
ATOM 2517 N N . ARG A 1 331 ? 14.674 -20.209 -7.057 1.00 82.56 331 ARG A N 1
ATOM 2518 C CA . ARG A 1 331 ? 14.679 -19.361 -8.248 1.00 82.56 331 ARG A CA 1
ATOM 2519 C C . ARG A 1 331 ? 15.217 -17.995 -7.863 1.00 82.56 331 ARG A C 1
ATOM 2521 O O . ARG A 1 331 ? 14.741 -17.410 -6.893 1.00 82.56 331 ARG A O 1
ATOM 2528 N N . GLN A 1 332 ? 16.152 -17.491 -8.650 1.00 83.19 332 GLN A N 1
ATOM 2529 C CA . GLN A 1 332 ? 16.684 -16.148 -8.498 1.00 83.19 332 GLN A CA 1
ATOM 2530 C C . GLN A 1 332 ? 16.141 -15.258 -9.612 1.00 83.19 332 GLN A C 1
ATOM 2532 O O . GLN A 1 332 ? 16.004 -15.683 -10.760 1.00 83.19 332 GLN A O 1
ATOM 2537 N N . LEU A 1 333 ? 15.837 -14.016 -9.257 1.00 86.19 333 LEU A N 1
ATOM 2538 C CA . LEU A 1 333 ? 15.525 -12.954 -10.196 1.00 86.19 333 LEU A CA 1
ATOM 2539 C C . LEU A 1 333 ? 16.533 -11.832 -9.974 1.00 86.19 333 LEU A C 1
ATOM 2541 O O . LEU A 1 333 ? 16.673 -11.338 -8.858 1.00 86.19 333 LEU A O 1
ATOM 2545 N N . ALA A 1 334 ? 17.175 -11.406 -11.053 1.00 87.44 334 ALA A N 1
ATOM 2546 C CA . ALA A 1 334 ? 17.870 -10.134 -11.120 1.00 87.44 334 ALA A CA 1
ATOM 2547 C C . ALA A 1 334 ? 17.158 -9.270 -12.159 1.00 87.44 334 ALA A C 1
ATOM 2549 O O . ALA A 1 334 ? 16.781 -9.756 -13.226 1.00 87.44 334 ALA A O 1
ATOM 2550 N N . TRP A 1 335 ? 16.941 -8.004 -11.832 1.00 87.88 335 TRP A N 1
ATOM 2551 C CA . TRP A 1 335 ? 16.224 -7.072 -12.688 1.00 87.88 335 TRP A CA 1
ATOM 2552 C C . TRP A 1 335 ? 16.813 -5.673 -12.530 1.00 87.88 335 TRP A C 1
ATOM 2554 O O . TRP A 1 335 ? 17.483 -5.373 -11.541 1.00 87.88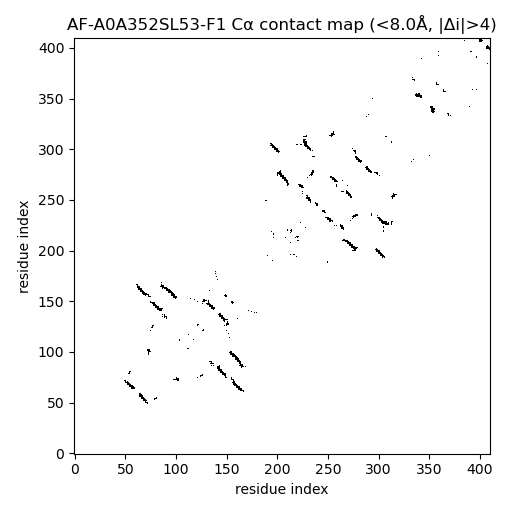 335 TRP A O 1
ATOM 2564 N N . ILE A 1 336 ? 16.574 -4.837 -13.533 1.00 88.00 336 ILE A N 1
ATOM 2565 C CA . ILE A 1 336 ? 16.895 -3.418 -13.508 1.00 88.00 336 ILE A CA 1
ATOM 2566 C C . ILE A 1 336 ? 15.830 -2.676 -14.310 1.00 88.00 336 ILE A C 1
ATOM 2568 O O . ILE A 1 336 ? 15.518 -3.051 -15.440 1.00 88.00 336 ILE A O 1
ATOM 2572 N N . GLU A 1 337 ? 15.286 -1.628 -13.712 1.00 85.00 337 GLU A N 1
ATOM 2573 C CA . GLU A 1 337 ? 14.444 -0.633 -14.364 1.00 85.00 337 GLU A CA 1
ATOM 2574 C C . GLU A 1 337 ? 14.940 0.723 -13.878 1.00 85.00 337 GLU A C 1
ATOM 2576 O O . GLU A 1 337 ? 15.131 0.923 -12.677 1.00 85.00 337 GLU A O 1
ATOM 2581 N N . GLU A 1 338 ? 15.232 1.629 -14.804 1.00 85.19 338 GLU A N 1
ATOM 2582 C CA . GLU A 1 338 ? 15.742 2.950 -14.458 1.00 85.19 338 GLU A CA 1
ATOM 2583 C C . GLU A 1 338 ? 14.822 4.020 -15.038 1.00 85.19 338 GLU A C 1
ATOM 2585 O O . GLU A 1 338 ? 14.605 4.075 -16.251 1.00 85.19 338 GLU A O 1
ATOM 2590 N N . ASP A 1 339 ? 14.370 4.940 -14.190 1.00 84.44 339 ASP A N 1
ATOM 2591 C CA . ASP A 1 339 ? 13.477 6.025 -14.595 1.00 84.44 339 ASP A CA 1
ATOM 2592 C C . ASP A 1 339 ? 14.253 7.264 -15.071 1.00 84.44 339 ASP A C 1
ATOM 2594 O O . ASP A 1 339 ? 14.084 8.378 -14.571 1.00 84.44 339 ASP A O 1
ATOM 2598 N N . LEU A 1 340 ? 15.175 7.085 -16.024 1.00 86.94 340 LEU A N 1
ATOM 2599 C CA . LEU A 1 340 ? 16.116 8.147 -16.411 1.00 86.94 340 LEU A CA 1
ATOM 2600 C C . LEU A 1 340 ? 15.573 9.074 -17.497 1.00 86.94 340 LEU A C 1
ATOM 2602 O O . LEU A 1 340 ? 15.888 10.268 -17.520 1.00 86.94 340 LEU A O 1
ATOM 2606 N N . ARG A 1 341 ? 14.835 8.524 -18.464 1.00 83.06 341 ARG A N 1
ATOM 2607 C CA . ARG A 1 341 ? 14.472 9.211 -19.708 1.00 83.06 341 ARG A CA 1
ATOM 2608 C C . ARG A 1 341 ? 13.030 8.932 -20.098 1.00 83.06 341 ARG A C 1
ATOM 2610 O O . ARG A 1 341 ? 12.481 7.870 -19.833 1.00 83.06 341 ARG A O 1
ATOM 2617 N N . LYS A 1 342 ? 12.432 9.881 -20.812 1.00 81.00 342 LYS A N 1
ATOM 2618 C CA . LYS A 1 342 ? 11.185 9.655 -21.548 1.00 81.00 342 LYS A CA 1
ATOM 2619 C C . LYS A 1 342 ? 11.509 9.097 -22.928 1.00 81.00 342 LYS A C 1
ATOM 2621 O O . LYS A 1 342 ? 12.590 9.335 -23.460 1.00 81.00 342 LYS A O 1
ATOM 2626 N N . SER A 1 343 ? 10.543 8.424 -23.543 1.00 77.38 343 SER A N 1
ATOM 2627 C CA . SER A 1 343 ? 10.650 8.007 -24.946 1.00 77.38 343 SER A CA 1
ATOM 2628 C C . SER A 1 343 ? 10.747 9.194 -25.920 1.00 77.38 343 SER A C 1
ATOM 2630 O O . SER A 1 343 ? 11.375 9.078 -26.972 1.00 77.38 343 SER A O 1
ATOM 2632 N N . GLU A 1 344 ? 10.153 10.343 -25.576 1.00 75.25 344 GLU A N 1
ATOM 2633 C CA . GLU A 1 344 ? 10.225 11.595 -26.337 1.00 75.25 344 GLU A CA 1
ATOM 2634 C C . GLU A 1 344 ? 10.074 12.801 -25.399 1.00 75.25 344 GLU A C 1
ATOM 2636 O O . GLU A 1 344 ? 9.054 12.954 -24.728 1.00 75.25 344 GLU A O 1
ATOM 2641 N N . ASP A 1 345 ? 11.058 13.701 -25.402 1.00 75.56 345 ASP A N 1
ATOM 2642 C CA . ASP A 1 345 ? 11.076 14.894 -24.544 1.00 75.56 345 ASP A CA 1
ATOM 2643 C C . ASP A 1 345 ? 9.906 15.848 -24.829 1.00 75.56 345 ASP A C 1
ATOM 2645 O O . ASP A 1 345 ? 9.440 16.575 -23.946 1.00 75.56 345 ASP A O 1
ATOM 2649 N N . LYS A 1 346 ? 9.402 15.847 -26.070 1.00 78.00 346 LYS A N 1
ATOM 2650 C CA . LYS A 1 346 ? 8.259 16.676 -26.482 1.00 78.00 346 LYS A CA 1
ATOM 2651 C C . LYS A 1 346 ? 6.907 16.132 -26.017 1.00 78.00 346 LYS A C 1
ATOM 2653 O O . LYS A 1 346 ? 5.932 16.884 -26.036 1.00 78.00 346 LYS A O 1
ATOM 2658 N N . ILE A 1 347 ? 6.819 14.866 -25.604 1.00 70.19 347 ILE A N 1
ATOM 2659 C CA . ILE A 1 347 ? 5.573 14.248 -25.141 1.00 70.19 347 ILE A CA 1
ATOM 2660 C C . ILE A 1 347 ? 5.571 14.252 -23.611 1.00 70.19 347 ILE A C 1
ATOM 2662 O O . ILE A 1 347 ? 6.454 13.716 -22.948 1.00 70.19 347 ILE A O 1
ATOM 2666 N N . ARG A 1 348 ? 4.565 14.905 -23.022 1.00 59.38 348 ARG A N 1
ATOM 2667 C CA . ARG A 1 348 ? 4.494 15.118 -21.567 1.00 59.38 348 ARG A CA 1
ATOM 2668 C C . ARG A 1 348 ? 3.769 14.014 -20.795 1.00 59.38 348 ARG A C 1
ATOM 2670 O O . ARG A 1 348 ? 3.710 14.110 -19.576 1.00 59.38 348 ARG A O 1
ATOM 2677 N N . SER A 1 349 ? 3.252 12.985 -21.460 1.00 55.25 349 SER A N 1
ATOM 2678 C CA . SER A 1 349 ? 2.393 11.974 -20.836 1.00 55.25 349 SER A CA 1
ATOM 2679 C C . SER A 1 349 ? 2.800 10.555 -21.221 1.00 55.25 349 SER A C 1
ATOM 2681 O O . SER A 1 349 ? 2.804 10.211 -22.401 1.00 55.25 349 SER A O 1
ATOM 2683 N N . GLY A 1 350 ? 3.085 9.737 -20.215 1.00 68.06 350 GLY A N 1
ATOM 2684 C CA . GLY A 1 350 ? 3.336 8.306 -20.330 1.00 68.06 350 GLY A CA 1
ATOM 2685 C C . GLY A 1 350 ? 3.697 7.737 -18.960 1.00 68.06 350 GLY A C 1
ATOM 2686 O O . GLY A 1 350 ? 4.215 8.468 -18.121 1.00 68.06 350 GLY A O 1
ATOM 2687 N N . ARG A 1 351 ? 3.391 6.456 -18.737 1.00 73.06 351 ARG A N 1
ATOM 2688 C CA . ARG A 1 351 ? 3.838 5.692 -17.557 1.00 73.06 351 ARG A CA 1
ATOM 2689 C C . ARG A 1 351 ? 5.212 5.053 -17.771 1.00 73.06 351 ARG A C 1
ATOM 2691 O O . ARG A 1 351 ? 5.858 4.647 -16.824 1.00 73.06 351 ARG A O 1
ATOM 2698 N N . GLN A 1 352 ? 5.650 4.986 -19.027 1.00 76.88 352 GLN A N 1
ATOM 2699 C CA . GLN A 1 352 ? 6.908 4.363 -19.398 1.00 76.88 352 GLN A CA 1
ATOM 2700 C C . GLN A 1 352 ? 8.050 5.357 -19.257 1.00 76.88 352 GLN A C 1
ATOM 2702 O O . GLN A 1 352 ? 8.156 6.319 -20.029 1.00 76.88 352 GLN A O 1
ATOM 2707 N N . TRP A 1 353 ? 8.909 5.075 -18.294 1.00 81.56 353 TRP A N 1
ATOM 2708 C CA . TRP A 1 353 ? 10.244 5.62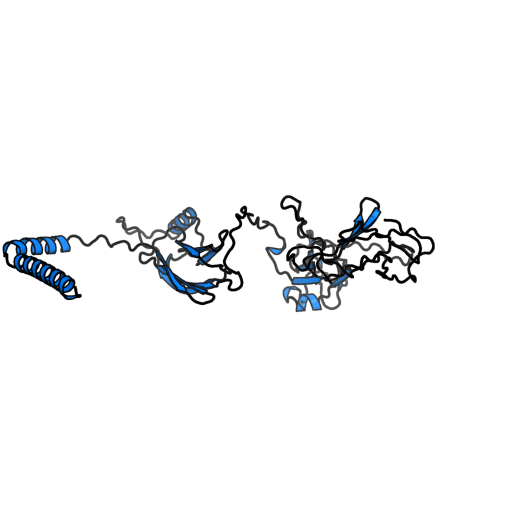4 -18.236 1.00 81.56 353 TRP A CA 1
ATOM 2709 C C . TRP A 1 353 ? 11.228 4.598 -18.782 1.00 81.56 353 TRP A C 1
ATOM 2711 O O . TRP A 1 353 ? 10.988 3.394 -18.774 1.00 81.56 353 TRP A O 1
ATOM 2721 N N . LEU A 1 354 ? 12.291 5.106 -19.387 1.00 85.38 354 LEU A N 1
ATOM 2722 C CA . LEU A 1 354 ? 13.314 4.310 -20.035 1.00 85.38 354 LEU A CA 1
ATOM 2723 C C . LEU A 1 354 ? 14.639 4.568 -19.338 1.00 85.38 354 LEU A C 1
ATOM 2725 O O . LEU A 1 354 ? 14.950 5.705 -18.964 1.00 85.38 354 LEU A O 1
ATOM 2729 N N . GLY A 1 355 ? 15.442 3.515 -19.251 1.00 87.44 355 GLY A N 1
ATOM 2730 C CA . GLY A 1 355 ? 16.799 3.620 -18.752 1.00 87.44 355 GLY A CA 1
ATOM 2731 C C . GLY A 1 355 ? 17.761 4.185 -19.791 1.00 87.44 355 GLY A C 1
ATOM 2732 O O . GLY A 1 355 ? 17.448 5.055 -20.613 1.00 87.44 355 GLY A O 1
ATOM 2733 N N . GLN A 1 356 ? 18.984 3.681 -19.738 1.00 86.50 356 GLN A N 1
ATOM 2734 C CA . GLN A 1 356 ? 20.058 4.052 -20.651 1.00 86.50 356 GLN A CA 1
ATOM 2735 C C . GLN A 1 356 ? 19.697 3.958 -22.149 1.00 86.50 356 GLN A C 1
ATOM 2737 O O . GLN A 1 356 ? 19.035 3.037 -22.624 1.00 86.50 356 GLN A O 1
ATOM 2742 N N . THR A 1 357 ? 20.178 4.935 -22.925 1.00 83.75 357 THR A N 1
ATOM 2743 C CA . THR A 1 357 ? 19.958 5.013 -24.377 1.00 83.75 357 THR A CA 1
ATOM 2744 C C . THR A 1 357 ? 21.097 4.355 -25.144 1.00 83.75 357 THR A C 1
ATOM 2746 O O . THR A 1 357 ? 22.255 4.748 -25.002 1.00 83.75 357 THR A O 1
ATOM 2749 N N . LEU A 1 358 ? 20.757 3.433 -26.045 1.00 84.38 358 LEU A N 1
ATOM 2750 C CA . LEU A 1 358 ? 21.687 2.882 -27.028 1.00 84.38 358 LEU A CA 1
ATOM 2751 C C . LEU A 1 358 ? 21.600 3.678 -28.333 1.00 84.38 358 LEU A C 1
ATOM 2753 O O . LEU A 1 358 ? 20.524 3.836 -28.911 1.00 84.38 358 LEU A O 1
ATOM 2757 N N . GLN A 1 359 ? 22.734 4.189 -28.812 1.00 82.00 359 GLN A N 1
ATOM 2758 C CA . GLN A 1 359 ? 22.779 4.926 -30.074 1.00 82.00 359 GLN A CA 1
ATOM 2759 C C . GLN A 1 359 ? 22.696 3.952 -31.253 1.00 82.00 359 GLN A C 1
ATOM 2761 O O . GLN A 1 359 ? 23.602 3.148 -31.478 1.00 82.00 359 GLN A O 1
ATOM 2766 N N . ALA A 1 360 ? 21.628 4.053 -32.043 1.00 76.56 360 ALA A N 1
ATOM 2767 C CA . ALA A 1 360 ? 21.484 3.293 -33.279 1.00 76.56 360 ALA A CA 1
ATOM 2768 C C . ALA A 1 360 ? 22.418 3.870 -34.358 1.00 76.56 360 ALA A C 1
ATOM 2770 O O . ALA A 1 360 ? 22.064 4.802 -35.079 1.00 76.56 360 ALA A O 1
ATOM 2771 N N . THR A 1 361 ? 23.633 3.329 -34.451 1.00 77.19 361 THR A N 1
ATOM 2772 C CA . THR A 1 361 ? 24.622 3.706 -35.472 1.00 77.19 361 THR A CA 1
ATOM 2773 C C . THR A 1 361 ? 24.818 2.584 -36.490 1.00 77.19 361 THR A C 1
ATOM 2775 O O . THR A 1 361 ? 24.568 1.414 -36.199 1.00 77.19 361 THR A O 1
ATOM 2778 N N . GLY A 1 362 ? 25.315 2.921 -37.684 1.00 74.69 362 GLY A N 1
ATOM 2779 C CA . GLY A 1 362 ? 25.615 1.930 -38.726 1.00 74.69 362 GLY A CA 1
ATOM 2780 C C . GLY A 1 362 ? 26.723 0.930 -38.361 1.00 74.69 362 GLY A C 1
ATOM 2781 O O . GLY A 1 362 ? 26.873 -0.069 -39.054 1.00 74.69 362 GLY A O 1
ATOM 2782 N N . ALA A 1 363 ? 27.480 1.178 -37.286 1.00 78.12 363 ALA A N 1
ATOM 2783 C CA . ALA A 1 363 ? 28.555 0.308 -36.804 1.00 78.12 363 ALA A CA 1
ATOM 2784 C C . ALA A 1 363 ? 28.124 -0.640 -35.664 1.00 78.12 363 ALA A C 1
ATOM 2786 O O . ALA A 1 363 ? 28.975 -1.339 -35.121 1.00 78.12 363 ALA A O 1
ATOM 2787 N N . ALA A 1 364 ? 26.827 -0.673 -35.322 1.00 76.88 364 ALA A N 1
ATOM 2788 C CA . ALA A 1 364 ? 26.287 -1.253 -34.090 1.00 76.88 364 ALA A CA 1
ATOM 2789 C C . ALA A 1 364 ? 26.822 -0.574 -32.810 1.00 76.88 364 ALA A C 1
ATOM 2791 O O . ALA A 1 364 ? 27.897 0.021 -32.773 1.00 76.88 364 ALA A O 1
ATOM 2792 N N . SER A 1 365 ? 26.028 -0.609 -31.742 1.00 83.38 365 SER A N 1
ATOM 2793 C CA . SER A 1 365 ? 26.397 -0.098 -30.419 1.00 83.38 365 SER A CA 1
ATOM 2794 C C . SER A 1 365 ? 25.977 -1.121 -29.372 1.00 83.38 365 SER A C 1
ATOM 2796 O O . SER A 1 365 ? 24.927 -1.745 -29.514 1.00 83.38 365 SER A O 1
ATOM 2798 N N . SER A 1 366 ? 26.801 -1.306 -28.343 1.00 85.00 366 SER A N 1
ATOM 2799 C CA . SER A 1 366 ? 26.581 -2.263 -27.258 1.00 85.00 366 SER A CA 1
ATOM 2800 C C . SER A 1 366 ? 26.813 -1.596 -25.905 1.00 85.00 366 SER A C 1
ATOM 2802 O O . SER A 1 366 ? 27.753 -0.812 -25.769 1.00 85.00 366 SER A O 1
ATOM 2804 N N . ALA A 1 367 ? 26.016 -1.956 -24.901 1.00 86.88 367 ALA A N 1
ATOM 2805 C CA . ALA A 1 367 ? 26.245 -1.585 -23.506 1.00 86.88 367 ALA A CA 1
ATOM 2806 C C . ALA A 1 367 ? 25.957 -2.774 -22.583 1.00 86.88 367 ALA A C 1
ATOM 2808 O O . ALA A 1 367 ? 25.129 -3.627 -22.903 1.00 86.88 367 ALA A O 1
ATOM 2809 N N . SER A 1 368 ? 26.639 -2.816 -21.436 1.00 88.94 368 SER A N 1
ATOM 2810 C CA . SER A 1 368 ? 26.312 -3.747 -20.354 1.00 88.94 368 SER A CA 1
ATOM 2811 C C . SER A 1 368 ? 25.159 -3.170 -19.538 1.00 88.94 368 SER A C 1
ATOM 2813 O O . SER A 1 368 ? 25.280 -2.060 -19.023 1.00 88.94 368 SER A O 1
ATOM 2815 N N . ILE A 1 369 ? 24.062 -3.920 -19.419 1.00 87.56 369 ILE A N 1
ATOM 2816 C CA . ILE A 1 369 ? 22.828 -3.442 -18.777 1.00 87.56 369 ILE A CA 1
ATOM 2817 C C . ILE A 1 369 ? 22.713 -3.910 -17.324 1.00 87.56 369 ILE A C 1
ATOM 2819 O O . ILE A 1 369 ? 22.464 -3.101 -16.439 1.00 87.56 369 ILE A O 1
ATOM 2823 N N . LEU A 1 370 ? 22.920 -5.203 -17.074 1.00 88.81 370 LEU A N 1
ATOM 2824 C CA . LEU A 1 370 ? 22.756 -5.835 -15.767 1.00 88.81 370 LEU A CA 1
ATOM 2825 C C . LEU A 1 370 ? 23.971 -6.715 -15.476 1.00 88.81 370 LEU A C 1
ATOM 2827 O O . LEU A 1 370 ? 24.448 -7.431 -16.355 1.00 88.81 370 LEU A O 1
ATOM 2831 N N . GLN A 1 371 ? 24.461 -6.649 -14.244 1.00 88.25 371 GLN A N 1
ATOM 2832 C CA . GLN A 1 371 ? 25.503 -7.522 -13.710 1.00 88.25 371 GLN A CA 1
ATOM 2833 C C . GLN A 1 371 ? 24.894 -8.271 -12.527 1.00 88.25 371 GLN A C 1
ATOM 2835 O O . GLN A 1 371 ? 24.242 -7.656 -11.683 1.00 88.25 371 GLN A O 1
ATOM 2840 N N . VAL A 1 372 ? 25.070 -9.588 -12.487 1.00 84.25 372 VAL A N 1
ATOM 2841 C CA . VAL A 1 372 ? 24.530 -10.451 -11.431 1.00 84.25 372 VAL A CA 1
ATOM 2842 C C . VAL A 1 372 ? 25.700 -11.063 -10.680 1.00 84.25 372 VAL A C 1
ATOM 2844 O O . VAL A 1 372 ? 26.687 -11.450 -11.299 1.00 84.25 372 VAL A O 1
ATOM 2847 N N . ASP A 1 373 ? 25.593 -11.141 -9.355 1.00 84.12 373 ASP A N 1
ATOM 2848 C CA . ASP A 1 373 ? 26.567 -11.884 -8.564 1.00 84.12 373 ASP A CA 1
ATOM 2849 C C . ASP A 1 373 ? 26.430 -13.388 -8.844 1.00 84.12 373 ASP A C 1
ATOM 2851 O O . ASP A 1 373 ? 25.385 -13.995 -8.597 1.00 84.12 373 ASP A O 1
ATOM 2855 N N . GLU A 1 374 ? 27.498 -13.979 -9.373 1.00 80.38 374 GLU A N 1
ATOM 2856 C CA . GLU A 1 374 ? 27.569 -15.391 -9.743 1.00 80.38 374 GLU A CA 1
ATOM 2857 C C . GLU A 1 374 ? 27.686 -16.317 -8.523 1.00 80.38 374 GLU A C 1
ATOM 2859 O O . GLU A 1 374 ? 27.469 -17.521 -8.652 1.00 80.38 374 GLU A O 1
ATOM 2864 N N . SER A 1 375 ? 27.988 -15.780 -7.332 1.00 82.31 375 SER A N 1
ATOM 2865 C CA . SER A 1 375 ? 28.203 -16.565 -6.106 1.00 82.31 375 SER A CA 1
ATOM 2866 C C . SER A 1 375 ? 27.001 -17.433 -5.703 1.00 82.31 375 SER A C 1
ATOM 2868 O O . SER A 1 375 ? 27.168 -18.445 -5.019 1.00 82.31 375 SER A O 1
ATOM 2870 N N . HIS A 1 376 ? 25.802 -17.070 -6.165 1.00 77.88 376 HIS A N 1
ATOM 2871 C CA . HIS A 1 376 ? 24.540 -17.754 -5.881 1.00 77.88 376 HIS A CA 1
ATOM 2872 C C . HIS A 1 376 ? 23.905 -18.424 -7.110 1.00 77.88 376 HIS A C 1
ATOM 2874 O O . HIS A 1 376 ? 22.790 -18.940 -7.022 1.00 77.88 376 HIS A O 1
ATOM 2880 N N . VAL A 1 377 ? 24.605 -18.451 -8.250 1.00 84.25 377 VAL A N 1
ATOM 2881 C CA . VAL A 1 377 ? 24.104 -19.049 -9.492 1.00 84.25 377 VAL A CA 1
ATOM 2882 C C . VAL A 1 377 ? 24.578 -20.496 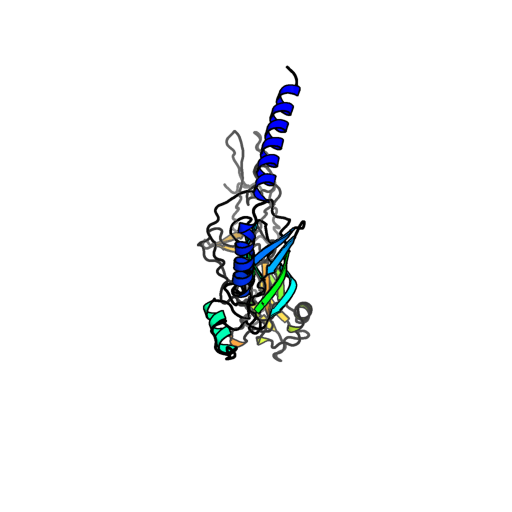-9.604 1.00 84.25 377 VAL A C 1
ATOM 2884 O O . VAL A 1 377 ? 25.773 -20.780 -9.665 1.00 84.25 377 VAL A O 1
ATOM 2887 N N . VAL A 1 378 ? 23.631 -21.432 -9.681 1.00 87.31 378 VAL A N 1
ATOM 2888 C CA . VAL A 1 378 ? 23.935 -22.854 -9.894 1.00 87.31 378 VAL A CA 1
ATOM 2889 C C . VAL A 1 378 ? 24.434 -23.066 -11.335 1.00 87.31 378 VAL A C 1
ATOM 2891 O O . VAL A 1 378 ? 23.716 -22.713 -12.279 1.00 87.31 378 VAL A O 1
ATOM 2894 N N . PRO A 1 379 ? 25.628 -23.653 -11.556 1.00 86.25 379 PRO A N 1
ATOM 2895 C CA . PRO A 1 379 ? 26.158 -23.893 -12.898 1.00 86.25 379 PRO A CA 1
ATOM 2896 C C . PRO A 1 379 ? 25.235 -24.764 -13.759 1.00 86.25 379 PRO A C 1
ATOM 2898 O O . PRO A 1 379 ? 24.651 -25.731 -13.276 1.00 86.25 379 PRO A O 1
ATOM 2901 N N . ASN A 1 380 ? 25.153 -24.463 -15.060 1.00 85.69 380 ASN A N 1
ATOM 2902 C CA . ASN A 1 380 ? 24.300 -25.160 -16.040 1.00 85.69 380 ASN A CA 1
ATOM 2903 C C . ASN A 1 380 ? 22.789 -25.135 -15.726 1.00 85.69 380 ASN A C 1
ATOM 2905 O O . ASN A 1 380 ? 22.029 -25.926 -16.289 1.00 85.69 380 ASN A O 1
ATOM 2909 N N . SER A 1 381 ? 22.340 -24.237 -14.846 1.00 86.50 381 SER A N 1
ATOM 2910 C CA . SER A 1 381 ? 20.915 -24.011 -14.615 1.00 86.50 381 SER A CA 1
ATOM 2911 C C . SER A 1 381 ? 20.280 -23.254 -15.794 1.00 86.50 381 SER A C 1
ATOM 2913 O O . SER A 1 381 ? 20.938 -22.437 -16.444 1.00 86.50 381 SER A O 1
ATOM 2915 N N . PRO A 1 382 ? 19.004 -23.527 -16.125 1.00 85.25 382 PRO A N 1
ATOM 2916 C CA . PRO A 1 382 ? 18.313 -22.804 -17.182 1.00 85.25 382 PRO A CA 1
ATOM 2917 C C . PRO A 1 382 ? 18.082 -21.346 -16.771 1.00 85.25 382 PRO A C 1
ATOM 2919 O O . PRO A 1 382 ? 17.557 -21.074 -15.691 1.00 85.25 382 PRO A O 1
ATOM 2922 N N . MET A 1 383 ? 18.402 -20.416 -17.669 1.00 84.62 383 MET A N 1
ATOM 2923 C CA . MET A 1 383 ? 18.142 -18.990 -17.488 1.00 84.62 383 MET A CA 1
ATOM 2924 C C . MET A 1 383 ? 17.162 -18.481 -18.543 1.00 84.62 383 MET A C 1
ATOM 2926 O O . MET A 1 383 ? 17.214 -18.874 -19.709 1.00 84.62 383 MET A O 1
ATOM 2930 N N . ARG A 1 384 ? 16.290 -17.559 -18.135 1.00 85.56 384 ARG A N 1
ATOM 2931 C CA . ARG A 1 384 ? 15.455 -16.774 -19.041 1.00 85.56 384 ARG A CA 1
ATOM 2932 C C . ARG A 1 384 ? 15.888 -15.316 -18.977 1.00 85.56 384 ARG A C 1
ATOM 2934 O O . ARG A 1 384 ? 15.977 -14.753 -17.893 1.00 85.56 384 ARG A O 1
ATOM 2941 N N . VAL A 1 385 ? 16.103 -14.713 -20.143 1.00 87.62 385 VAL A N 1
ATOM 2942 C CA . VAL A 1 385 ? 16.373 -13.279 -20.278 1.00 87.62 385 VAL A CA 1
ATOM 2943 C C . VAL A 1 385 ? 15.176 -12.625 -20.936 1.00 87.62 385 VAL A C 1
ATOM 2945 O O . VAL A 1 385 ? 14.716 -13.064 -21.990 1.00 87.62 385 VAL A O 1
ATOM 2948 N N . THR A 1 386 ? 14.666 -11.578 -20.305 1.00 86.44 386 THR A N 1
ATOM 2949 C CA . THR A 1 386 ? 13.599 -10.741 -20.847 1.00 86.44 386 THR A CA 1
ATOM 2950 C C . THR A 1 386 ? 14.071 -9.303 -20.859 1.00 86.44 386 THR A C 1
ATOM 2952 O O . THR A 1 386 ? 14.583 -8.813 -19.855 1.00 86.44 386 THR A O 1
ATOM 2955 N N . SER A 1 387 ? 13.873 -8.624 -21.979 1.00 86.81 387 SER A N 1
ATOM 2956 C CA . SER A 1 387 ? 14.201 -7.215 -22.137 1.00 86.81 387 SER A CA 1
ATOM 2957 C C . SER A 1 387 ? 13.086 -6.511 -22.906 1.00 86.81 387 SER A C 1
ATOM 2959 O O . SER A 1 387 ? 12.379 -7.122 -23.709 1.00 86.81 387 SER A O 1
ATOM 2961 N N . GLN A 1 388 ? 12.893 -5.224 -22.631 1.00 85.81 388 GLN A N 1
ATOM 2962 C CA . GLN A 1 388 ? 11.967 -4.372 -23.368 1.00 85.81 388 GLN A CA 1
ATOM 2963 C C . GLN A 1 388 ? 12.746 -3.195 -23.939 1.00 85.81 388 GLN A C 1
ATOM 2965 O O . GLN A 1 388 ? 13.536 -2.562 -23.241 1.00 85.81 388 GLN A O 1
ATOM 2970 N N . TRP A 1 389 ? 12.520 -2.905 -25.217 1.00 84.69 389 TRP A N 1
ATOM 2971 C CA . TRP A 1 389 ? 13.250 -1.874 -25.943 1.00 84.69 389 TRP A CA 1
ATOM 2972 C C . TRP A 1 389 ? 12.280 -0.941 -26.649 1.00 84.69 389 TRP A C 1
ATOM 2974 O O . TRP A 1 389 ? 11.305 -1.380 -27.259 1.00 84.69 389 TRP A O 1
ATOM 2984 N N . VAL A 1 390 ? 12.598 0.350 -26.635 1.00 84.56 390 VAL A N 1
ATOM 2985 C CA . VAL A 1 390 ? 11.922 1.353 -27.457 1.00 84.56 390 VAL A CA 1
ATOM 2986 C C . VAL A 1 390 ? 12.929 1.887 -28.465 1.00 84.56 390 VAL A C 1
ATOM 2988 O O . VAL A 1 390 ? 13.906 2.540 -28.106 1.00 84.56 390 VAL A O 1
ATOM 2991 N N . GLY A 1 391 ? 12.703 1.578 -29.740 1.00 83.00 391 GLY A N 1
ATOM 2992 C CA . GLY A 1 391 ? 13.550 2.019 -30.843 1.00 83.00 391 GLY A CA 1
ATOM 2993 C C . GLY A 1 391 ? 12.888 3.124 -31.657 1.00 83.00 391 GLY A C 1
ATOM 2994 O O . GLY A 1 391 ? 11.716 3.027 -32.016 1.00 83.00 391 GLY A O 1
ATOM 2995 N N . ARG A 1 392 ? 13.659 4.153 -32.018 1.00 78.69 392 ARG A N 1
ATOM 2996 C CA . ARG A 1 392 ? 13.253 5.171 -32.993 1.00 78.69 392 ARG A CA 1
ATOM 2997 C C . ARG A 1 392 ? 14.348 5.343 -34.030 1.00 78.69 392 ARG A C 1
ATOM 2999 O O . ARG A 1 392 ? 15.483 5.656 -33.691 1.00 78.69 392 ARG A O 1
ATOM 3006 N N . SER A 1 393 ? 13.997 5.176 -35.297 1.00 81.56 393 SER A N 1
ATOM 3007 C CA . SER A 1 393 ? 14.930 5.347 -36.405 1.00 81.56 393 SER A CA 1
ATOM 3008 C C . SER A 1 393 ? 14.174 5.635 -37.698 1.00 81.56 393 SER A C 1
ATOM 3010 O O . SER A 1 393 ? 13.006 5.276 -37.838 1.00 81.56 393 SER A O 1
ATOM 3012 N N . LEU A 1 394 ? 14.849 6.290 -38.644 1.00 84.81 394 LEU A N 1
ATOM 3013 C CA . LEU A 1 394 ? 14.374 6.438 -40.026 1.00 84.81 394 LEU A CA 1
ATOM 3014 C C . LEU A 1 394 ? 14.688 5.197 -40.884 1.00 84.81 394 LEU A C 1
ATOM 3016 O O . LEU A 1 394 ? 14.222 5.098 -42.015 1.00 84.81 394 LEU A O 1
ATOM 3020 N N . ALA A 1 395 ? 15.474 4.261 -40.348 1.00 84.69 395 ALA A N 1
ATOM 3021 C CA . ALA A 1 395 ? 15.827 2.980 -40.950 1.00 84.69 395 ALA A CA 1
ATOM 3022 C C . ALA A 1 395 ? 15.442 1.822 -40.007 1.00 84.69 395 ALA A C 1
ATOM 3024 O O . ALA A 1 395 ? 15.296 2.050 -38.804 1.00 84.69 395 ALA A O 1
ATOM 3025 N N . PRO A 1 396 ? 15.300 0.579 -40.500 1.00 85.38 396 PRO A N 1
ATOM 3026 C CA . PRO A 1 396 ? 15.042 -0.575 -39.640 1.00 85.38 396 PRO A CA 1
ATOM 3027 C C . PRO A 1 396 ? 16.064 -0.688 -38.499 1.00 85.38 396 PRO A C 1
ATOM 3029 O O . PRO A 1 396 ? 17.268 -0.575 -38.725 1.00 85.38 396 PRO A O 1
ATOM 3032 N N . VAL A 1 397 ? 15.579 -0.913 -37.277 1.00 85.19 397 VAL A N 1
ATOM 3033 C CA . VAL A 1 397 ? 16.417 -1.140 -36.090 1.00 85.19 397 VAL A CA 1
ATOM 3034 C C . VAL A 1 397 ? 16.450 -2.632 -35.809 1.00 85.19 397 VAL A C 1
ATOM 3036 O O . VAL A 1 397 ? 15.406 -3.276 -35.775 1.00 85.19 397 VAL A O 1
ATOM 3039 N N . THR A 1 398 ? 17.648 -3.172 -35.599 1.00 85.12 398 THR A N 1
ATOM 3040 C CA . THR A 1 398 ? 17.835 -4.530 -35.078 1.00 85.12 398 THR A CA 1
ATOM 3041 C C . THR A 1 398 ? 18.458 -4.421 -33.698 1.00 85.12 398 THR A C 1
ATOM 3043 O O . THR A 1 398 ? 19.452 -3.717 -33.525 1.00 85.12 398 THR A O 1
ATOM 3046 N N . VAL A 1 399 ? 17.863 -5.108 -32.729 1.00 86.62 399 VAL A N 1
ATOM 3047 C CA . VAL A 1 399 ? 18.409 -5.282 -31.383 1.00 86.62 399 VAL A CA 1
ATOM 3048 C C . VAL A 1 399 ? 18.755 -6.757 -31.225 1.00 86.62 399 VAL A C 1
ATOM 3050 O O . VAL A 1 399 ? 18.068 -7.609 -31.788 1.00 86.62 399 VAL A O 1
ATOM 3053 N N . ALA A 1 400 ? 19.843 -7.030 -30.513 1.00 88.00 400 ALA A N 1
ATOM 3054 C CA . ALA A 1 400 ? 20.248 -8.364 -30.098 1.00 88.00 400 ALA A CA 1
ATOM 3055 C C . ALA A 1 400 ? 20.722 -8.288 -28.644 1.00 88.00 400 ALA A C 1
ATOM 3057 O O . ALA A 1 400 ? 21.428 -7.345 -28.275 1.00 88.00 400 ALA A O 1
ATOM 3058 N N . GLN A 1 401 ? 20.333 -9.266 -27.831 1.00 90.06 401 GLN A N 1
ATOM 3059 C CA . GLN A 1 401 ? 20.739 -9.382 -26.429 1.00 90.06 401 GLN A CA 1
ATOM 3060 C C . GLN A 1 401 ? 21.753 -10.514 -26.260 1.00 90.06 401 GLN A C 1
ATOM 3062 O O . GLN A 1 401 ? 21.676 -11.549 -26.924 1.00 90.06 401 GLN A O 1
ATOM 3067 N N . PHE A 1 402 ? 22.711 -10.308 -25.360 1.00 90.69 402 PHE A N 1
ATOM 3068 C CA . PHE A 1 402 ? 23.786 -11.257 -25.100 1.00 90.69 402 PHE A CA 1
ATOM 3069 C C . PHE A 1 402 ? 23.965 -11.470 -23.599 1.00 90.69 402 PHE A C 1
ATOM 3071 O O . PHE A 1 402 ? 23.842 -10.526 -22.820 1.00 90.69 402 PHE A O 1
ATOM 3078 N N . VAL A 1 403 ? 24.311 -12.696 -23.214 1.00 89.56 403 VAL A N 1
ATOM 3079 C CA . VA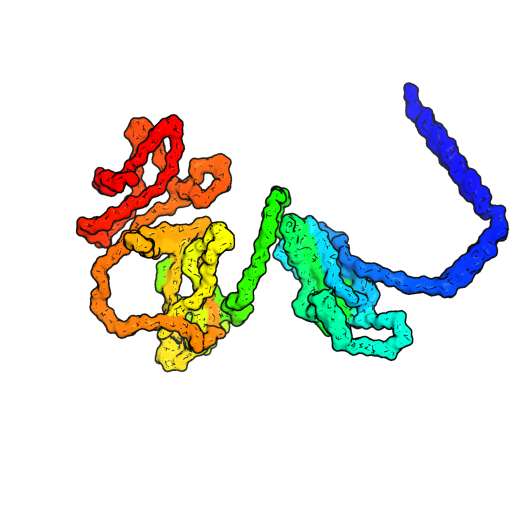L A 1 403 ? 24.725 -13.077 -21.858 1.00 89.56 403 VAL A CA 1
ATOM 3080 C C . VAL A 1 403 ? 26.128 -13.641 -21.968 1.00 89.56 403 VAL A C 1
ATOM 3082 O O . VAL A 1 403 ? 26.336 -14.596 -22.706 1.00 89.56 403 VAL A O 1
ATOM 3085 N N . ASN A 1 404 ? 27.106 -13.052 -21.280 1.00 87.88 404 ASN A N 1
ATOM 3086 C CA . ASN A 1 404 ? 28.503 -13.508 -21.327 1.00 87.88 404 ASN A CA 1
ATOM 3087 C C . ASN A 1 404 ? 29.046 -13.699 -22.763 1.00 87.88 404 ASN A C 1
ATOM 3089 O O . ASN A 1 404 ? 29.880 -14.560 -23.020 1.00 87.88 404 ASN A O 1
ATOM 3093 N N . SER A 1 405 ? 28.609 -12.844 -23.699 1.00 87.00 405 SER A N 1
ATOM 3094 C CA . SER A 1 405 ? 28.904 -12.884 -25.149 1.00 87.00 405 SER A CA 1
ATOM 3095 C C . SER A 1 405 ? 28.169 -13.952 -25.970 1.00 87.00 405 SER A C 1
ATOM 3097 O O . SER A 1 405 ? 28.325 -13.983 -27.191 1.00 87.00 405 SER A O 1
ATOM 3099 N N . GLU A 1 406 ? 27.326 -14.780 -25.357 1.00 89.19 406 GLU A N 1
ATOM 3100 C CA . GLU A 1 406 ? 26.437 -15.698 -26.069 1.00 89.19 406 GLU A CA 1
ATOM 3101 C C . GLU A 1 406 ? 25.120 -15.007 -26.429 1.00 89.19 406 GLU A C 1
ATOM 3103 O O . GLU A 1 406 ? 24.551 -14.270 -25.624 1.00 89.19 406 GLU A O 1
ATOM 3108 N N . ASN A 1 407 ? 24.634 -15.216 -27.655 1.00 88.75 407 ASN A N 1
ATOM 3109 C CA . ASN A 1 407 ? 23.381 -14.621 -28.117 1.00 88.75 407 ASN A CA 1
ATOM 3110 C C . ASN A 1 407 ? 22.195 -15.253 -27.369 1.00 88.75 407 ASN A C 1
ATOM 3112 O O . ASN A 1 407 ? 21.971 -16.458 -27.472 1.00 88.75 407 ASN A O 1
ATOM 3116 N N . ALA A 1 408 ? 21.426 -14.430 -26.656 1.00 85.94 408 ALA A N 1
ATOM 3117 C CA . ALA A 1 408 ? 20.284 -14.855 -25.849 1.00 85.94 408 ALA A CA 1
ATOM 3118 C C . ALA A 1 408 ? 18.943 -14.811 -26.614 1.00 85.94 408 ALA A C 1
ATOM 3120 O O . ALA A 1 408 ? 17.877 -14.880 -26.002 1.00 85.94 408 ALA A O 1
ATOM 3121 N N . GLY A 1 409 ? 18.978 -14.690 -27.945 1.00 79.81 409 GLY A N 1
ATOM 3122 C CA . GLY A 1 409 ? 17.792 -14.574 -28.796 1.00 79.81 409 GLY A CA 1
ATOM 3123 C C . GLY A 1 409 ? 17.162 -13.182 -28.754 1.00 79.81 409 GLY A C 1
ATOM 3124 O O . GLY A 1 409 ? 17.743 -12.264 -28.189 1.00 79.81 409 GLY A O 1
ATOM 3125 N N . ASN A 1 410 ? 15.983 -13.035 -29.363 1.00 60.59 410 ASN A N 1
ATOM 3126 C CA . ASN A 1 410 ? 15.169 -11.815 -29.321 1.00 60.59 410 ASN A CA 1
ATOM 3127 C C . ASN A 1 410 ? 13.822 -12.078 -28.661 1.00 60.59 410 ASN A C 1
ATOM 3129 O O . ASN A 1 410 ? 13.281 -13.187 -28.889 1.00 60.59 410 ASN A O 1
#

pLDDT: mean 75.22, std 18.11, range [32.81, 96.62]